Protein AF-A0A1E3XFX2-F1 (afdb_monomer)

Sequence (448 aa):
MLNKLSCKIFLIILVFIIHSSTAIPAELSKNIIIIARHGSLEDTPENTFAAFEKAINIGVGGLEIDVRKTKDDKLILMHDDTIDRTTDGKGYVNKLFYDEIKQYDAGAWKGEEFVGEKAPLLSDVLQFAKEKNIKIILNVKENGIEQKILSFIREYDMINQIYFGGRLDAIRNTEIGIQGAQLIFFQPGELTNDIIEFVHEKHNHVGTSLFGTDNRDKMEERMIKGVDVILTDYPSVAIDLLHYKTTNEPKNKKIKNELQMEMNGNIEQVNVLIDTMIHGPPDNSRMAALILSALPQELSTHPLIELLTYKKTRKRFNPIKKIISIFKKEEKEILIPAIIVKRNAAWSLGLIKDKRAVIPLIKQLETDDSELKREITLALKRIADKQTVPILNKILLSEEDPYVRYDAARALGEIKDSHSIYTLITALKNDNNWMVKGGCAGTLGKNW

Nearest PDB structures (foldseek):
  2pz0-assembly1_A  TM=8.700E-01  e=4.049E-15  Caldanaerobacter subterraneus subsp. tengcongensis MB4
  1zcc-assembly1_D  TM=8.990E-01  e=1.481E-14  Agrobacterium fabrum str. C58
  1zcc-assembly1_C  TM=8.834E-01  e=1.264E-13  Agrobacterium fabrum str. C58
  3qvq-assembly1_D  TM=7.880E-01  e=1.948E-11  Oleispira antarctica
  2otd-assembly4_D  TM=7.536E-01  e=3.693E-10  Shigella flexneri

Foldseek 3Di:
DDDDPPPVVVVVVVVVVPPPPPVPQPPLPLDAAEEAEQQAQPQWQGVFPRSPVVNVVLPGQAYEFEWDAACVRFIWTDDDQWCVQQWPDTDGRNDHDQVVQQVIQRTVNRHPVRGNIGTDTPLVVLLVCVVSVHAYEYAYDDPDCVVVVVVSCVVSVCLVRYAYDHPCVVVVPDPDPPDAAHEDEDELVVDDPVVLSVSVVVVHAYEYEDEDDLDLVVVVSSPDRSHRYYYYNHSSSVSVNSVVVVVPDDDDDDDDDDDPDDPVVLQVLLVVLLCCLFQNDLVSVLVSLQVLLVDPCVRRVVSLLVLLVDDDDPDDDDPVVPVVPPDDPDDDRPTDDSLSSNLSSLQSLLSNLDPVCLVSLLVSCPDPDPVSLLSSLSSLLSNLDPVCLVVLLCQLVDPPDLSSNLSSLSSCLSNQDPVCLVSLVVSLPPPPDVSSVVSSVVSNPDHD

Solvent-accessible surface area (backbone atoms only — not comparable to full-atom values): 25142 Å² total; per-residue (Å²): 138,86,92,84,74,70,64,66,61,50,52,58,53,58,56,62,69,61,85,64,78,66,72,69,70,75,69,68,68,90,65,62,32,40,23,16,38,34,15,25,51,79,78,38,29,60,43,26,66,70,4,42,54,51,32,52,75,65,64,45,50,24,33,26,41,33,38,40,49,26,54,73,68,45,50,28,36,42,86,59,72,41,41,51,84,62,28,80,43,79,52,44,42,61,75,35,43,56,82,60,54,54,69,31,36,29,11,48,90,64,36,79,90,34,58,76,36,40,57,38,44,48,70,59,51,50,53,51,29,60,75,69,72,38,31,36,35,44,30,34,77,64,84,96,50,60,71,61,51,52,50,48,35,58,76,70,68,35,70,93,38,55,41,73,29,66,66,46,59,77,54,56,82,79,78,69,81,71,83,71,66,46,80,46,77,44,56,67,91,72,69,45,72,69,57,48,51,55,41,45,76,69,56,28,40,39,28,37,64,47,71,94,60,76,49,63,71,63,48,55,74,53,60,59,86,78,42,42,30,41,39,21,35,40,46,64,59,52,46,54,55,47,52,61,50,61,78,67,58,79,83,86,74,93,76,92,74,87,73,88,81,60,75,66,64,57,52,57,53,49,50,52,31,52,47,26,32,50,54,30,55,73,69,50,14,48,50,26,26,51,52,42,31,72,44,64,64,91,71,29,50,61,62,34,54,53,37,57,68,53,64,88,64,96,70,83,90,68,87,69,59,74,80,63,71,85,76,72,82,85,73,81,80,63,64,54,58,50,66,58,36,24,34,36,25,31,44,21,49,16,69,55,38,52,73,85,46,50,66,64,47,59,70,58,53,84,53,91,50,62,70,50,38,36,36,36,36,52,15,49,29,60,42,39,53,73,88,49,50,69,61,35,51,49,37,43,76,65,52,86,51,58,67,45,18,23,44,22,31,45,22,51,46,61,42,40,49,70,89,45,52,65,54,36,56,48,34,44,72,68,50,91,45,69,63,35,23,50,28,20,53,59,33,66,74,48,88,103

InterPro domains:
  IPR004155 PBS lyase HEAT-like repeat [SM00567] (339-368)
  IPR004155 PBS lyase HEAT-like repeat [SM00567] (370-399)
  IPR004155 PBS lyase HEAT-like repeat [SM00567] (402-431)
  IPR011989 Armadillo-like helical [G3DSA:1.25.10.10] (328-447)
  IPR016024 Armadillo-type fold [SSF48371] (266-446)
  IPR017946 PLC-like phosphodiesterase, TIM beta/alpha-barrel domain superfamily [G3DSA:3.20.20.190] (20-247)
  IPR017946 PLC-like phosphodiesterase, TIM beta/alpha-barrel domain superfamily [SSF51695] (31-242)
  IPR030395 Glycerophosphodiester phosphodiesterase domain [PF03009] (39-144)
  IPR030395 Glycerophosphodiester phosphodiesterase domain [PS51704] (32-161)

pLDDT: mean 75.66, std 21.94, range [27.02, 98.31]

Organism: NCBI:txid1872076

Secondary structure (DSSP, 8-state):
---SSSHHHHHHHHHHSSS----------SSPEEEEETS--SSSPTTSHHHHHHHHHHT-SEEEEEEEE-TTS-EEE-SSSBSTTTSS--SBGGGS-HHHHTTS-SSTTT-GGGTT----BHHHHHHHHHHHT-EEEEEE-SSS-HHHHHHHHHHTT-TTTEEEEEGGGGTTTTSS---SPPEEEE-TTT--HHHHHHHHHTT-EEEEEE-S---HHHHHHH--TT-SEEEES-HHHHHHHHHHHHTTPPP-----------HHHHHHHHHHHHHHHHHS-HHHHHHHHHHHHHS-HHHHHHHHHHHHT---------GGGGTS-S--------PPPHHHHHHHHHHHHHHHT-GGGHHHHHHTTT-S-HHHHHHHHHHHHHHT-GGGHHHHHHHHHH-S-HHHHHHHHHHHHHHT-GGGHHHHHHHHHH-S-HHHHHHHHHHHTS--

Radius of gyration: 29.89 Å; Cα contacts (8 Å, |Δi|>4): 679; chains: 1; bounding box: 106×51×83 Å

Structure (mmCIF, N/CA/C/O backbone):
data_AF-A0A1E3XFX2-F1
#
_entry.id   AF-A0A1E3XFX2-F1
#
loop_
_atom_site.group_PDB
_atom_site.id
_atom_site.type_symbol
_atom_site.label_atom_id
_atom_site.label_alt_id
_atom_site.label_comp_id
_atom_site.label_asym_id
_atom_site.label_entity_id
_atom_site.label_seq_id
_atom_site.pdbx_PDB_ins_code
_atom_site.Cartn_x
_atom_site.Cartn_y
_atom_site.Cartn_z
_atom_site.occupancy
_atom_site.B_iso_or_equiv
_atom_site.auth_seq_id
_atom_site.auth_comp_id
_atom_site.auth_asym_id
_atom_site.auth_atom_id
_atom_site.pdbx_PDB_model_num
ATOM 1 N N . MET A 1 1 ? -76.270 -13.052 -6.999 1.00 43.31 1 MET A N 1
ATOM 2 C CA . MET A 1 1 ? -75.645 -11.919 -7.713 1.00 43.31 1 MET A CA 1
ATOM 3 C C . MET A 1 1 ? -74.348 -11.554 -7.005 1.00 43.31 1 MET A C 1
ATOM 5 O O . MET A 1 1 ? -74.336 -10.709 -6.121 1.00 43.31 1 MET A O 1
ATOM 9 N N . LEU A 1 2 ? -73.280 -12.280 -7.341 1.00 43.06 2 LEU A N 1
ATOM 10 C CA . LEU A 1 2 ? -71.899 -11.886 -7.059 1.00 43.06 2 LEU A CA 1
ATOM 11 C C . LEU A 1 2 ? -71.481 -10.794 -8.060 1.00 43.06 2 LEU A C 1
ATOM 13 O O . LEU A 1 2 ? -72.084 -10.687 -9.123 1.00 43.06 2 LEU A O 1
ATOM 17 N N . ASN A 1 3 ? -70.412 -10.068 -7.733 1.00 50.31 3 ASN A N 1
ATOM 18 C CA . ASN A 1 3 ? -69.734 -9.019 -8.514 1.00 50.31 3 ASN A CA 1
ATOM 19 C C . ASN A 1 3 ? -70.213 -7.590 -8.270 1.00 50.31 3 ASN A C 1
ATOM 21 O O . ASN A 1 3 ? -70.897 -6.998 -9.099 1.00 50.31 3 ASN A O 1
ATOM 25 N N . LYS A 1 4 ? -69.732 -7.000 -7.167 1.00 49.06 4 LYS A N 1
ATOM 26 C CA . LYS A 1 4 ? -69.324 -5.578 -7.144 1.00 49.06 4 LYS A CA 1
ATOM 27 C C . LYS A 1 4 ? -68.438 -5.163 -5.959 1.00 49.06 4 LYS A C 1
ATOM 29 O O . LYS A 1 4 ? -68.250 -3.968 -5.752 1.00 49.06 4 LYS A O 1
ATOM 34 N N . LEU A 1 5 ? -67.854 -6.110 -5.211 1.00 45.22 5 LEU A N 1
ATOM 35 C CA . LEU A 1 5 ? -67.018 -5.786 -4.044 1.00 45.22 5 LEU A CA 1
ATOM 36 C C . LEU A 1 5 ? -65.503 -6.014 -4.224 1.00 45.22 5 LEU A C 1
ATOM 38 O O . LEU A 1 5 ? -64.743 -5.568 -3.374 1.00 45.22 5 LEU A O 1
ATOM 42 N N . SER A 1 6 ? -65.030 -6.628 -5.317 1.00 49.12 6 SER A N 1
ATOM 43 C CA . SER A 1 6 ? -63.595 -6.944 -5.471 1.00 49.12 6 SER A CA 1
ATOM 44 C C . SER A 1 6 ? -62.753 -5.877 -6.188 1.00 49.12 6 SER A C 1
ATOM 46 O O . SER A 1 6 ? -61.538 -5.885 -6.035 1.00 49.12 6 SER A O 1
ATOM 48 N N . CYS A 1 7 ? -63.343 -4.918 -6.914 1.00 43.56 7 CYS A N 1
ATOM 49 C CA . CYS A 1 7 ? -62.545 -3.946 -7.684 1.00 43.56 7 CYS A CA 1
ATOM 50 C C . CYS A 1 7 ? -62.113 -2.694 -6.907 1.00 43.56 7 CYS A C 1
ATOM 52 O O . CYS A 1 7 ? -61.079 -2.119 -7.233 1.00 43.56 7 CYS A O 1
ATOM 54 N N . LYS A 1 8 ? -62.853 -2.250 -5.881 1.00 41.91 8 LYS A N 1
ATOM 55 C CA . LYS A 1 8 ? -62.474 -1.028 -5.140 1.00 41.91 8 LYS A CA 1
ATOM 56 C C . LYS A 1 8 ? -61.364 -1.261 -4.113 1.00 41.91 8 LYS A C 1
ATOM 58 O O . LYS A 1 8 ? -60.546 -0.372 -3.914 1.00 41.91 8 LYS A O 1
ATOM 63 N N . ILE A 1 9 ? -61.285 -2.458 -3.527 1.00 47.72 9 ILE A N 1
ATOM 64 C CA . ILE A 1 9 ? -60.190 -2.822 -2.611 1.00 47.72 9 ILE A CA 1
ATOM 65 C C . ILE A 1 9 ? -58.889 -3.041 -3.398 1.00 47.72 9 ILE A C 1
ATOM 67 O O . ILE A 1 9 ? -57.829 -2.613 -2.954 1.00 47.72 9 ILE A O 1
ATOM 71 N N . PHE A 1 10 ? -58.969 -3.585 -4.618 1.00 41.09 10 PHE A N 1
ATOM 72 C CA . PHE A 1 10 ? -57.793 -3.746 -5.474 1.00 41.09 10 PHE A CA 1
ATOM 73 C C . PHE A 1 10 ? -57.232 -2.408 -5.975 1.00 41.09 10 PHE A C 1
ATOM 75 O O . PHE A 1 10 ? -56.020 -2.258 -6.051 1.00 41.09 10 PHE A O 1
ATOM 82 N N . LEU A 1 11 ? -58.080 -1.410 -6.252 1.00 37.53 11 LEU A N 1
ATOM 83 C CA . LEU A 1 11 ? -57.617 -0.106 -6.743 1.00 37.53 11 LEU A CA 1
ATOM 84 C C . LEU A 1 11 ? -56.986 0.766 -5.641 1.00 37.53 11 LEU A C 1
ATOM 86 O O . LEU A 1 11 ? -56.061 1.518 -5.923 1.00 37.53 11 LEU A O 1
ATOM 90 N N . ILE A 1 12 ? -57.425 0.633 -4.383 1.00 43.12 12 ILE A N 1
ATOM 91 C CA . ILE A 1 12 ? -56.786 1.325 -3.247 1.00 43.12 12 ILE A CA 1
ATOM 92 C C . ILE A 1 12 ? -55.435 0.678 -2.908 1.00 43.12 12 ILE A C 1
ATOM 94 O O . ILE A 1 12 ? -54.488 1.387 -2.580 1.00 43.12 12 ILE A O 1
ATOM 98 N N . ILE A 1 13 ? -55.305 -0.643 -3.077 1.00 40.66 13 ILE A N 1
ATOM 99 C CA . ILE A 1 13 ? -54.023 -1.344 -2.922 1.00 40.66 13 ILE A CA 1
ATOM 100 C C . ILE A 1 13 ? -53.079 -1.035 -4.098 1.00 40.66 13 ILE A C 1
ATOM 102 O 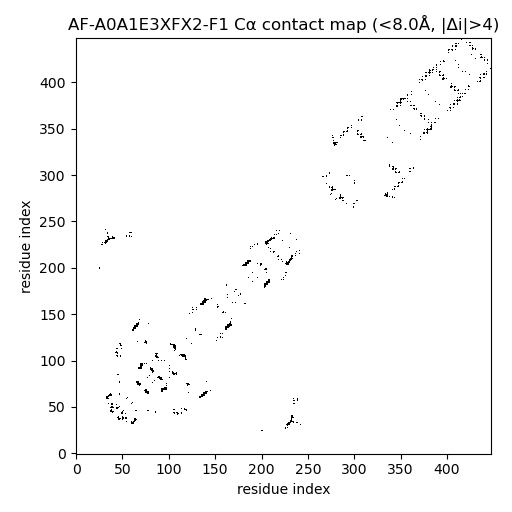O . ILE A 1 13 ? -51.885 -0.866 -3.881 1.00 40.66 13 ILE A O 1
ATOM 106 N N . LEU A 1 14 ? -53.587 -0.850 -5.323 1.00 34.97 14 LEU A N 1
ATOM 107 C CA . LEU A 1 14 ? -52.750 -0.514 -6.483 1.00 34.97 14 LEU A CA 1
ATOM 108 C C . LEU A 1 14 ? -52.225 0.935 -6.457 1.00 34.97 14 LEU A C 1
ATOM 110 O O . LEU A 1 14 ? -51.132 1.191 -6.951 1.00 34.97 14 LEU A O 1
ATOM 114 N N . VAL A 1 15 ? -52.963 1.874 -5.851 1.00 36.78 15 VAL A N 1
ATOM 115 C CA . VAL A 1 15 ? -52.521 3.277 -5.703 1.00 36.78 15 VAL A CA 1
ATOM 116 C C . VAL A 1 15 ? -51.587 3.471 -4.499 1.00 36.78 15 VAL A C 1
ATOM 118 O O . VAL A 1 15 ? -50.785 4.395 -4.512 1.00 36.78 15 VAL A O 1
ATOM 121 N N . PHE A 1 16 ? -51.590 2.569 -3.511 1.00 34.91 16 PHE A N 1
ATOM 122 C CA . PHE A 1 16 ? -50.590 2.575 -2.429 1.00 34.91 16 PHE A CA 1
ATOM 123 C C . PHE A 1 16 ? -49.295 1.812 -2.754 1.00 34.91 16 PHE A C 1
ATOM 125 O O . PHE A 1 16 ? -48.324 1.921 -2.011 1.00 34.91 16 PHE A O 1
ATOM 132 N N . ILE A 1 17 ? -49.245 1.082 -3.874 1.00 39.09 17 ILE A N 1
ATOM 133 C CA . ILE A 1 17 ? -48.012 0.439 -4.367 1.00 39.09 17 ILE A CA 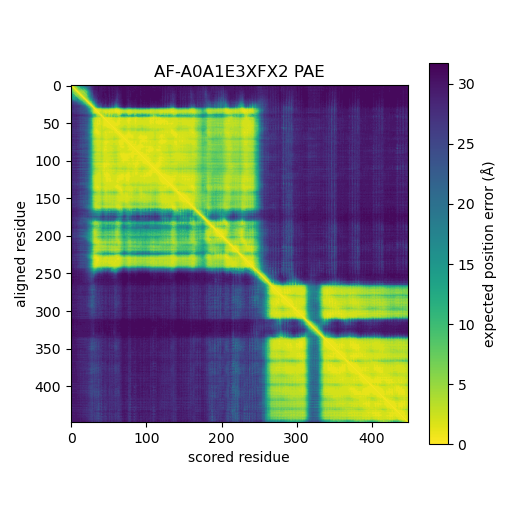1
ATOM 134 C C . ILE A 1 17 ? -47.162 1.412 -5.215 1.00 39.09 17 ILE A C 1
ATOM 136 O O . ILE A 1 17 ? -46.006 1.131 -5.520 1.00 39.09 17 ILE A O 1
ATOM 140 N N . ILE A 1 18 ? -47.669 2.612 -5.518 1.00 45.06 18 ILE A N 1
ATOM 141 C CA . ILE A 1 18 ? -46.926 3.662 -6.224 1.00 45.06 18 ILE A CA 1
ATOM 142 C C . ILE A 1 18 ? -46.745 4.841 -5.255 1.00 45.06 18 ILE A C 1
ATOM 144 O O . ILE A 1 18 ? -47.720 5.499 -4.914 1.00 45.06 18 ILE A O 1
ATOM 148 N N . HIS A 1 19 ? -45.495 5.109 -4.853 1.00 39.78 19 HIS A N 1
ATOM 149 C CA . HIS A 1 19 ? -45.001 6.076 -3.837 1.00 39.78 19 HIS A CA 1
ATOM 150 C C . HIS A 1 19 ? -44.630 5.519 -2.458 1.00 39.78 19 HIS A C 1
ATOM 152 O O . HIS A 1 19 ? -44.435 6.271 -1.508 1.00 39.78 19 HIS A O 1
ATOM 158 N N . SER A 1 20 ? -44.380 4.218 -2.362 1.00 34.47 20 SER A N 1
ATOM 159 C CA . SER A 1 20 ? -43.398 3.713 -1.396 1.00 34.47 20 SER A CA 1
ATOM 160 C C . SER A 1 20 ? -42.199 3.125 -2.129 1.00 34.47 20 SER A C 1
ATOM 162 O O . SER A 1 20 ? -41.737 2.038 -1.810 1.00 34.47 20 SER A O 1
ATOM 164 N N . SER A 1 21 ? -41.624 3.878 -3.071 1.00 36.38 21 SER A N 1
ATOM 165 C CA . SER A 1 21 ? -40.166 3.892 -3.187 1.00 36.38 21 SER A CA 1
ATOM 166 C C . SER A 1 21 ? -39.639 4.562 -1.920 1.00 36.38 21 SER A C 1
ATOM 168 O O . SER A 1 21 ? -39.143 5.686 -1.938 1.00 36.38 21 SER A O 1
ATOM 170 N N . THR A 1 22 ? -39.794 3.876 -0.784 1.00 32.47 22 THR A N 1
ATOM 171 C CA . THR A 1 22 ? -38.809 3.993 0.270 1.00 32.47 22 THR A CA 1
ATOM 172 C C . THR A 1 22 ? -37.535 3.584 -0.433 1.00 32.47 22 THR A C 1
ATOM 174 O O . THR A 1 22 ? -37.346 2.400 -0.722 1.00 32.47 22 THR A O 1
ATOM 177 N N . ALA A 1 23 ? -36.738 4.578 -0.826 1.00 35.81 23 ALA A N 1
ATOM 178 C CA . ALA A 1 23 ? -35.326 4.375 -1.033 1.00 35.81 23 ALA A CA 1
ATOM 179 C C . ALA A 1 23 ? -34.898 3.550 0.175 1.00 35.81 23 ALA A C 1
ATOM 181 O O . ALA A 1 23 ? -34.936 4.027 1.310 1.00 35.81 23 ALA A O 1
ATOM 182 N N . ILE A 1 24 ? -34.662 2.259 -0.060 1.00 31.06 24 ILE A N 1
ATOM 183 C CA . ILE A 1 24 ? -33.862 1.464 0.847 1.00 31.06 24 ILE A CA 1
ATOM 184 C C . ILE A 1 24 ? -32.600 2.317 0.909 1.00 31.06 24 ILE A C 1
ATOM 186 O O . ILE A 1 24 ? -32.002 2.510 -0.155 1.00 31.06 24 ILE A O 1
ATOM 190 N N . PRO A 1 25 ? -32.261 2.947 2.053 1.00 30.78 25 PRO A N 1
ATOM 191 C CA . PRO A 1 25 ? -30.961 3.584 2.159 1.00 30.78 25 PRO A CA 1
ATOM 192 C C . PRO A 1 25 ? -30.013 2.479 1.740 1.00 30.78 25 PRO A C 1
ATOM 194 O O . PRO A 1 25 ? -30.110 1.398 2.328 1.00 30.78 25 PRO A O 1
ATOM 197 N N . ALA A 1 26 ? -29.257 2.682 0.657 1.00 35.41 26 ALA A N 1
ATOM 198 C CA . ALA A 1 26 ? -28.291 1.697 0.213 1.00 35.41 26 ALA A CA 1
ATOM 199 C C . ALA A 1 26 ? -27.502 1.349 1.470 1.00 35.41 26 ALA A C 1
ATOM 201 O O . ALA A 1 26 ? -26.847 2.211 2.055 1.00 35.41 26 ALA A O 1
ATOM 202 N N . GLU A 1 27 ? -27.733 0.147 1.997 1.00 31.98 27 GLU A N 1
ATOM 203 C CA . GLU A 1 27 ? -27.032 -0.331 3.169 1.00 31.98 27 GLU A CA 1
ATOM 204 C C . GLU A 1 27 ? -25.592 -0.337 2.678 1.00 31.98 27 GLU A C 1
ATOM 206 O O . GLU A 1 27 ? -25.277 -1.153 1.810 1.00 31.98 27 GLU A O 1
ATOM 211 N N . LEU A 1 28 ? -24.800 0.668 3.093 1.00 33.56 28 LEU A N 1
ATOM 212 C CA . LEU A 1 28 ? -23.406 0.841 2.684 1.00 33.56 28 LEU A CA 1
ATOM 213 C C . LEU A 1 28 ? -22.803 -0.555 2.691 1.00 33.56 28 LEU A C 1
ATOM 215 O O . LEU A 1 28 ? -22.829 -1.203 3.745 1.00 33.56 28 LEU A O 1
ATOM 219 N N . SER A 1 29 ? -22.409 -1.058 1.519 1.00 37.84 29 SER A N 1
ATOM 220 C CA . SER A 1 29 ? -22.052 -2.463 1.383 1.00 37.84 29 SER A CA 1
ATOM 221 C C . SER A 1 29 ? -20.965 -2.756 2.421 1.00 37.84 29 SER A C 1
ATOM 223 O O . SER A 1 29 ? -19.881 -2.182 2.404 1.00 37.84 29 SER A O 1
ATOM 225 N N . LYS A 1 30 ? -21.289 -3.569 3.436 1.00 46.38 30 LYS A N 1
ATOM 226 C CA . LYS A 1 30 ? -20.418 -3.743 4.615 1.00 46.38 30 LYS A CA 1
ATOM 227 C C . LYS A 1 30 ? -19.068 -4.393 4.291 1.00 46.38 30 LYS A C 1
ATOM 229 O O . LYS A 1 30 ? -18.209 -4.467 5.160 1.00 46.38 30 LYS A O 1
ATOM 234 N N . ASN A 1 31 ? -18.872 -4.845 3.053 1.00 62.91 31 ASN A N 1
ATOM 235 C CA . ASN A 1 31 ? -17.687 -5.564 2.617 1.00 62.91 31 ASN A CA 1
ATOM 236 C C . ASN A 1 31 ? -17.080 -4.871 1.396 1.00 62.91 31 ASN A C 1
ATOM 238 O O . ASN A 1 31 ? -17.507 -5.105 0.267 1.00 62.91 31 ASN A O 1
ATOM 242 N N . ILE A 1 32 ? -16.060 -4.052 1.643 1.00 77.88 32 ILE A N 1
ATOM 243 C CA . ILE A 1 32 ? -15.204 -3.493 0.596 1.00 77.88 32 ILE A CA 1
ATOM 244 C C . ILE A 1 32 ? -14.555 -4.650 -0.174 1.00 77.88 32 ILE A C 1
ATOM 246 O O . ILE A 1 32 ? -13.958 -5.546 0.425 1.00 77.88 32 ILE A O 1
ATOM 250 N N . ILE A 1 33 ? -14.652 -4.628 -1.501 1.00 85.00 33 ILE A N 1
ATOM 251 C CA . ILE A 1 33 ? -14.032 -5.624 -2.373 1.00 85.00 33 ILE A CA 1
ATOM 252 C C . ILE A 1 33 ? -12.608 -5.171 -2.697 1.00 85.00 33 ILE A C 1
ATOM 254 O O . ILE A 1 33 ? -12.403 -4.131 -3.323 1.00 85.00 33 ILE A O 1
ATOM 258 N N . ILE A 1 34 ? -11.613 -5.970 -2.313 1.00 88.56 34 ILE A N 1
ATOM 259 C CA . ILE A 1 34 ? -10.239 -5.782 -2.791 1.00 88.56 34 ILE A CA 1
ATOM 260 C C . ILE A 1 34 ? -10.106 -6.398 -4.178 1.00 88.56 34 ILE A C 1
ATOM 262 O O . ILE A 1 34 ? -10.502 -7.548 -4.389 1.00 88.56 34 ILE A O 1
ATOM 266 N N . ILE A 1 35 ? -9.529 -5.630 -5.097 1.00 90.50 35 ILE A N 1
ATOM 267 C CA . ILE A 1 35 ? -9.173 -6.054 -6.445 1.00 90.50 35 ILE A CA 1
ATOM 268 C C . ILE A 1 35 ? -7.661 -5.929 -6.614 1.00 90.50 35 ILE A C 1
ATOM 270 O O . ILE A 1 35 ? -7.074 -4.877 -6.352 1.00 90.50 35 ILE A O 1
ATOM 274 N N . ALA A 1 36 ? -7.036 -7.025 -7.029 1.00 92.44 36 ALA A N 1
ATOM 275 C CA . ALA A 1 36 ? -5.590 -7.138 -7.164 1.00 92.44 36 ALA A CA 1
ATOM 276 C C . ALA A 1 36 ? -5.154 -6.712 -8.578 1.00 92.44 36 ALA A C 1
ATOM 278 O O . ALA A 1 36 ? -5.586 -7.317 -9.564 1.00 92.44 36 ALA A O 1
ATOM 279 N N . ARG A 1 37 ? -4.354 -5.644 -8.687 1.00 92.06 37 ARG A N 1
ATOM 280 C CA . ARG A 1 37 ? -3.942 -5.063 -9.974 1.00 92.06 37 ARG A CA 1
ATOM 281 C C . ARG A 1 37 ? -2.874 -5.912 -10.657 1.00 92.06 37 ARG A C 1
ATOM 283 O O . ARG A 1 37 ? -1.846 -6.203 -10.056 1.00 92.06 37 ARG A O 1
ATOM 290 N N . HIS A 1 38 ? -3.120 -6.297 -11.908 1.00 88.88 38 HIS A N 1
ATOM 291 C CA . HIS A 1 38 ? -2.352 -7.306 -12.649 1.00 88.88 38 HIS A CA 1
ATOM 292 C C . HIS A 1 38 ? -2.227 -8.662 -11.906 1.00 88.88 38 HIS A C 1
ATOM 294 O O . HIS A 1 38 ? -1.290 -9.425 -12.157 1.00 88.88 38 HIS A O 1
ATOM 300 N N . GLY A 1 39 ? -3.124 -8.963 -10.957 1.00 85.62 39 GLY A N 1
ATOM 301 C CA . GLY A 1 39 ? -2.922 -10.000 -9.935 1.00 85.62 39 GLY A CA 1
ATOM 302 C C . GLY A 1 39 ? -2.254 -9.443 -8.669 1.00 85.62 39 GLY A C 1
ATOM 303 O O . GLY A 1 39 ? -2.601 -8.359 -8.217 1.00 85.62 39 GLY A O 1
ATOM 304 N N . SER A 1 40 ? -1.325 -10.177 -8.051 1.00 80.69 40 SER A N 1
ATOM 305 C CA . SER A 1 40 ? -0.493 -9.652 -6.953 1.00 80.69 40 SER A CA 1
ATOM 306 C C . SER A 1 40 ? 0.868 -9.193 -7.492 1.00 80.69 40 SER A C 1
ATOM 308 O O . SER A 1 40 ? 1.554 -9.959 -8.163 1.00 80.69 40 SER A O 1
ATOM 310 N N . LEU A 1 41 ? 1.283 -7.952 -7.212 1.00 74.44 41 LEU A N 1
ATOM 311 C CA . LEU A 1 41 ? 2.587 -7.425 -7.659 1.00 74.44 41 LEU A CA 1
ATOM 312 C C . LEU A 1 41 ? 3.680 -7.489 -6.582 1.00 74.44 41 LEU A C 1
ATOM 314 O O . LEU A 1 41 ? 4.833 -7.139 -6.849 1.00 74.44 41 LEU A O 1
ATOM 318 N N . GLU A 1 42 ? 3.332 -7.957 -5.384 1.00 74.19 42 GLU A N 1
ATOM 319 C CA . GLU A 1 42 ? 4.226 -8.070 -4.228 1.00 74.19 42 GLU A CA 1
ATOM 320 C C . GLU A 1 42 ? 5.478 -8.893 -4.563 1.00 74.19 42 GLU A C 1
ATOM 322 O O . GLU A 1 42 ? 6.598 -8.387 -4.532 1.00 74.19 42 GLU A O 1
ATOM 327 N N . ASP A 1 43 ? 5.282 -10.138 -4.977 1.00 82.88 43 ASP A N 1
ATOM 328 C CA . ASP A 1 43 ? 6.341 -11.129 -5.197 1.00 82.88 43 ASP A CA 1
ATOM 329 C C . ASP A 1 43 ? 6.054 -12.061 -6.388 1.00 82.88 43 ASP A C 1
ATOM 331 O O . ASP A 1 43 ? 6.932 -12.820 -6.760 1.00 82.88 43 ASP A O 1
ATOM 335 N N . THR A 1 44 ? 4.901 -11.952 -7.055 1.00 92.62 44 THR A N 1
ATOM 336 C CA . THR A 1 44 ? 4.548 -12.766 -8.232 1.00 92.62 44 THR A CA 1
ATOM 337 C C . THR A 1 44 ? 4.699 -12.004 -9.556 1.00 92.62 44 THR A C 1
ATOM 339 O O . THR A 1 44 ? 4.652 -10.766 -9.562 1.00 92.62 44 THR A O 1
ATOM 342 N N . PRO A 1 45 ? 4.917 -12.705 -10.687 1.00 95.50 45 PRO A N 1
ATOM 343 C CA . PRO A 1 45 ? 5.020 -12.074 -11.999 1.00 95.50 45 PRO A CA 1
ATOM 344 C C . PRO A 1 45 ? 3.650 -11.583 -12.469 1.00 95.50 45 PRO A C 1
ATOM 346 O O . PRO A 1 45 ? 2.667 -12.320 -12.447 1.00 95.50 45 PRO A O 1
ATOM 349 N N . GLU A 1 46 ? 3.572 -10.322 -12.882 1.00 95.00 46 GLU A N 1
ATOM 350 C CA . GLU A 1 46 ? 2.313 -9.672 -13.257 1.00 95.00 46 GLU A CA 1
ATOM 351 C C . GLU A 1 46 ? 1.577 -10.390 -14.400 1.00 95.00 46 GLU A C 1
ATOM 353 O O . GLU A 1 46 ? 2.209 -10.909 -15.317 1.00 95.00 46 GLU A O 1
ATOM 358 N N . ASN A 1 47 ? 0.239 -10.361 -14.383 1.00 96.50 47 ASN A N 1
ATOM 359 C CA . ASN A 1 47 ? -0.612 -10.914 -15.444 1.00 96.50 47 ASN A CA 1
ATOM 360 C C . ASN A 1 47 ? -0.390 -12.427 -15.720 1.00 96.50 47 ASN A C 1
ATOM 362 O O . ASN A 1 47 ? -0.606 -12.888 -16.840 1.00 96.50 47 ASN A O 1
ATOM 366 N N . THR A 1 48 ? -0.005 -13.209 -14.704 1.00 96.94 48 THR A N 1
ATOM 367 C CA . THR A 1 48 ? 0.202 -14.673 -14.778 1.00 96.94 48 THR A CA 1
ATOM 368 C C . THR A 1 48 ? -0.755 -15.453 -13.872 1.00 96.94 48 THR A C 1
ATOM 370 O O . THR A 1 48 ? -1.340 -14.893 -12.940 1.00 96.94 48 THR A O 1
ATOM 373 N N . PHE A 1 49 ? -0.875 -16.770 -14.084 1.00 96.31 49 PHE A N 1
ATOM 374 C CA . PHE A 1 49 ? -1.668 -17.621 -13.190 1.00 96.31 49 PHE A CA 1
ATOM 375 C C . PHE A 1 49 ? -1.081 -17.686 -11.778 1.00 96.31 49 PHE A C 1
ATOM 377 O O . PHE A 1 49 ? -1.857 -17.622 -10.825 1.00 96.31 49 PHE A O 1
ATOM 384 N N . ALA A 1 50 ? 0.248 -17.687 -11.620 1.00 95.44 50 ALA A N 1
ATOM 385 C CA . ALA A 1 50 ? 0.884 -17.582 -10.304 1.00 95.44 50 ALA A CA 1
ATOM 386 C C . ALA A 1 50 ? 0.400 -16.348 -9.517 1.00 95.44 50 ALA A C 1
ATOM 388 O O . ALA A 1 50 ? 0.036 -16.451 -8.341 1.00 95.44 50 ALA A O 1
ATOM 389 N N . ALA A 1 51 ? 0.324 -15.183 -10.169 1.00 95.06 51 ALA A N 1
ATOM 390 C CA . ALA A 1 51 ? -0.184 -13.968 -9.536 1.00 95.06 51 ALA A CA 1
ATOM 391 C C . ALA A 1 51 ? -1.676 -14.056 -9.184 1.00 95.06 51 ALA A C 1
ATOM 393 O O . ALA A 1 51 ? -2.095 -13.533 -8.147 1.00 95.06 51 ALA A O 1
ATOM 394 N N . PHE A 1 52 ? -2.482 -14.719 -10.016 1.00 95.56 52 PHE A N 1
ATOM 395 C CA . PHE A 1 52 ? -3.918 -14.887 -9.773 1.00 95.56 52 PHE A CA 1
ATOM 396 C C . PHE A 1 52 ? -4.204 -15.873 -8.642 1.00 95.56 52 PHE A C 1
ATOM 398 O O . PHE A 1 52 ? -5.035 -15.592 -7.778 1.00 95.56 52 PHE A O 1
ATOM 405 N N . GLU A 1 53 ? -3.492 -16.998 -8.598 1.00 93.00 53 GLU A N 1
ATOM 406 C CA . GLU A 1 53 ? -3.596 -17.972 -7.515 1.00 93.00 53 GLU A CA 1
ATOM 407 C C . GLU A 1 53 ? -3.175 -17.363 -6.181 1.00 93.00 53 GLU A C 1
ATOM 409 O O . GLU A 1 53 ? -3.895 -17.506 -5.189 1.00 93.00 53 GLU A O 1
ATOM 414 N N . LYS A 1 54 ? -2.070 -16.602 -6.157 1.00 90.88 54 LYS A N 1
ATOM 415 C CA . LYS A 1 54 ? -1.667 -15.867 -4.954 1.00 90.88 54 LYS A CA 1
ATOM 416 C C . LYS A 1 54 ? -2.760 -14.899 -4.503 1.00 90.88 54 LYS A C 1
ATOM 418 O O . LYS A 1 54 ? -3.124 -14.892 -3.327 1.00 90.88 54 LYS A O 1
ATOM 423 N N . ALA A 1 55 ? -3.301 -14.100 -5.420 1.00 91.12 55 ALA A N 1
ATOM 424 C CA . ALA A 1 55 ? -4.351 -13.138 -5.103 1.00 91.12 55 ALA A CA 1
ATOM 425 C C . ALA A 1 55 ? -5.611 -13.820 -4.530 1.00 91.12 55 ALA A C 1
ATOM 427 O O . ALA A 1 55 ? -6.162 -13.361 -3.528 1.00 91.12 55 ALA A O 1
ATOM 428 N N . ILE A 1 56 ? -6.032 -14.956 -5.091 1.00 88.88 56 ILE A N 1
ATOM 429 C CA . ILE A 1 56 ? -7.156 -15.743 -4.559 1.00 88.88 56 ILE A CA 1
ATOM 430 C C . ILE A 1 56 ? -6.848 -16.292 -3.166 1.00 88.88 56 ILE A C 1
ATOM 432 O O . ILE A 1 56 ? -7.702 -16.209 -2.286 1.00 88.88 56 ILE A O 1
ATOM 436 N N . ASN A 1 57 ? -5.638 -16.807 -2.939 1.00 87.06 57 ASN A N 1
ATOM 437 C CA . ASN A 1 57 ? -5.229 -17.331 -1.633 1.00 87.06 57 ASN A CA 1
ATOM 438 C C . ASN A 1 57 ? -5.190 -16.243 -0.548 1.00 87.06 57 ASN A C 1
ATOM 440 O O . ASN A 1 57 ? -5.459 -16.532 0.615 1.00 87.06 57 ASN A O 1
ATOM 444 N N . ILE A 1 58 ? -4.904 -14.992 -0.926 1.00 85.12 58 ILE A N 1
ATOM 445 C CA . ILE A 1 58 ? -5.020 -13.818 -0.046 1.00 85.12 58 ILE A CA 1
ATOM 446 C C . ILE A 1 58 ? -6.490 -13.527 0.321 1.00 85.12 58 ILE A C 1
ATOM 448 O O . ILE A 1 58 ? -6.759 -12.963 1.379 1.00 85.12 58 ILE A O 1
ATOM 452 N N . GLY A 1 59 ? -7.448 -13.926 -0.519 1.00 86.69 59 GLY A N 1
ATOM 453 C CA . GLY A 1 59 ? -8.879 -13.696 -0.303 1.00 86.69 59 GLY A CA 1
ATOM 454 C C . GLY A 1 59 ? -9.414 -12.428 -0.969 1.00 86.69 59 GLY A C 1
ATOM 455 O O . GLY A 1 59 ? -10.375 -11.836 -0.476 1.00 86.69 59 GLY A O 1
ATOM 456 N N . VAL A 1 60 ? -8.806 -11.982 -2.074 1.00 89.00 60 VAL A N 1
ATOM 457 C CA . VAL A 1 60 ? -9.337 -10.845 -2.844 1.00 89.00 60 VAL A CA 1
ATOM 458 C C . VAL A 1 60 ? -10.660 -11.210 -3.524 1.00 89.00 60 VAL A C 1
ATOM 460 O O . VAL A 1 60 ? -10.905 -12.363 -3.871 1.00 89.00 60 VAL A O 1
ATOM 463 N N . GLY A 1 61 ? -11.519 -10.215 -3.749 1.00 87.50 61 GLY A N 1
ATOM 464 C CA . GLY A 1 61 ? -12.802 -10.419 -4.428 1.00 87.50 61 GLY A CA 1
ATOM 465 C C . GLY A 1 61 ? -12.769 -10.125 -5.931 1.00 87.50 61 GLY A C 1
ATOM 466 O O . GLY A 1 61 ? -13.781 -10.338 -6.607 1.00 87.50 61 GLY A O 1
ATOM 467 N N . GLY A 1 62 ? -11.636 -9.646 -6.457 1.00 91.38 62 GLY A N 1
ATOM 468 C CA . GLY A 1 62 ? -11.440 -9.417 -7.885 1.00 91.38 62 GLY A CA 1
ATOM 469 C C . GLY A 1 62 ? -9.977 -9.340 -8.334 1.00 91.38 62 GLY A C 1
ATOM 470 O O . GLY A 1 62 ? -9.071 -9.182 -7.516 1.00 91.38 62 GLY A O 1
ATOM 471 N N . LEU A 1 63 ? -9.761 -9.388 -9.647 1.00 94.31 63 LEU A N 1
ATOM 472 C CA . LEU A 1 63 ? -8.480 -9.125 -10.315 1.00 94.31 63 LEU A CA 1
ATOM 473 C C . LEU A 1 63 ? -8.662 -7.995 -11.335 1.00 94.31 63 LEU A C 1
ATOM 475 O O . LEU A 1 63 ? -9.709 -7.908 -11.970 1.00 94.31 63 LEU A O 1
ATOM 479 N N . GLU A 1 64 ? -7.662 -7.144 -11.520 1.00 93.19 64 GLU A N 1
ATOM 480 C CA . GLU A 1 64 ? -7.565 -6.290 -12.707 1.00 93.19 64 GLU A CA 1
ATOM 481 C C . GLU A 1 64 ? -6.496 -6.866 -13.631 1.00 93.19 64 GLU A C 1
ATOM 483 O O . GLU A 1 64 ? -5.450 -7.314 -13.162 1.00 93.19 64 GLU A O 1
ATOM 488 N N . ILE A 1 65 ? -6.811 -6.942 -14.924 1.00 94.31 65 ILE A N 1
ATOM 489 C CA . ILE A 1 65 ? -5.956 -7.569 -15.936 1.00 94.31 65 ILE A CA 1
ATOM 490 C C . ILE A 1 65 ? -5.902 -6.722 -17.201 1.00 94.31 65 ILE A C 1
ATOM 492 O O . ILE A 1 65 ? -6.887 -6.085 -17.588 1.00 94.31 65 ILE A O 1
ATOM 496 N N . ASP A 1 66 ? -4.763 -6.776 -17.883 1.00 94.62 66 ASP A N 1
ATOM 497 C CA . ASP A 1 66 ? -4.511 -5.995 -19.089 1.00 94.62 66 ASP A CA 1
ATOM 498 C C . ASP A 1 66 ? -4.643 -6.850 -20.339 1.00 94.62 66 ASP A C 1
ATOM 500 O O . ASP A 1 66 ? -3.955 -7.856 -20.466 1.00 94.62 66 ASP A O 1
ATOM 504 N N . VAL A 1 67 ? -5.471 -6.437 -21.298 1.00 94.69 67 VAL A N 1
ATOM 505 C CA . VAL A 1 67 ? -5.717 -7.225 -22.513 1.00 94.69 67 VAL A CA 1
ATOM 506 C C . VAL A 1 67 ? -5.120 -6.559 -23.746 1.00 94.69 67 VAL A C 1
ATOM 508 O O . VAL A 1 67 ? -5.366 -5.377 -24.020 1.00 94.69 67 VAL A O 1
ATOM 511 N N . ARG A 1 68 ? -4.392 -7.367 -24.525 1.00 95.44 68 ARG A N 1
ATOM 512 C CA . ARG A 1 68 ? -3.859 -7.040 -25.854 1.00 95.44 68 ARG A CA 1
ATOM 513 C C . ARG A 1 68 ? -4.081 -8.182 -26.839 1.00 95.44 68 ARG A C 1
ATOM 515 O O . ARG A 1 68 ? -4.383 -9.310 -26.456 1.00 95.44 68 ARG A O 1
ATOM 522 N N . LYS A 1 69 ? -3.922 -7.885 -28.120 1.00 97.31 69 LYS A N 1
ATOM 523 C CA . LYS A 1 69 ? -4.172 -8.762 -29.250 1.00 97.31 69 LYS A CA 1
ATOM 524 C C . LYS A 1 69 ? -2.882 -9.063 -30.004 1.00 97.31 69 LYS A C 1
ATOM 526 O O . LYS A 1 69 ? -2.121 -8.166 -30.367 1.00 97.31 69 LYS A O 1
ATOM 531 N N . THR A 1 70 ? -2.662 -10.343 -30.266 1.00 98.25 70 THR A N 1
ATOM 532 C CA . THR A 1 70 ? -1.538 -10.848 -31.056 1.00 98.25 70 THR A CA 1
ATOM 533 C C . THR A 1 70 ? -1.766 -10.648 -32.556 1.00 98.25 70 THR A C 1
ATOM 535 O O . THR A 1 70 ? -2.844 -10.248 -33.006 1.00 98.25 70 THR A O 1
ATOM 538 N N . LYS A 1 71 ? -0.753 -10.967 -33.366 1.00 97.81 71 LYS A N 1
ATOM 539 C CA . LYS A 1 71 ? -0.831 -10.929 -34.834 1.00 97.81 71 LYS A CA 1
ATOM 540 C C . LYS A 1 71 ? -1.929 -11.831 -35.412 1.00 97.81 71 LYS A C 1
ATOM 542 O O . LYS A 1 71 ? -2.518 -11.481 -36.428 1.00 97.81 71 LYS A O 1
ATOM 547 N N . ASP A 1 72 ? -2.200 -12.968 -34.776 1.00 97.56 72 ASP A N 1
ATOM 548 C CA . ASP A 1 72 ? -3.252 -13.937 -35.125 1.00 97.56 72 ASP A CA 1
ATOM 549 C C . ASP A 1 72 ? -4.566 -13.715 -34.364 1.00 97.56 72 ASP A C 1
ATOM 551 O O . ASP A 1 72 ? -5.352 -14.637 -34.136 1.00 97.56 72 ASP A O 1
ATOM 555 N N . ASP A 1 73 ? -4.805 -12.467 -33.967 1.00 95.44 73 ASP A N 1
ATOM 556 C CA . ASP A 1 73 ? -6.003 -12.004 -33.282 1.00 95.44 73 ASP A CA 1
ATOM 557 C C . ASP A 1 73 ? -6.282 -12.676 -31.924 1.00 95.44 73 ASP A C 1
ATOM 559 O O . ASP A 1 73 ? -7.381 -12.521 -31.388 1.00 95.44 73 ASP A O 1
ATOM 563 N N . LYS A 1 74 ? -5.349 -13.414 -31.316 1.00 97.56 74 LYS A N 1
ATOM 564 C CA . LYS A 1 74 ? -5.559 -13.985 -29.976 1.00 97.56 74 LYS A CA 1
ATOM 565 C C . LYS A 1 74 ? -5.492 -12.883 -28.928 1.00 97.56 74 LYS A C 1
ATOM 567 O O . LYS A 1 74 ? -4.672 -11.978 -29.031 1.00 97.56 74 LYS A O 1
ATOM 572 N N . LEU A 1 75 ? -6.372 -12.956 -27.933 1.00 97.50 75 LEU A N 1
ATOM 573 C CA . LEU A 1 75 ? -6.380 -12.022 -26.810 1.00 97.50 75 LEU A CA 1
ATOM 574 C C . LEU A 1 75 ? -5.547 -12.614 -25.681 1.00 97.50 75 LEU A C 1
ATOM 576 O O . LEU A 1 75 ? -5.884 -13.686 -25.176 1.00 97.50 75 LEU A O 1
ATOM 580 N N . ILE A 1 76 ? -4.480 -11.920 -25.311 1.00 98.25 76 ILE A N 1
ATOM 581 C CA . ILE A 1 76 ? -3.551 -12.318 -24.256 1.00 98.25 76 ILE A CA 1
ATOM 582 C C . ILE A 1 76 ? -3.522 -11.275 -23.153 1.00 98.25 76 ILE A C 1
ATOM 584 O O . ILE A 1 76 ? -3.903 -10.118 -23.369 1.00 98.25 76 ILE A O 1
ATOM 588 N N . LEU A 1 77 ? -3.019 -11.684 -21.994 1.00 97.62 77 LEU A N 1
ATOM 589 C CA . LEU A 1 77 ? -2.754 -10.764 -20.907 1.00 97.62 77 LEU A CA 1
ATOM 590 C C . LEU A 1 77 ? -1.350 -10.172 -21.030 1.00 97.62 77 LEU A C 1
ATOM 592 O O . LEU A 1 77 ? -0.356 -10.895 -20.997 1.00 97.62 77 LEU A O 1
ATOM 596 N N . MET A 1 78 ? -1.276 -8.855 -21.213 1.00 96.62 78 MET A N 1
ATOM 597 C CA . MET A 1 78 ? -0.016 -8.122 -21.329 1.00 96.62 78 MET A CA 1
ATOM 598 C C . MET A 1 78 ? -0.240 -6.623 -21.115 1.00 96.62 78 MET A C 1
ATOM 600 O O . MET A 1 78 ? -1.025 -5.990 -21.828 1.00 96.62 78 MET A O 1
ATOM 604 N N . HIS A 1 79 ? 0.499 -6.032 -20.176 1.00 95.25 79 HIS A N 1
ATOM 605 C CA . HIS A 1 79 ? 0.433 -4.596 -19.917 1.00 95.25 79 HIS A CA 1
ATOM 606 C C . HIS A 1 79 ? 1.112 -3.783 -21.032 1.00 95.25 79 HIS A C 1
ATOM 608 O O . HIS A 1 79 ? 0.517 -2.860 -21.603 1.00 95.25 79 HIS A O 1
ATOM 614 N N . ASP A 1 80 ? 2.349 -4.140 -21.370 1.00 96.00 80 ASP A N 1
ATOM 615 C CA . ASP A 1 80 ? 3.208 -3.396 -22.293 1.00 96.00 80 ASP A CA 1
ATOM 616 C C . ASP A 1 80 ? 2.857 -3.690 -23.761 1.00 96.00 80 ASP A C 1
ATOM 618 O O . ASP A 1 80 ? 2.234 -4.696 -24.089 1.00 96.00 80 ASP A O 1
ATOM 622 N N . ASP A 1 81 ? 3.226 -2.792 -24.675 1.00 96.31 81 ASP A N 1
ATOM 623 C CA . ASP A 1 81 ? 3.059 -3.007 -26.121 1.00 96.31 81 ASP A CA 1
ATOM 624 C C . ASP A 1 81 ? 4.046 -4.038 -26.700 1.00 96.31 81 ASP A C 1
ATOM 626 O O . ASP A 1 81 ? 3.826 -4.569 -27.795 1.00 96.31 81 ASP A O 1
ATOM 630 N N . THR A 1 82 ? 5.098 -4.341 -25.943 1.00 98.06 82 THR A N 1
ATOM 631 C CA . THR A 1 82 ? 6.126 -5.341 -26.221 1.00 98.06 82 THR A CA 1
ATOM 632 C C . THR A 1 82 ? 6.155 -6.412 -25.134 1.00 98.06 82 THR A C 1
ATOM 634 O O . THR A 1 82 ? 5.670 -6.198 -24.027 1.00 98.06 82 THR A O 1
ATOM 637 N N . ILE A 1 83 ? 6.739 -7.570 -25.444 1.00 97.88 83 ILE A N 1
ATOM 638 C CA . ILE A 1 83 ? 6.946 -8.654 -24.466 1.00 97.88 83 ILE A CA 1
ATOM 639 C C . ILE A 1 83 ? 8.268 -8.502 -23.687 1.00 97.88 83 ILE A C 1
ATOM 641 O O . ILE A 1 83 ? 8.608 -9.325 -22.844 1.00 97.88 83 ILE A O 1
ATOM 645 N N . ASP A 1 84 ? 9.027 -7.444 -23.970 1.00 97.69 84 ASP A N 1
ATOM 646 C CA . ASP A 1 84 ? 10.445 -7.307 -23.646 1.00 97.69 84 ASP A CA 1
ATOM 647 C C . ASP A 1 84 ? 10.780 -7.238 -22.155 1.00 97.69 84 ASP A C 1
ATOM 649 O O . ASP A 1 84 ? 11.893 -7.616 -21.779 1.00 97.69 84 ASP A O 1
ATOM 653 N N . ARG A 1 85 ? 9.889 -6.651 -21.346 1.00 97.06 85 ARG A N 1
ATOM 654 C CA . ARG A 1 85 ? 10.115 -6.400 -19.913 1.00 97.06 85 ARG A CA 1
ATOM 655 C C . ARG A 1 85 ? 9.740 -7.604 -19.058 1.00 97.06 85 ARG A C 1
ATOM 657 O O . ARG A 1 85 ? 10.422 -7.881 -18.078 1.00 97.06 85 ARG A O 1
ATOM 664 N N . THR A 1 86 ? 8.632 -8.253 -19.396 1.00 96.81 86 THR A N 1
ATOM 665 C CA . THR A 1 86 ? 7.985 -9.282 -18.573 1.00 96.81 86 THR A CA 1
ATOM 666 C C . THR A 1 86 ? 8.161 -10.680 -19.138 1.00 96.81 86 THR A C 1
ATOM 668 O O . THR A 1 86 ? 7.567 -11.615 -18.616 1.00 96.81 86 THR A O 1
ATOM 671 N N . THR A 1 87 ? 8.960 -10.837 -20.195 1.00 97.94 87 THR A N 1
ATOM 672 C CA . THR A 1 87 ? 9.331 -12.145 -20.724 1.00 97.94 87 THR A CA 1
ATOM 673 C C . THR A 1 87 ? 10.804 -12.197 -21.122 1.00 97.94 87 THR A C 1
ATOM 675 O O . THR A 1 87 ? 11.470 -11.163 -21.216 1.00 97.94 87 THR A O 1
ATOM 678 N N . ASP A 1 88 ? 11.315 -13.395 -21.395 1.00 97.50 88 ASP A N 1
ATOM 679 C CA . ASP A 1 88 ? 12.632 -13.603 -22.013 1.00 97.50 88 ASP A CA 1
ATOM 680 C C . ASP A 1 88 ? 12.638 -13.412 -23.548 1.00 97.50 88 ASP A C 1
ATOM 682 O O . ASP A 1 88 ? 13.688 -13.506 -24.191 1.00 97.50 88 ASP A O 1
ATOM 686 N N . GLY A 1 89 ? 11.485 -13.094 -24.144 1.00 97.19 89 GLY A N 1
ATOM 687 C CA . GLY A 1 89 ? 11.331 -12.768 -25.558 1.00 97.19 89 GLY A CA 1
ATOM 688 C C . GLY A 1 89 ? 11.529 -11.285 -25.882 1.00 97.19 89 GLY A C 1
ATOM 689 O O . GLY A 1 89 ? 11.751 -10.440 -25.012 1.00 97.19 89 GLY A O 1
ATOM 690 N N . LYS A 1 90 ? 11.445 -10.954 -27.178 1.00 97.38 90 LYS A N 1
ATOM 691 C CA . LYS A 1 90 ? 11.499 -9.574 -27.684 1.00 97.38 90 LYS A CA 1
ATOM 692 C C . LYS A 1 90 ? 10.506 -9.344 -28.817 1.00 97.38 90 LYS A C 1
ATOM 694 O O . LYS A 1 90 ? 10.348 -10.197 -29.688 1.00 97.38 90 LYS A O 1
ATOM 699 N N . GLY A 1 91 ? 9.906 -8.158 -28.848 1.00 97.25 91 GLY A N 1
ATOM 700 C CA . GLY A 1 91 ? 9.070 -7.685 -29.946 1.00 97.25 91 GLY A CA 1
ATOM 701 C C . GLY A 1 91 ? 7.691 -7.192 -29.517 1.00 97.25 91 GLY A C 1
ATOM 702 O O . GLY A 1 91 ? 7.233 -7.398 -28.396 1.00 97.25 91 GLY A O 1
ATOM 703 N N . TYR A 1 92 ? 7.017 -6.528 -30.455 1.00 98.25 92 TYR A N 1
ATOM 704 C CA . TYR A 1 92 ? 5.667 -6.005 -30.263 1.00 98.25 92 TYR A CA 1
ATOM 705 C C . TYR A 1 92 ? 4.629 -7.126 -30.263 1.00 98.25 92 TYR A C 1
ATOM 707 O O . TYR A 1 92 ? 4.598 -7.943 -31.186 1.00 98.25 92 TYR A O 1
ATOM 715 N N . VAL A 1 93 ? 3.713 -7.098 -29.292 1.00 97.88 93 VAL A N 1
ATOM 716 C CA . VAL A 1 93 ? 2.640 -8.098 -29.140 1.00 97.88 93 VAL A CA 1
ATOM 717 C C . VAL A 1 93 ? 1.843 -8.258 -30.440 1.00 97.88 93 VAL A C 1
ATOM 719 O O . VAL A 1 93 ? 1.641 -9.368 -30.925 1.00 97.88 93 VAL A O 1
ATOM 722 N N . ASN A 1 94 ? 1.475 -7.145 -31.079 1.00 97.12 94 ASN A N 1
ATOM 723 C CA . ASN A 1 94 ? 0.688 -7.146 -32.317 1.00 97.12 94 ASN A CA 1
ATOM 724 C C . ASN A 1 94 ? 1.473 -7.567 -33.580 1.00 97.12 94 ASN A C 1
ATOM 726 O O . ASN A 1 94 ? 0.922 -7.553 -34.684 1.00 97.12 94 ASN A O 1
ATOM 730 N N . LYS A 1 95 ? 2.762 -7.910 -33.448 1.00 98.06 95 LYS A N 1
ATOM 731 C CA . LYS A 1 95 ? 3.617 -8.418 -34.535 1.00 98.06 95 LYS A CA 1
ATOM 732 C C . LYS A 1 95 ? 3.991 -9.890 -34.379 1.00 98.06 95 LYS A C 1
ATOM 734 O O . LYS A 1 95 ? 4.542 -10.444 -35.330 1.00 98.06 95 LYS A O 1
ATOM 739 N N . LEU A 1 96 ? 3.649 -10.513 -33.256 1.00 98.12 96 LEU A N 1
ATOM 740 C CA . LEU A 1 96 ? 3.967 -11.904 -32.938 1.00 98.12 96 LEU A CA 1
ATOM 741 C C . LEU A 1 96 ? 2.696 -12.761 -32.917 1.00 98.12 96 LEU A C 1
ATOM 743 O O . LEU A 1 96 ? 1.627 -12.285 -32.530 1.00 98.12 96 LEU A O 1
ATOM 747 N N . PHE A 1 97 ? 2.802 -14.014 -33.351 1.00 98.31 97 PHE A N 1
ATOM 748 C CA . PHE A 1 97 ? 1.755 -15.021 -33.183 1.00 98.31 97 PHE A CA 1
ATOM 749 C C . PHE A 1 97 ? 1.699 -15.480 -31.725 1.00 98.31 97 PHE A C 1
ATOM 751 O O . PHE A 1 97 ? 2.728 -15.557 -31.053 1.00 98.31 97 PHE A O 1
ATOM 758 N N . TYR A 1 98 ? 0.519 -15.859 -31.231 1.00 98.19 98 TYR A N 1
ATOM 759 C CA . TYR A 1 98 ? 0.420 -16.389 -29.868 1.00 98.19 98 TYR A CA 1
ATOM 760 C C . TYR A 1 98 ? 1.278 -17.641 -29.658 1.00 98.19 98 TYR A C 1
ATOM 762 O O . TYR A 1 98 ? 1.902 -17.793 -28.612 1.00 98.19 98 TYR A O 1
ATOM 770 N N . ASP A 1 99 ? 1.366 -18.508 -30.668 1.00 97.56 99 ASP A N 1
ATOM 771 C CA . ASP A 1 99 ? 2.189 -19.716 -30.599 1.00 97.56 99 ASP A CA 1
ATOM 772 C C . ASP A 1 99 ? 3.688 -19.431 -30.433 1.00 97.56 99 ASP A C 1
ATOM 774 O O . ASP A 1 99 ? 4.393 -20.286 -29.895 1.00 97.56 99 ASP A O 1
ATOM 778 N N . GLU A 1 100 ? 4.150 -18.243 -30.843 1.00 96.94 100 GLU A N 1
ATOM 779 C CA . GLU A 1 100 ? 5.501 -17.738 -30.580 1.00 96.94 100 GLU A CA 1
ATOM 780 C C . GLU A 1 100 ? 5.585 -17.178 -29.156 1.00 96.94 100 GLU A C 1
ATOM 782 O O . GLU A 1 100 ? 6.453 -17.581 -28.385 1.00 96.94 100 GLU A O 1
ATOM 787 N N . ILE A 1 101 ? 4.641 -16.305 -28.775 1.00 97.94 101 ILE A N 1
ATOM 788 C CA . ILE A 1 101 ? 4.628 -15.654 -27.456 1.00 97.94 101 ILE A CA 1
ATOM 789 C C . ILE A 1 101 ? 4.581 -16.685 -26.321 1.00 97.94 101 ILE A C 1
ATOM 791 O O . ILE A 1 101 ? 5.319 -16.560 -25.349 1.00 97.94 101 ILE A O 1
ATOM 795 N N . LYS A 1 102 ? 3.759 -17.734 -26.450 1.00 96.12 102 LYS A N 1
ATOM 796 C CA . LYS A 1 102 ? 3.584 -18.767 -25.416 1.00 96.12 102 LYS A CA 1
ATOM 797 C C . LYS A 1 102 ? 4.831 -19.624 -25.169 1.00 96.12 102 LYS A C 1
ATOM 799 O O . LYS A 1 102 ? 4.828 -20.428 -24.241 1.00 96.12 102 LYS A O 1
ATOM 804 N N . GLN A 1 103 ? 5.865 -19.525 -26.010 1.00 97.19 103 GLN A N 1
ATOM 805 C CA . GLN A 1 103 ? 7.134 -20.216 -25.763 1.00 97.19 103 GLN A CA 1
ATOM 806 C C . GLN A 1 103 ? 7.980 -19.475 -24.732 1.00 97.19 103 GLN A C 1
ATOM 808 O O . GLN A 1 103 ? 8.675 -20.125 -23.952 1.00 97.19 103 GLN A O 1
ATOM 813 N N . TYR A 1 104 ? 7.880 -18.147 -24.686 1.00 98.25 104 TYR A N 1
ATOM 814 C CA . TYR A 1 104 ? 8.668 -17.313 -23.788 1.00 98.25 104 TYR A CA 1
ATOM 815 C C . TYR A 1 104 ? 8.251 -17.496 -22.331 1.00 98.25 104 TYR A C 1
ATOM 817 O O . TYR A 1 104 ? 7.093 -17.774 -22.015 1.00 98.25 104 TYR A O 1
ATOM 825 N N . ASP A 1 105 ? 9.233 -17.418 -21.448 1.00 98.25 105 ASP A N 1
ATOM 826 C CA . ASP A 1 105 ? 9.059 -17.432 -20.005 1.00 98.25 105 ASP A CA 1
ATOM 827 C C . ASP A 1 105 ? 8.604 -16.050 -19.536 1.00 98.25 105 ASP A C 1
ATOM 829 O O . ASP A 1 105 ? 9.263 -15.058 -19.832 1.00 98.25 105 ASP A O 1
ATOM 833 N N . ALA A 1 106 ? 7.478 -15.989 -18.827 1.00 97.56 106 ALA A N 1
ATOM 834 C CA . ALA A 1 106 ? 6.871 -14.772 -18.301 1.00 97.56 106 ALA A CA 1
ATOM 835 C C . ALA A 1 106 ? 7.046 -14.601 -16.777 1.00 97.56 106 ALA A C 1
ATOM 837 O O . ALA A 1 106 ? 6.451 -13.692 -16.194 1.00 97.56 106 ALA A O 1
ATOM 838 N N . GLY A 1 107 ? 7.837 -15.457 -16.120 1.00 96.56 107 GLY A N 1
ATOM 839 C CA . GLY A 1 107 ? 7.977 -15.494 -14.661 1.00 96.56 107 GLY A CA 1
ATOM 840 C C . GLY A 1 107 ? 9.396 -15.323 -14.129 1.00 96.56 107 GLY A C 1
ATOM 841 O O . GLY A 1 107 ? 9.580 -14.660 -13.109 1.00 96.56 107 GLY A O 1
ATOM 842 N N . ALA A 1 108 ? 10.407 -15.831 -14.831 1.00 95.69 108 ALA A N 1
ATOM 843 C CA . ALA A 1 108 ? 11.798 -15.871 -14.375 1.00 95.69 108 ALA A CA 1
ATOM 844 C C . ALA A 1 108 ? 12.379 -14.486 -14.038 1.00 95.69 108 ALA A C 1
ATOM 846 O O . ALA A 1 108 ? 13.238 -14.360 -13.168 1.00 95.69 108 ALA A O 1
ATOM 847 N N . TRP A 1 109 ? 11.893 -13.426 -14.694 1.00 94.81 109 TRP A N 1
ATOM 848 C CA . TRP A 1 109 ? 12.297 -12.045 -14.405 1.00 94.81 109 TRP A CA 1
ATOM 849 C C . TRP A 1 109 ? 11.897 -11.578 -12.996 1.00 94.81 109 TRP A C 1
ATOM 851 O O . TRP A 1 109 ? 12.476 -10.618 -12.485 1.00 94.81 109 TRP A O 1
ATOM 861 N N . LYS A 1 110 ? 10.907 -12.232 -12.375 1.00 93.81 110 LYS A N 1
ATOM 862 C CA . LYS A 1 110 ? 10.448 -11.947 -11.014 1.00 93.81 110 LYS A CA 1
ATOM 863 C C . LYS A 1 110 ? 11.163 -12.811 -9.971 1.00 93.81 110 LYS A C 1
ATOM 865 O O . LYS A 1 110 ? 11.507 -12.285 -8.915 1.00 93.81 110 LYS A O 1
ATOM 870 N N . GLY A 1 111 ? 11.397 -14.090 -10.268 1.00 92.88 111 GLY A N 1
ATOM 871 C CA . GLY A 1 111 ? 12.039 -15.046 -9.362 1.00 92.88 111 GLY A CA 1
ATOM 872 C C . GLY A 1 111 ? 12.231 -16.425 -9.999 1.00 92.88 111 GLY A C 1
ATOM 873 O O . GLY A 1 111 ? 11.508 -16.793 -10.927 1.00 92.88 111 GLY A O 1
ATOM 874 N N . GLU A 1 112 ? 13.210 -17.188 -9.506 1.00 93.12 112 GLU A N 1
ATOM 875 C CA . GLU A 1 112 ? 13.529 -18.535 -10.013 1.00 93.12 112 GLU A CA 1
ATOM 876 C C . GLU A 1 112 ? 12.377 -19.530 -9.795 1.00 93.12 112 GLU A C 1
ATOM 878 O O . GLU A 1 112 ? 12.199 -20.466 -10.570 1.00 93.12 112 GLU A O 1
ATOM 883 N N . GLU A 1 113 ? 11.558 -19.312 -8.768 1.00 94.62 113 GLU A N 1
ATOM 884 C CA . GLU A 1 113 ? 10.384 -20.122 -8.450 1.00 94.62 113 GLU A CA 1
ATOM 885 C C . GLU A 1 113 ? 9.251 -20.006 -9.484 1.00 94.62 113 GLU A C 1
ATOM 887 O O . GLU A 1 113 ? 8.365 -20.858 -9.507 1.00 94.62 113 GLU A O 1
ATOM 892 N N . PHE A 1 114 ? 9.290 -18.986 -10.349 1.00 96.31 114 PHE A N 1
ATOM 893 C CA . PHE A 1 114 ? 8.287 -18.741 -11.391 1.00 96.31 114 PHE A CA 1
ATOM 894 C C . PHE A 1 114 ? 8.765 -19.118 -12.794 1.00 96.31 114 PHE A C 1
ATOM 896 O O . PHE A 1 114 ? 8.089 -18.823 -13.782 1.00 96.31 114 PHE A O 1
ATOM 903 N N . VAL A 1 115 ? 9.932 -19.757 -12.904 1.00 96.88 115 VAL A N 1
ATOM 904 C CA . VAL A 1 115 ? 10.421 -20.279 -14.182 1.00 96.88 115 VAL A CA 1
ATOM 905 C C . VAL A 1 115 ? 9.379 -21.235 -14.767 1.00 96.88 115 VAL A C 1
ATOM 907 O O . VAL A 1 115 ? 8.941 -22.188 -14.124 1.00 96.88 115 VAL A O 1
ATOM 910 N N . GLY A 1 116 ? 8.999 -20.984 -16.014 1.00 95.44 116 GLY A N 1
ATOM 911 C CA . GLY A 1 116 ? 8.001 -21.734 -16.763 1.00 95.44 116 GLY A CA 1
ATOM 912 C C . GLY A 1 116 ? 6.645 -21.042 -16.890 1.00 95.44 116 GLY A C 1
ATOM 913 O O . GLY A 1 116 ? 5.870 -21.463 -17.752 1.00 95.44 116 GLY A O 1
ATOM 914 N N . GLU A 1 117 ? 6.367 -19.984 -16.120 1.00 97.50 117 GLU A N 1
ATOM 915 C CA . GLU A 1 117 ? 5.144 -19.183 -16.281 1.00 97.50 117 GLU A CA 1
ATOM 916 C C . GLU A 1 117 ? 5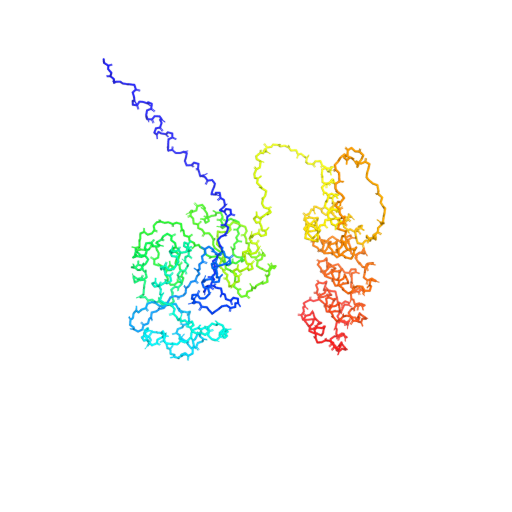.025 -18.635 -17.704 1.00 97.50 117 GLU A C 1
ATOM 918 O O . GLU A 1 117 ? 6.026 -18.290 -18.335 1.00 97.50 117 GLU A O 1
ATOM 923 N N . LYS A 1 118 ? 3.794 -18.547 -18.221 1.00 97.62 118 LYS A N 1
ATOM 924 C CA . LYS A 1 118 ? 3.499 -18.135 -19.604 1.00 97.62 118 LYS A CA 1
ATOM 925 C C . LYS A 1 118 ? 2.498 -16.993 -19.634 1.00 97.62 118 LYS A C 1
ATOM 927 O O . LYS A 1 118 ? 1.648 -16.894 -18.756 1.00 97.62 118 LYS A O 1
ATOM 932 N N . ALA A 1 119 ? 2.549 -16.187 -20.697 1.00 97.50 119 ALA A N 1
ATOM 933 C CA . ALA A 1 119 ? 1.527 -15.181 -20.980 1.00 97.50 119 ALA A CA 1
ATOM 934 C C . ALA A 1 119 ? 0.154 -15.860 -21.225 1.00 97.50 119 ALA A C 1
ATOM 936 O O . ALA A 1 119 ? 0.004 -16.584 -22.223 1.00 97.50 119 ALA A O 1
ATOM 937 N N . PRO A 1 120 ? -0.851 -15.655 -20.351 1.00 97.88 120 PRO A N 1
ATOM 938 C CA . PRO A 1 120 ? -2.144 -16.330 -20.460 1.00 97.88 120 PRO A CA 1
ATOM 939 C C . PRO A 1 120 ? -2.997 -15.813 -21.623 1.00 97.88 120 PRO A C 1
ATOM 941 O O . PRO A 1 120 ? -2.931 -14.634 -21.988 1.00 97.88 120 PRO A O 1
ATOM 944 N N . LEU A 1 121 ? -3.873 -16.671 -22.159 1.00 98.19 121 LEU A N 1
ATOM 945 C CA . LEU A 1 121 ? -4.999 -16.224 -22.980 1.00 98.19 121 LEU A CA 1
ATOM 946 C C . LEU A 1 121 ? -6.104 -15.650 -22.094 1.00 98.19 121 LEU A C 1
ATOM 948 O O . LEU A 1 121 ? -6.391 -16.168 -21.015 1.00 98.19 121 LEU A O 1
ATOM 952 N N . LEU A 1 122 ? -6.815 -14.646 -22.607 1.00 97.06 122 LEU A N 1
ATOM 953 C CA . LEU A 1 122 ? -7.996 -14.112 -21.931 1.00 97.06 122 LEU A CA 1
ATOM 954 C C . LEU A 1 122 ? -9.068 -15.191 -21.708 1.00 97.06 122 LEU A C 1
ATOM 956 O O . LEU A 1 122 ? -9.713 -15.191 -20.668 1.00 97.06 122 LEU A O 1
ATOM 960 N N . SER A 1 123 ? -9.247 -16.117 -22.655 1.00 96.06 123 SER A N 1
ATOM 961 C CA . SER A 1 123 ? -10.197 -17.235 -22.532 1.00 96.06 123 SER A CA 1
ATOM 962 C C . SER A 1 123 ? -9.952 -18.069 -21.275 1.00 96.06 123 SER A C 1
ATOM 964 O O . SER A 1 123 ? -10.887 -18.384 -20.541 1.00 96.06 123 SER A O 1
ATOM 966 N N . ASP A 1 124 ? -8.684 -18.373 -21.004 1.00 96.44 124 ASP A N 1
ATOM 967 C CA . ASP A 1 124 ? -8.288 -19.241 -19.898 1.00 96.44 124 ASP A CA 1
ATOM 968 C C . ASP A 1 124 ? -8.477 -18.511 -18.567 1.00 96.44 124 ASP A C 1
ATOM 970 O O . ASP A 1 124 ? -8.950 -19.088 -17.589 1.00 96.44 124 ASP A O 1
ATOM 974 N N . VAL A 1 125 ? -8.190 -17.207 -18.549 1.00 96.06 125 VAL A N 1
ATOM 975 C CA . VAL A 1 125 ? -8.391 -16.355 -17.372 1.00 96.06 125 VAL A CA 1
ATOM 976 C C . VAL A 1 125 ? -9.872 -16.135 -17.076 1.00 96.06 125 VAL A C 1
ATOM 978 O O . VAL A 1 125 ? -10.258 -16.158 -15.911 1.00 96.06 125 VAL A O 1
ATOM 981 N N . LEU A 1 126 ? -10.724 -15.971 -18.093 1.00 91.56 126 LEU A N 1
ATOM 982 C CA . LEU A 1 126 ? -12.176 -15.887 -17.902 1.00 91.56 126 LEU A CA 1
ATOM 983 C C . LEU A 1 126 ? -12.736 -17.199 -17.342 1.00 91.56 126 LEU A C 1
ATOM 985 O O . LEU A 1 126 ? -13.483 -17.179 -16.364 1.00 91.56 126 LEU A O 1
ATOM 989 N N . GLN A 1 127 ? -12.329 -18.345 -17.895 1.00 93.50 127 GLN A N 1
ATOM 990 C CA . GLN A 1 127 ? -12.725 -19.650 -17.363 1.00 93.50 127 GLN A CA 1
ATOM 991 C C . GLN A 1 127 ? -12.302 -19.807 -15.897 1.00 93.50 127 GLN A C 1
ATOM 993 O O . GLN A 1 127 ? -13.130 -20.120 -15.040 1.00 93.50 127 GLN A O 1
ATOM 998 N N . PHE A 1 128 ? -11.034 -19.525 -15.601 1.00 94.25 128 PHE A N 1
ATOM 999 C CA . PHE A 1 128 ? -10.493 -19.559 -14.247 1.00 94.25 128 PHE A CA 1
ATOM 1000 C C . PHE A 1 128 ? -11.274 -18.645 -13.299 1.00 94.25 128 PHE A C 1
ATOM 1002 O O . PHE A 1 128 ? -11.670 -19.055 -12.208 1.00 94.25 128 PHE A O 1
ATOM 1009 N N . ALA A 1 129 ? -11.544 -17.412 -13.723 1.00 91.69 129 ALA A N 1
ATOM 1010 C CA . ALA A 1 129 ? -12.236 -16.440 -12.898 1.00 91.69 129 ALA A CA 1
ATOM 1011 C C . ALA A 1 129 ? -13.678 -16.865 -12.588 1.00 91.69 129 ALA A C 1
ATOM 1013 O O . ALA A 1 129 ? -14.128 -16.745 -11.445 1.00 91.69 129 ALA A O 1
ATOM 1014 N N . LYS A 1 130 ? -14.371 -17.441 -13.575 1.00 89.62 130 LYS A N 1
ATOM 1015 C CA . LYS A 1 130 ? -15.709 -18.014 -13.406 1.00 89.62 130 LYS A CA 1
ATOM 1016 C C . LYS A 1 130 ? -15.710 -19.154 -12.391 1.00 89.62 130 LYS A C 1
ATOM 1018 O O . LYS A 1 130 ? -16.548 -19.167 -11.492 1.00 89.62 130 LYS A O 1
ATOM 1023 N N . GLU A 1 131 ? -14.773 -20.092 -12.512 1.00 92.31 131 GLU A N 1
ATOM 1024 C CA . GLU A 1 131 ? -14.652 -21.242 -11.604 1.00 92.31 131 GLU A CA 1
ATOM 1025 C C . GLU A 1 131 ? -14.341 -20.820 -10.166 1.00 92.31 131 GLU A C 1
ATOM 1027 O O . GLU A 1 131 ? -14.867 -21.396 -9.213 1.00 92.31 131 GLU A O 1
ATOM 1032 N N . LYS A 1 132 ? -13.505 -19.792 -10.005 1.00 90.25 132 LYS A N 1
ATOM 1033 C CA . LYS A 1 132 ? -13.119 -19.239 -8.701 1.00 90.25 132 LYS A CA 1
ATOM 1034 C C . LYS A 1 132 ? -14.110 -18.201 -8.169 1.00 90.25 132 LYS A C 1
ATOM 1036 O O . LYS A 1 132 ? -13.939 -17.735 -7.046 1.00 90.25 132 LYS A O 1
ATOM 1041 N N . ASN A 1 133 ? -15.150 -17.871 -8.941 1.00 87.75 133 ASN A N 1
ATOM 1042 C CA . ASN A 1 133 ? -16.157 -16.857 -8.629 1.00 87.75 133 ASN A CA 1
ATOM 1043 C C . ASN A 1 133 ? -15.539 -15.493 -8.251 1.00 87.75 133 ASN A C 1
ATOM 1045 O O . ASN A 1 133 ? -15.939 -14.858 -7.270 1.00 87.75 133 ASN A O 1
ATOM 1049 N N . ILE A 1 134 ? -14.540 -15.056 -9.021 1.00 90.06 134 ILE A N 1
ATOM 1050 C CA . ILE A 1 134 ? -13.811 -13.801 -8.804 1.00 90.06 134 ILE A CA 1
ATOM 1051 C C . ILE A 1 134 ? -14.202 -12.762 -9.861 1.00 90.06 134 ILE A C 1
ATOM 1053 O O . ILE A 1 134 ? -14.390 -13.080 -11.035 1.00 90.06 134 ILE A O 1
ATOM 1057 N N . LYS A 1 135 ? -14.345 -11.501 -9.443 1.00 89.12 135 LYS A N 1
ATOM 1058 C CA . LYS A 1 135 ? -14.662 -10.392 -10.356 1.00 89.12 135 LYS A CA 1
ATOM 1059 C C . LYS A 1 135 ? -13.433 -10.001 -11.174 1.00 89.12 135 LYS A C 1
ATOM 1061 O O . LYS A 1 135 ? -12.313 -10.122 -10.689 1.00 89.12 135 LYS A O 1
ATOM 1066 N N . ILE A 1 136 ? -13.631 -9.459 -12.369 1.00 88.12 136 ILE A N 1
ATOM 1067 C CA . ILE A 1 136 ? -12.539 -9.002 -13.230 1.00 88.12 136 ILE A CA 1
ATOM 1068 C C . ILE A 1 136 ? -12.760 -7.549 -13.643 1.00 88.12 136 ILE A C 1
ATOM 1070 O O . ILE A 1 136 ? -13.819 -7.207 -14.161 1.00 88.12 136 ILE A O 1
ATOM 1074 N N . ILE A 1 137 ? -11.745 -6.706 -13.463 1.00 87.50 137 ILE A N 1
ATOM 1075 C CA . ILE A 1 137 ? -11.617 -5.439 -14.184 1.00 87.50 137 ILE A CA 1
ATOM 1076 C C . ILE A 1 137 ? -10.796 -5.712 -15.446 1.00 87.50 137 ILE A C 1
ATOM 1078 O O . ILE A 1 137 ? -9.615 -6.042 -15.369 1.00 87.50 137 ILE A O 1
ATOM 1082 N N . LEU A 1 138 ? -11.426 -5.585 -16.612 1.00 85.31 138 LEU A N 1
ATOM 1083 C CA . LEU A 1 138 ? -10.773 -5.733 -17.909 1.00 85.31 138 LEU A CA 1
ATOM 1084 C C . LEU A 1 138 ? -10.243 -4.385 -18.388 1.00 85.31 138 LEU A C 1
ATOM 1086 O O . LEU A 1 138 ? -11.017 -3.538 -18.842 1.00 85.31 138 LEU A O 1
ATOM 1090 N N . ASN A 1 139 ? -8.925 -4.214 -18.339 1.00 87.31 139 ASN A N 1
ATOM 1091 C CA . ASN A 1 139 ? -8.243 -3.027 -18.828 1.00 87.31 139 ASN A CA 1
ATOM 1092 C C . ASN A 1 139 ? -7.778 -3.223 -20.273 1.00 87.31 139 ASN A C 1
ATOM 1094 O O . ASN A 1 139 ? -6.791 -3.903 -20.565 1.00 87.31 139 ASN A O 1
ATOM 1098 N N . VAL A 1 140 ? -8.511 -2.627 -21.210 1.00 85.88 140 VAL A N 1
ATOM 1099 C CA . VAL A 1 140 ? -8.243 -2.797 -22.642 1.00 85.88 140 VAL A CA 1
ATOM 1100 C C . VAL A 1 140 ? -7.244 -1.758 -23.129 1.00 85.88 140 VAL A C 1
ATOM 1102 O O . VAL A 1 140 ? -7.511 -0.553 -23.091 1.00 85.88 140 VAL A O 1
ATOM 1105 N N . LYS A 1 141 ? -6.088 -2.232 -23.612 1.00 86.50 141 LYS A N 1
ATOM 1106 C CA . LYS A 1 141 ? -4.940 -1.375 -23.948 1.00 86.50 141 LYS A CA 1
ATOM 1107 C C . LYS A 1 141 ? -4.921 -0.858 -25.387 1.00 86.50 141 LYS A C 1
ATOM 1109 O O . LYS A 1 141 ? -4.126 0.031 -25.702 1.00 86.50 141 LYS A O 1
ATOM 1114 N N . GLU A 1 142 ? -5.774 -1.378 -26.263 1.00 84.06 142 GLU A N 1
ATOM 1115 C CA . GLU A 1 142 ? -5.824 -1.004 -27.680 1.00 84.06 142 GLU A CA 1
ATOM 1116 C C . GLU A 1 142 ? -7.254 -0.926 -28.228 1.00 84.06 142 GLU A C 1
ATOM 1118 O O . GLU A 1 142 ? -8.197 -1.362 -27.580 1.00 84.06 142 GLU A O 1
ATOM 1123 N N . ASN A 1 143 ? -7.408 -0.345 -29.420 1.00 83.69 143 ASN A N 1
ATOM 1124 C CA . ASN A 1 143 ? -8.711 -0.210 -30.078 1.00 83.69 143 ASN A CA 1
ATOM 1125 C C . ASN A 1 143 ? -8.988 -1.405 -30.995 1.00 83.69 143 ASN A C 1
ATOM 1127 O O . ASN A 1 143 ? -8.061 -2.016 -31.527 1.00 83.69 143 ASN A O 1
ATOM 1131 N N . GLY A 1 144 ? -10.260 -1.646 -31.296 1.00 82.56 144 GLY A N 1
ATOM 1132 C CA . GLY A 1 144 ? -10.684 -2.584 -32.339 1.00 82.56 144 GLY A CA 1
ATOM 1133 C C . GLY A 1 144 ? -10.738 -4.042 -31.884 1.00 82.56 144 GLY A C 1
ATOM 1134 O O . GLY A 1 144 ? -10.773 -4.947 -32.720 1.00 82.56 144 GLY A O 1
ATOM 1135 N N . ILE A 1 145 ? -10.719 -4.284 -30.573 1.00 86.38 145 ILE A N 1
ATOM 1136 C CA . ILE A 1 145 ? -10.796 -5.622 -29.965 1.00 86.38 145 ILE A CA 1
ATOM 1137 C C . ILE A 1 145 ? -12.034 -5.802 -29.077 1.00 86.38 145 ILE A C 1
ATOM 1139 O O . ILE A 1 145 ? -12.265 -6.867 -28.511 1.00 86.38 145 ILE A O 1
ATOM 1143 N N . GLU A 1 146 ? -12.876 -4.776 -29.007 1.00 79.44 146 GLU A N 1
ATOM 1144 C CA . GLU A 1 146 ? -13.998 -4.646 -28.085 1.00 79.44 146 GLU A CA 1
ATOM 1145 C C . GLU A 1 146 ? -15.084 -5.681 -28.366 1.00 79.44 146 GLU A C 1
ATOM 1147 O O . GLU A 1 146 ? -15.516 -6.392 -27.462 1.00 79.44 146 GLU A O 1
ATOM 1152 N N . GLN A 1 147 ? -15.472 -5.845 -29.633 1.00 81.00 147 GLN A N 1
ATOM 1153 C CA . GLN A 1 147 ? -16.482 -6.836 -30.020 1.00 81.00 147 GLN A CA 1
ATOM 1154 C C . GLN A 1 147 ? -16.040 -8.268 -29.701 1.00 81.00 147 GLN A C 1
ATOM 1156 O O . GLN A 1 147 ? -16.857 -9.086 -29.279 1.00 81.00 147 GLN A O 1
ATOM 1161 N N . LYS A 1 148 ? -14.741 -8.560 -29.841 1.00 87.31 148 LYS A N 1
ATOM 1162 C CA . LYS A 1 148 ? -14.171 -9.874 -29.522 1.00 87.31 148 LYS A CA 1
ATOM 1163 C C . LYS A 1 148 ? -14.155 -10.143 -28.015 1.00 87.31 148 LYS A C 1
ATOM 1165 O O . LYS A 1 148 ? -14.478 -11.243 -27.574 1.00 87.31 148 LYS A O 1
ATOM 1170 N N . ILE A 1 149 ? -13.841 -9.125 -27.218 1.00 86.44 149 ILE A N 1
ATOM 1171 C CA . ILE A 1 149 ? -13.949 -9.201 -25.757 1.00 86.44 149 ILE A CA 1
ATOM 1172 C C . ILE A 1 149 ? -15.404 -9.447 -25.347 1.00 86.44 149 ILE A C 1
ATOM 1174 O O . ILE A 1 149 ? -15.680 -10.350 -24.561 1.00 86.44 149 ILE A O 1
ATOM 1178 N N . LEU A 1 150 ? -16.356 -8.711 -25.926 1.00 79.75 150 LEU A N 1
ATOM 1179 C CA . LEU A 1 150 ? -17.779 -8.894 -25.638 1.00 79.75 150 LEU A CA 1
ATOM 1180 C C . LEU A 1 150 ? -18.296 -10.274 -26.054 1.00 79.75 150 LEU A C 1
ATOM 1182 O O . LEU A 1 150 ? -19.160 -10.822 -25.368 1.00 79.75 150 LEU A O 1
ATOM 1186 N N . SER A 1 151 ? -17.801 -10.850 -27.156 1.00 83.38 151 SER A N 1
ATOM 1187 C CA . SER A 1 151 ? -18.153 -12.227 -27.518 1.00 83.38 151 SER A CA 1
ATOM 1188 C C . SER A 1 151 ? -17.651 -13.225 -26.482 1.00 83.38 151 SER A C 1
ATOM 1190 O O . SER A 1 151 ? -18.424 -14.089 -26.088 1.00 83.38 151 SER A O 1
ATOM 1192 N N . PHE A 1 152 ? -16.426 -13.058 -25.969 1.00 85.81 152 PHE A N 1
ATOM 1193 C CA . PHE A 1 152 ? -15.893 -13.929 -24.918 1.00 85.81 152 PHE A CA 1
ATOM 1194 C C . PHE A 1 152 ? -16.706 -13.788 -23.628 1.00 85.81 152 PHE A C 1
ATOM 1196 O O . PHE A 1 152 ? -17.153 -14.778 -23.069 1.00 85.81 152 PHE A O 1
ATOM 1203 N N . ILE A 1 153 ? -16.999 -12.566 -23.179 1.00 82.38 153 ILE A N 1
ATOM 1204 C CA . ILE A 1 153 ? -17.798 -12.352 -21.959 1.00 82.38 153 ILE A CA 1
ATOM 1205 C C . ILE A 1 153 ? -19.173 -13.030 -22.054 1.00 82.38 153 ILE A C 1
ATOM 1207 O O . ILE A 1 153 ? -19.652 -13.582 -21.064 1.00 82.38 153 ILE A O 1
ATOM 1211 N N . ARG A 1 154 ? -19.801 -13.002 -23.238 1.00 81.31 154 ARG A N 1
ATOM 1212 C CA . ARG A 1 154 ? -21.067 -13.700 -23.500 1.00 81.31 154 ARG A CA 1
ATOM 1213 C C . ARG A 1 154 ? -20.902 -15.216 -23.532 1.00 81.31 154 ARG A C 1
ATOM 1215 O O . ARG A 1 154 ? -21.707 -15.910 -22.929 1.00 81.31 154 ARG A O 1
ATOM 1222 N N . GLU A 1 155 ? -19.872 -15.715 -24.208 1.00 86.88 155 GLU A N 1
ATOM 1223 C CA . GLU A 1 155 ? -19.556 -17.146 -24.295 1.00 86.88 155 GLU A CA 1
ATOM 1224 C C . GLU A 1 155 ? -19.313 -17.760 -22.910 1.00 86.88 155 GLU A C 1
ATOM 1226 O O . GLU A 1 155 ? -19.853 -18.817 -22.590 1.00 86.88 155 GLU A O 1
ATOM 1231 N N . TYR A 1 156 ? -18.575 -17.053 -22.054 1.00 83.56 156 TYR A N 1
ATOM 1232 C CA . TYR A 1 156 ? -18.294 -17.476 -20.685 1.00 83.56 156 TYR A CA 1
ATOM 1233 C C . TYR A 1 156 ? -19.406 -17.106 -19.688 1.00 83.56 156 TYR A C 1
ATOM 1235 O O . TYR A 1 156 ? -19.321 -17.511 -18.531 1.00 83.56 156 TYR A O 1
ATOM 1243 N N . ASP A 1 157 ? -20.470 -16.409 -20.100 1.00 80.06 157 ASP A N 1
ATOM 1244 C CA . ASP A 1 157 ? -21.570 -15.946 -19.232 1.00 80.06 157 ASP A CA 1
ATOM 1245 C C . ASP A 1 157 ? -21.078 -15.167 -17.993 1.00 80.06 157 ASP A C 1
ATOM 1247 O O . ASP A 1 157 ? -21.459 -15.417 -16.850 1.00 80.06 157 ASP A O 1
ATOM 1251 N N . MET A 1 158 ? -20.155 -14.230 -18.219 1.00 79.88 158 MET A N 1
ATOM 1252 C CA . MET A 1 158 ? -19.481 -13.471 -17.156 1.00 79.88 158 MET A CA 1
ATOM 1253 C C . MET A 1 158 ? -19.906 -12.005 -17.086 1.00 79.88 158 MET A C 1
ATOM 1255 O O . MET A 1 158 ? -19.269 -11.212 -16.400 1.00 79.88 158 MET A O 1
ATOM 1259 N N . ILE A 1 159 ? -20.985 -11.613 -17.764 1.00 71.50 159 ILE A N 1
ATOM 1260 C CA . ILE A 1 159 ? -21.388 -10.201 -17.876 1.00 71.50 159 ILE A CA 1
ATOM 1261 C C . ILE A 1 159 ? -21.563 -9.504 -16.513 1.00 71.50 159 ILE A C 1
ATOM 1263 O O . ILE A 1 159 ? -21.237 -8.331 -16.381 1.00 71.50 159 ILE A O 1
ATOM 1267 N N . ASN A 1 160 ? -21.993 -10.241 -15.484 1.00 68.31 160 ASN A N 1
ATOM 1268 C CA . ASN A 1 160 ? -22.191 -9.729 -14.122 1.00 68.31 160 ASN A CA 1
ATOM 1269 C C . ASN A 1 160 ? -20.923 -9.767 -13.246 1.00 68.31 160 ASN A C 1
ATOM 1271 O O . ASN A 1 160 ? -20.947 -9.307 -12.107 1.00 68.31 160 ASN A O 1
ATOM 1275 N N . GLN A 1 161 ? -19.834 -10.355 -13.742 1.00 76.88 161 GLN A N 1
ATOM 1276 C CA . GLN A 1 161 ? -18.550 -10.476 -13.041 1.00 76.88 161 GLN A CA 1
ATOM 1277 C C . GLN A 1 161 ? -17.479 -9.549 -13.632 1.00 76.88 161 GLN A C 1
ATOM 1279 O O . GLN A 1 161 ? -16.377 -9.474 -13.092 1.00 76.88 161 GLN A O 1
ATOM 1284 N N . ILE A 1 162 ? -17.794 -8.846 -14.723 1.00 78.62 162 ILE A N 1
ATOM 1285 C CA . ILE A 1 162 ? -16.846 -8.051 -15.499 1.00 78.62 162 ILE A CA 1
ATOM 1286 C C . ILE A 1 162 ? -17.135 -6.563 -15.322 1.00 78.62 162 ILE A C 1
ATOM 1288 O O . ILE A 1 162 ? -18.241 -6.085 -15.565 1.00 78.62 162 ILE A O 1
ATOM 1292 N N . TYR A 1 163 ? -16.093 -5.822 -14.972 1.00 76.62 163 TYR A N 1
ATOM 1293 C CA . TYR A 1 163 ? -16.043 -4.372 -15.012 1.00 76.62 163 TYR A CA 1
ATOM 1294 C C . TYR A 1 163 ? -15.094 -3.966 -16.134 1.00 76.62 163 TYR A C 1
ATOM 1296 O O . TYR A 1 163 ? -14.021 -4.542 -16.297 1.00 76.62 163 TYR A O 1
ATOM 1304 N N . PHE A 1 164 ? -15.485 -2.978 -16.924 1.00 71.25 164 PHE A N 1
ATOM 1305 C CA . PHE A 1 164 ? -14.638 -2.452 -17.988 1.00 71.25 164 PHE A CA 1
ATOM 1306 C C . PHE A 1 164 ? -13.775 -1.312 -17.453 1.00 71.25 164 PHE A C 1
ATOM 1308 O O . PHE A 1 164 ? -14.246 -0.538 -16.622 1.00 71.25 164 PHE A O 1
ATOM 1315 N N . GLY A 1 165 ? -12.531 -1.242 -17.921 1.00 67.38 165 GLY A N 1
ATOM 1316 C CA . GLY A 1 165 ? -11.623 -0.126 -17.690 1.00 67.38 165 GLY A CA 1
ATOM 1317 C C . GLY A 1 165 ? -10.803 0.202 -18.939 1.00 67.38 165 GLY A C 1
ATOM 1318 O O . GLY A 1 165 ? -10.714 -0.583 -19.894 1.00 67.38 165 GLY A O 1
ATOM 1319 N N . GLY A 1 166 ? -10.192 1.384 -18.945 1.00 64.19 166 GLY A N 1
ATOM 1320 C CA . GLY A 1 166 ? -9.341 1.831 -20.044 1.00 64.19 166 GLY A CA 1
ATOM 1321 C C . GLY A 1 166 ? -10.164 2.266 -21.255 1.00 64.19 166 GLY A C 1
ATOM 1322 O O . GLY A 1 166 ? -11.120 3.030 -21.137 1.00 64.19 166 GLY A O 1
ATOM 1323 N N . ARG A 1 167 ? -9.801 1.805 -22.458 1.00 61.59 167 ARG A N 1
ATOM 1324 C CA . ARG A 1 167 ? -10.434 2.297 -23.699 1.00 61.59 167 ARG A CA 1
ATOM 1325 C C . ARG A 1 167 ? -11.888 1.852 -23.885 1.00 61.59 167 ARG A C 1
ATOM 1327 O O . ARG A 1 167 ? -12.615 2.464 -24.666 1.00 61.59 167 ARG A O 1
ATOM 1334 N N . LEU A 1 168 ? -12.325 0.830 -23.149 1.00 58.59 168 LEU A N 1
ATOM 1335 C CA . LEU A 1 168 ? -13.707 0.349 -23.173 1.00 58.59 168 LEU A CA 1
ATOM 1336 C C . LEU A 1 168 ? -14.693 1.243 -22.407 1.00 58.59 168 LEU A C 1
ATOM 1338 O O . LEU A 1 168 ? -15.898 1.127 -22.645 1.00 58.59 168 LEU A O 1
ATOM 1342 N N . ASP A 1 169 ? -14.219 2.161 -21.555 1.00 56.03 169 ASP A N 1
ATOM 1343 C CA . ASP A 1 169 ? -15.091 3.042 -20.761 1.00 56.03 169 ASP A CA 1
ATOM 1344 C C . ASP A 1 169 ? -16.028 3.887 -21.639 1.00 56.03 169 ASP A C 1
ATOM 1346 O O . ASP A 1 169 ? -17.175 4.148 -21.270 1.00 56.03 169 ASP A O 1
ATOM 1350 N N . ALA A 1 170 ? -15.586 4.246 -22.849 1.00 50.47 170 ALA A N 1
ATOM 1351 C CA . ALA A 1 170 ? -16.364 5.037 -23.800 1.00 50.47 170 ALA A CA 1
ATOM 1352 C C . ALA A 1 170 ? -17.491 4.252 -24.503 1.00 50.47 170 ALA A C 1
ATOM 1354 O O . ALA A 1 170 ? -18.447 4.856 -24.985 1.00 50.47 170 ALA A O 1
ATOM 1355 N N . ILE A 1 171 ? -17.400 2.919 -24.570 1.00 51.50 171 ILE A N 1
ATOM 1356 C CA . ILE A 1 171 ? -18.292 2.075 -25.391 1.00 51.50 171 ILE A CA 1
ATOM 1357 C C . ILE A 1 171 ? -19.439 1.483 -24.550 1.00 51.50 171 ILE A C 1
ATOM 1359 O O . ILE A 1 171 ? -20.453 1.034 -25.089 1.00 51.50 171 ILE A O 1
ATOM 1363 N N . ARG A 1 172 ? -19.353 1.563 -23.212 1.00 50.41 172 ARG A N 1
ATOM 1364 C CA . ARG A 1 172 ? -20.380 1.040 -22.293 1.00 50.41 172 ARG A CA 1
ATOM 1365 C C . ARG A 1 172 ? -21.768 1.665 -22.499 1.00 50.41 172 ARG A C 1
ATOM 1367 O O . ARG A 1 172 ? -22.768 0.995 -22.257 1.00 50.41 172 ARG A O 1
ATOM 1374 N N . ASN A 1 173 ? -21.839 2.916 -22.961 1.00 50.03 173 ASN A N 1
ATOM 1375 C CA . ASN A 1 173 ? -23.075 3.707 -22.936 1.00 50.03 173 ASN A CA 1
ATOM 1376 C C . ASN A 1 173 ? -23.833 3.806 -24.267 1.00 50.03 173 ASN A C 1
ATOM 1378 O O . ASN A 1 173 ? -24.966 4.280 -24.260 1.00 50.03 173 ASN A O 1
ATOM 1382 N N . THR A 1 174 ? -23.256 3.398 -25.396 1.00 47.25 174 THR A N 1
ATOM 1383 C CA . THR A 1 174 ? -23.838 3.730 -26.709 1.00 47.25 174 THR A CA 1
ATOM 1384 C C . THR A 1 174 ? -24.448 2.551 -27.462 1.00 47.25 174 THR A C 1
ATOM 1386 O O . THR A 1 174 ? -25.358 2.789 -28.250 1.00 47.25 174 THR A O 1
ATOM 1389 N N . GLU A 1 175 ? -24.045 1.296 -27.213 1.00 43.56 175 GLU A N 1
ATOM 1390 C CA . GLU A 1 175 ? -24.496 0.176 -28.072 1.00 43.56 175 GLU A CA 1
ATOM 1391 C C . GLU A 1 175 ? -24.793 -1.169 -27.380 1.00 43.56 175 GLU A C 1
ATOM 1393 O O . GLU A 1 175 ? -25.414 -2.034 -27.992 1.00 43.56 175 GLU A O 1
ATOM 1398 N N . ILE A 1 176 ? -24.387 -1.397 -26.124 1.00 49.66 176 ILE A N 1
ATOM 1399 C CA . ILE A 1 176 ? -24.329 -2.777 -25.581 1.00 49.66 176 ILE A CA 1
ATOM 1400 C C . ILE A 1 176 ? -25.571 -3.160 -24.751 1.00 49.66 176 ILE A C 1
ATOM 1402 O O . ILE A 1 176 ? -25.772 -4.330 -24.436 1.00 49.66 176 ILE A O 1
ATOM 1406 N N . GLY A 1 177 ? -26.439 -2.206 -24.401 1.00 39.66 177 GLY A N 1
ATOM 1407 C CA . GLY A 1 177 ? -27.649 -2.501 -23.621 1.00 39.66 177 GLY A CA 1
ATOM 1408 C C . GLY A 1 177 ? -27.371 -3.028 -22.205 1.00 39.66 177 GLY A C 1
ATOM 1409 O O . GLY A 1 177 ? -28.254 -3.621 -21.590 1.00 39.66 177 GLY A O 1
ATOM 1410 N N . ILE A 1 178 ? -26.161 -2.815 -21.674 1.00 47.34 178 ILE A N 1
ATOM 1411 C CA . ILE A 1 178 ? -25.823 -3.134 -20.283 1.00 47.34 178 ILE A CA 1
ATOM 1412 C C . ILE A 1 178 ? -26.502 -2.088 -19.389 1.00 47.34 178 ILE A C 1
ATOM 1414 O O . ILE A 1 178 ? -25.961 -1.011 -19.149 1.00 47.34 178 ILE A O 1
ATOM 1418 N N . GLN A 1 179 ? -27.713 -2.388 -18.918 1.00 43.91 179 GLN A N 1
ATOM 1419 C CA . GLN A 1 179 ? -28.345 -1.673 -17.809 1.00 43.91 179 GLN A CA 1
ATOM 1420 C C . GLN A 1 179 ? -27.868 -2.301 -16.497 1.00 43.91 179 GLN A C 1
ATOM 1422 O O . GLN A 1 179 ? -28.226 -3.434 -16.187 1.00 43.91 179 GLN A O 1
ATOM 1427 N N . GLY A 1 180 ? -27.045 -1.585 -15.729 1.00 45.53 180 GLY A N 1
ATOM 1428 C CA . GLY A 1 180 ? -26.530 -2.088 -14.457 1.00 45.53 180 GLY A CA 1
ATOM 1429 C C . GLY A 1 180 ? -25.595 -1.111 -13.750 1.00 45.53 180 GLY A C 1
ATOM 1430 O O . GLY A 1 180 ? -25.130 -0.139 -14.349 1.00 45.53 180 GLY A O 1
ATOM 1431 N N . ALA A 1 181 ? -25.349 -1.388 -12.468 1.00 47.31 181 ALA A N 1
ATOM 1432 C CA . ALA A 1 181 ? -24.491 -0.603 -11.588 1.00 47.31 181 ALA A CA 1
ATOM 1433 C C . ALA A 1 181 ? -23.085 -0.416 -12.180 1.00 47.31 181 ALA A C 1
ATOM 1435 O O . ALA A 1 181 ? -22.421 -1.374 -12.577 1.00 47.31 181 ALA A O 1
ATOM 1436 N N . GLN A 1 182 ? -22.622 0.829 -12.238 1.00 59.28 182 GLN A N 1
ATOM 1437 C CA . GLN A 1 182 ? -21.325 1.207 -12.792 1.00 59.28 182 GLN A CA 1
ATOM 1438 C C . GLN A 1 182 ? -20.266 1.270 -11.700 1.00 59.28 182 GLN A C 1
ATOM 1440 O O . GLN A 1 182 ? -20.523 1.863 -10.666 1.00 59.28 182 GLN A O 1
ATOM 1445 N N . LEU A 1 183 ? -19.060 0.753 -11.938 1.00 63.56 183 LEU A N 1
ATOM 1446 C CA . LEU A 1 183 ? -17.916 1.052 -11.074 1.00 63.56 183 LEU A CA 1
ATOM 1447 C C . LEU A 1 183 ? -17.236 2.343 -11.547 1.00 63.56 183 LEU A C 1
ATOM 1449 O O . LEU A 1 183 ? -16.884 2.448 -12.723 1.00 63.56 183 LEU A O 1
ATOM 1453 N N . ILE A 1 184 ? -17.088 3.318 -10.649 1.00 60.34 184 ILE A N 1
ATOM 1454 C CA . ILE A 1 184 ? -16.472 4.625 -10.919 1.00 60.34 184 ILE A CA 1
ATOM 1455 C C . ILE A 1 184 ? -15.256 4.789 -10.010 1.00 60.34 184 ILE A C 1
ATOM 1457 O O . ILE A 1 184 ? -15.399 4.779 -8.789 1.00 60.34 184 ILE A O 1
ATOM 1461 N N . PHE A 1 185 ? -14.069 4.949 -10.598 1.00 62.84 185 PHE A N 1
ATOM 1462 C CA . PHE A 1 185 ? -12.834 5.166 -9.847 1.00 62.84 185 PHE A CA 1
ATOM 1463 C C . PHE A 1 185 ? -12.537 6.649 -9.652 1.00 62.84 185 PHE A C 1
ATOM 1465 O O . PHE A 1 185 ? -12.595 7.428 -10.599 1.00 62.84 185 PHE A O 1
ATOM 1472 N N . PHE A 1 186 ? -12.139 7.002 -8.434 1.00 59.19 186 PHE A N 1
ATOM 1473 C CA . PHE A 1 186 ? -11.661 8.335 -8.077 1.00 59.19 186 PHE A CA 1
ATOM 1474 C C . PHE A 1 186 ? -10.241 8.271 -7.518 1.00 59.19 186 PHE A C 1
ATOM 1476 O O . PHE A 1 186 ? -9.814 7.243 -6.978 1.00 59.19 186 PHE A O 1
ATOM 1483 N N . GLN A 1 187 ? -9.510 9.384 -7.609 1.00 60.12 187 GLN A N 1
ATOM 1484 C CA . GLN A 1 187 ? -8.260 9.522 -6.868 1.00 60.12 187 GLN A CA 1
ATOM 1485 C C . GLN A 1 187 ? -8.548 9.740 -5.371 1.00 60.12 187 GLN A C 1
ATOM 1487 O O . GLN A 1 187 ? -9.547 10.378 -5.028 1.00 60.12 187 GLN A O 1
ATOM 1492 N N . PRO A 1 188 ? -7.664 9.297 -4.453 1.00 55.59 188 PRO A N 1
ATOM 1493 C CA . PRO A 1 188 ? -7.886 9.441 -3.011 1.00 55.59 188 PRO A CA 1
ATOM 1494 C C . PRO A 1 188 ? -8.159 10.877 -2.525 1.00 55.59 188 PRO A C 1
ATOM 1496 O O . PRO A 1 188 ? -8.793 11.051 -1.493 1.00 55.59 188 PRO A O 1
ATOM 1499 N N . GLY A 1 189 ? -7.696 11.905 -3.249 1.00 57.19 189 GLY A N 1
ATOM 1500 C CA . GLY A 1 189 ? -7.932 13.316 -2.907 1.00 57.19 189 GLY A CA 1
ATOM 1501 C C . GLY A 1 189 ? -9.223 13.923 -3.471 1.00 57.19 189 GLY A C 1
ATOM 1502 O O . GLY A 1 189 ? -9.552 15.052 -3.124 1.00 57.19 189 GLY A O 1
ATOM 1503 N N . GLU A 1 190 ? -9.935 13.205 -4.342 1.00 55.91 190 GLU A N 1
ATOM 1504 C CA . GLU A 1 190 ? -11.155 13.678 -5.019 1.00 55.91 190 GLU A CA 1
ATOM 1505 C C . GLU A 1 190 ? -12.434 13.139 -4.365 1.00 55.91 190 GLU A C 1
ATOM 1507 O O . GLU A 1 190 ? -13.529 13.603 -4.666 1.00 55.91 190 GLU A O 1
ATOM 1512 N N . LEU A 1 191 ? -12.305 12.155 -3.473 1.00 61.00 191 LEU A N 1
ATOM 1513 C CA . LEU A 1 191 ? -13.422 11.504 -2.798 1.00 61.00 191 LEU A CA 1
ATOM 1514 C C . LEU A 1 191 ? -13.886 12.324 -1.590 1.00 61.00 191 LEU A C 1
ATOM 1516 O O . LEU A 1 191 ? -13.166 12.474 -0.604 1.00 61.00 191 LEU A O 1
ATOM 1520 N N . THR A 1 192 ? -15.127 12.798 -1.644 1.00 66.88 192 THR A N 1
ATOM 1521 C CA . THR A 1 192 ? -15.863 13.335 -0.492 1.00 66.88 192 THR A CA 1
ATOM 1522 C C . THR A 1 192 ? -17.051 12.431 -0.172 1.00 66.88 192 THR A C 1
ATOM 1524 O O . THR A 1 192 ? -17.512 11.680 -1.033 1.00 66.88 192 THR A O 1
ATOM 1527 N N . ASN A 1 193 ? -17.578 12.507 1.055 1.00 65.38 193 ASN A N 1
ATOM 1528 C CA . ASN A 1 193 ? -18.776 11.746 1.430 1.00 65.38 193 ASN A CA 1
ATOM 1529 C C . ASN A 1 193 ? -19.963 12.057 0.500 1.00 65.38 193 ASN A C 1
ATOM 1531 O O . ASN A 1 193 ? -20.659 11.136 0.091 1.00 65.38 193 ASN A O 1
ATOM 1535 N N . ASP A 1 194 ? -20.124 13.320 0.095 1.00 62.91 194 ASP A N 1
ATOM 1536 C CA . ASP A 1 194 ? -21.198 13.759 -0.806 1.00 62.91 194 ASP A CA 1
ATOM 1537 C C . ASP A 1 194 ? -21.080 13.127 -2.205 1.00 62.91 194 ASP A C 1
ATOM 1539 O O . ASP A 1 194 ? -22.081 12.762 -2.816 1.00 62.91 194 ASP A O 1
ATOM 1543 N N . ILE A 1 195 ? -19.852 12.964 -2.720 1.00 59.53 195 ILE A N 1
ATOM 1544 C CA . ILE A 1 195 ? -19.603 12.297 -4.009 1.00 59.53 195 ILE A CA 1
ATOM 1545 C C . ILE A 1 195 ? -19.930 10.806 -3.907 1.00 59.53 195 ILE A C 1
ATOM 1547 O O . ILE A 1 195 ? -20.538 10.249 -4.820 1.00 59.53 195 ILE A O 1
ATOM 1551 N N . ILE A 1 196 ? -19.547 10.166 -2.801 1.00 62.69 196 ILE A N 1
ATOM 1552 C CA . ILE A 1 196 ? -19.831 8.749 -2.556 1.00 62.69 196 ILE A CA 1
ATOM 1553 C C . ILE A 1 196 ? -21.345 8.519 -2.493 1.00 62.69 196 ILE A C 1
ATOM 1555 O O . ILE A 1 196 ? -21.864 7.669 -3.216 1.00 62.69 196 ILE A O 1
ATOM 1559 N N . GLU A 1 1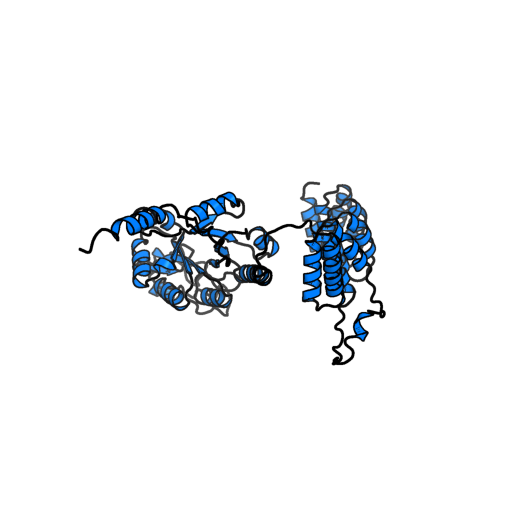97 ? -22.054 9.325 -1.700 1.00 66.81 197 GLU A N 1
ATOM 1560 C CA . GLU A 1 197 ? -23.510 9.253 -1.564 1.00 66.81 197 GLU A CA 1
ATOM 1561 C C . GLU A 1 197 ? -24.207 9.497 -2.910 1.00 66.81 197 GLU A C 1
ATOM 1563 O O . GLU A 1 197 ? -25.060 8.706 -3.308 1.00 66.81 197 GLU A O 1
ATOM 1568 N N . PHE A 1 198 ? -23.770 10.496 -3.684 1.00 59.28 198 PHE A N 1
ATOM 1569 C CA . PHE A 1 198 ? -24.309 10.768 -5.019 1.00 59.28 198 PHE A CA 1
ATOM 1570 C C . PHE A 1 198 ? -24.137 9.592 -5.996 1.00 59.28 198 PHE A C 1
ATOM 1572 O O . PHE A 1 198 ? -25.050 9.277 -6.763 1.00 59.28 198 PHE A O 1
ATOM 1579 N N . VAL A 1 199 ? -22.978 8.925 -5.998 1.00 58.22 199 VAL A N 1
ATOM 1580 C CA . VAL A 1 199 ? -22.745 7.750 -6.858 1.00 58.22 199 VAL A CA 1
ATOM 1581 C C . VAL A 1 199 ? -23.633 6.581 -6.420 1.00 58.22 199 VAL A C 1
ATOM 1583 O O . VAL A 1 199 ? -24.239 5.919 -7.270 1.00 58.22 199 VAL A O 1
ATOM 1586 N N . HIS A 1 200 ? -23.781 6.368 -5.112 1.00 64.00 200 HIS A N 1
ATOM 1587 C CA . HIS A 1 200 ? -24.659 5.338 -4.550 1.00 64.00 200 HIS A CA 1
ATOM 1588 C C . HIS A 1 200 ? -26.144 5.597 -4.834 1.00 64.00 200 HIS A C 1
ATOM 1590 O O . HIS A 1 200 ? -26.862 4.659 -5.183 1.00 64.00 200 HIS A O 1
ATOM 1596 N N . GLU A 1 201 ? -26.608 6.850 -4.783 1.00 64.19 201 GLU A N 1
ATOM 1597 C CA . GLU A 1 201 ? -27.975 7.253 -5.162 1.00 64.19 201 GLU A CA 1
ATOM 1598 C C . GLU A 1 201 ? -28.308 6.926 -6.626 1.00 64.19 201 GLU A C 1
ATOM 1600 O O . GLU A 1 201 ? -29.469 6.719 -6.982 1.00 64.19 201 GLU A O 1
ATOM 1605 N N . LYS A 1 202 ? -27.292 6.855 -7.493 1.00 54.62 202 LYS A N 1
ATOM 1606 C CA . LYS A 1 202 ? -27.431 6.421 -8.892 1.00 54.62 202 LYS A CA 1
ATOM 1607 C C . LYS A 1 202 ? -27.331 4.905 -9.072 1.00 54.62 202 LYS A C 1
ATOM 1609 O O . LYS A 1 202 ? -27.288 4.450 -10.212 1.00 54.62 202 LYS A O 1
ATOM 1614 N N . HIS A 1 203 ? -27.321 4.138 -7.980 1.00 59.78 203 HIS A N 1
ATOM 1615 C CA . HIS A 1 203 ? -27.132 2.685 -7.963 1.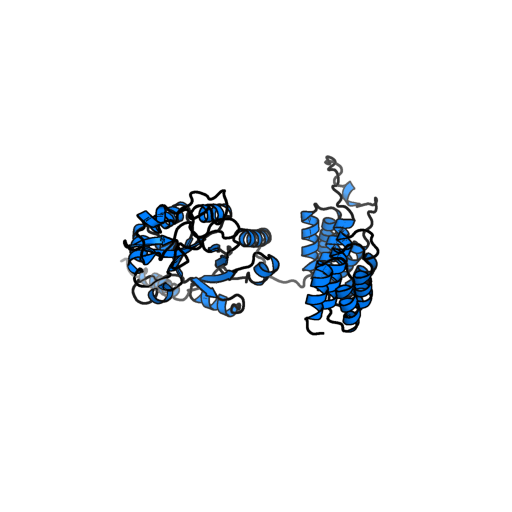00 59.78 203 HIS A CA 1
ATOM 1616 C C . HIS A 1 203 ? -25.816 2.235 -8.609 1.00 59.78 203 HIS A C 1
ATOM 1618 O O . HIS A 1 203 ? -25.749 1.164 -9.204 1.00 59.78 203 HI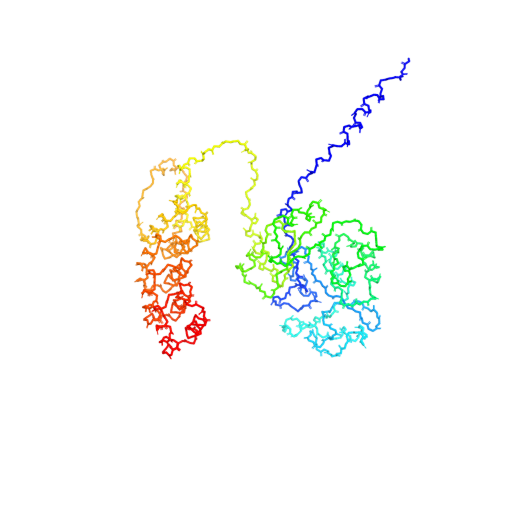S A O 1
ATOM 1624 N N . ASN A 1 204 ? -24.773 3.057 -8.500 1.00 63.53 204 ASN A N 1
ATOM 1625 C CA . ASN A 1 204 ? -23.429 2.757 -8.976 1.00 63.53 204 ASN A CA 1
ATOM 1626 C C . ASN A 1 204 ? -22.502 2.440 -7.792 1.00 63.53 204 ASN A C 1
ATOM 1628 O O . ASN A 1 204 ? -22.820 2.736 -6.644 1.00 63.53 204 ASN A O 1
ATOM 1632 N N . HIS A 1 205 ? -21.356 1.838 -8.086 1.00 71.25 205 HIS A N 1
ATOM 1633 C CA . HIS A 1 205 ? -20.303 1.487 -7.144 1.00 71.25 205 HIS A CA 1
ATOM 1634 C C . HIS A 1 205 ? -19.145 2.481 -7.219 1.00 71.25 205 HIS A C 1
ATOM 1636 O O . HIS A 1 205 ? -18.726 2.893 -8.304 1.00 71.25 205 HIS A O 1
ATOM 1642 N N . VAL A 1 206 ? -18.579 2.818 -6.066 1.00 71.00 206 VAL A N 1
ATOM 1643 C CA . VAL A 1 206 ? -17.411 3.697 -5.965 1.00 71.00 206 VAL A CA 1
ATOM 1644 C C . VAL A 1 206 ? -16.155 2.857 -5.773 1.00 71.00 206 VAL A C 1
ATOM 1646 O O . VAL A 1 206 ? -16.110 1.982 -4.910 1.00 71.00 206 VAL A O 1
ATOM 1649 N N . GLY A 1 207 ? -15.119 3.141 -6.558 1.00 75.75 207 GLY A N 1
ATOM 1650 C CA . GLY A 1 207 ? -13.791 2.559 -6.434 1.00 75.75 207 GLY A CA 1
ATOM 1651 C C . GLY A 1 207 ? -12.729 3.601 -6.079 1.00 75.75 207 GLY A C 1
ATOM 1652 O O . GLY A 1 207 ? -12.802 4.753 -6.504 1.00 75.75 207 GLY A O 1
ATOM 1653 N N . THR A 1 208 ? -11.699 3.191 -5.343 1.00 80.06 208 THR A N 1
ATOM 1654 C CA . THR A 1 208 ? -10.467 3.973 -5.148 1.00 80.06 208 THR A CA 1
ATOM 1655 C C . THR A 1 208 ? -9.244 3.155 -5.550 1.00 80.06 208 THR A C 1
ATOM 1657 O O . THR A 1 208 ? -9.262 1.923 -5.511 1.00 80.06 208 THR A O 1
ATOM 1660 N N . SER A 1 209 ? -8.182 3.844 -5.960 1.00 83.38 209 SER A N 1
ATOM 1661 C CA . SER A 1 209 ? -6.938 3.236 -6.438 1.00 83.38 209 SER A CA 1
ATOM 1662 C C . SER A 1 209 ? -5.776 3.502 -5.479 1.00 83.38 209 SER A C 1
ATOM 1664 O O . SER A 1 209 ? -5.484 4.653 -5.150 1.00 83.38 209 SER A O 1
ATOM 1666 N N . LEU A 1 210 ? -5.080 2.443 -5.058 1.00 80.12 210 LEU A N 1
ATOM 1667 C CA . LEU A 1 210 ? -3.920 2.483 -4.161 1.00 80.12 210 LEU A CA 1
ATOM 1668 C C . LEU A 1 210 ? -2.702 1.843 -4.834 1.00 80.12 210 LEU A C 1
ATOM 1670 O O . LEU A 1 210 ? -2.443 0.649 -4.669 1.00 80.12 210 LEU A O 1
ATOM 1674 N N . PHE A 1 211 ? -1.956 2.646 -5.592 1.00 84.12 211 PHE A N 1
ATOM 1675 C CA . PHE A 1 211 ? -0.804 2.180 -6.371 1.00 84.12 211 PHE A CA 1
ATOM 1676 C C . PHE A 1 211 ? 0.530 2.596 -5.753 1.00 84.12 211 PHE A C 1
ATOM 1678 O O . PHE A 1 211 ? 0.639 3.654 -5.124 1.00 84.12 211 PHE A O 1
ATOM 1685 N N . GLY A 1 212 ? 1.550 1.763 -5.966 1.00 75.38 212 GLY A N 1
ATOM 1686 C CA . GLY A 1 212 ? 2.950 2.066 -5.672 1.00 75.38 212 GLY A CA 1
ATOM 1687 C C . GLY A 1 212 ? 3.293 2.231 -4.190 1.00 75.38 212 GLY A C 1
ATOM 1688 O O . GLY A 1 212 ? 4.315 2.839 -3.870 1.00 75.38 212 GLY A O 1
ATOM 1689 N N . THR A 1 213 ? 2.451 1.753 -3.266 1.00 76.00 213 THR A N 1
ATOM 1690 C CA . THR A 1 213 ? 2.773 1.757 -1.835 1.00 76.00 213 THR A CA 1
ATOM 1691 C C . THR A 1 213 ? 2.106 0.611 -1.074 1.00 76.00 213 THR A C 1
ATOM 1693 O O . THR A 1 213 ? 0.898 0.428 -1.165 1.00 76.00 213 THR A O 1
ATOM 1696 N N . ASP A 1 214 ? 2.906 -0.101 -0.281 1.00 79.12 214 ASP A N 1
ATOM 1697 C CA . ASP A 1 214 ? 2.529 -1.126 0.707 1.00 79.12 214 ASP A CA 1
ATOM 1698 C C . ASP A 1 214 ? 2.481 -0.568 2.144 1.00 79.12 214 ASP A C 1
ATOM 1700 O O . ASP A 1 214 ? 2.296 -1.290 3.127 1.00 79.12 214 ASP A O 1
ATOM 1704 N N . ASN A 1 215 ? 2.696 0.742 2.294 1.00 81.31 215 ASN A N 1
ATOM 1705 C CA . ASN A 1 215 ? 2.767 1.387 3.591 1.00 81.31 215 ASN A CA 1
ATOM 1706 C C . ASN A 1 215 ? 1.369 1.431 4.216 1.00 81.31 215 ASN A C 1
ATOM 1708 O O . ASN A 1 215 ? 0.505 2.177 3.753 1.00 81.31 215 ASN A O 1
ATOM 1712 N N . ARG A 1 216 ? 1.178 0.663 5.294 1.00 79.44 216 ARG A N 1
ATOM 1713 C CA . ARG A 1 216 ? -0.109 0.527 5.993 1.00 79.44 216 ARG A CA 1
ATOM 1714 C C . ARG A 1 216 ? -0.747 1.865 6.357 1.00 79.44 216 ARG A C 1
ATOM 1716 O O . ARG A 1 216 ? -1.915 2.041 6.046 1.00 79.44 216 ARG A O 1
ATOM 1723 N N . ASP A 1 217 ? 0.007 2.811 6.919 1.00 74.38 217 ASP A N 1
ATOM 1724 C CA . ASP A 1 217 ? -0.531 4.120 7.326 1.00 74.38 217 ASP A CA 1
ATOM 1725 C C . ASP A 1 217 ? -1.058 4.911 6.113 1.00 74.38 217 ASP A C 1
ATOM 1727 O O . ASP A 1 217 ? -2.148 5.477 6.151 1.00 74.38 217 ASP A O 1
ATOM 1731 N N . LYS A 1 218 ? -0.311 4.908 4.998 1.00 70.88 218 LYS A N 1
ATOM 1732 C CA . LYS A 1 218 ? -0.721 5.575 3.749 1.00 70.88 218 LYS A CA 1
ATOM 1733 C C . LYS A 1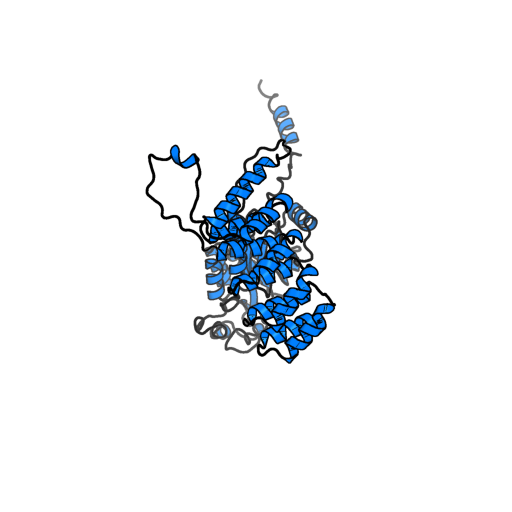 218 ? -1.899 4.883 3.074 1.00 70.88 218 LYS A C 1
ATOM 1735 O O . LYS A 1 218 ? -2.735 5.556 2.478 1.00 70.88 218 LYS A O 1
ATOM 1740 N N . MET A 1 219 ? -1.939 3.552 3.100 1.00 73.81 219 MET A N 1
ATOM 1741 C CA . MET A 1 219 ? -3.075 2.801 2.572 1.00 73.81 219 MET A CA 1
ATOM 1742 C C . MET A 1 219 ? -4.312 3.067 3.428 1.00 73.81 219 MET A C 1
ATOM 1744 O O . MET A 1 219 ? -5.349 3.407 2.877 1.00 73.81 219 MET A O 1
ATOM 1748 N N . GLU A 1 220 ? -4.192 3.022 4.755 1.00 74.25 220 GLU A N 1
ATOM 1749 C CA . GLU A 1 220 ? -5.286 3.292 5.688 1.00 74.25 220 GLU A CA 1
ATOM 1750 C C . GLU A 1 220 ? -5.858 4.709 5.532 1.00 74.25 220 GLU A C 1
ATOM 1752 O O . GLU A 1 220 ? -7.078 4.851 5.462 1.00 74.25 220 GLU A O 1
ATOM 1757 N N . GLU A 1 221 ? -5.006 5.733 5.394 1.00 68.06 221 GLU A N 1
ATOM 1758 C CA . GLU A 1 221 ? -5.420 7.123 5.133 1.00 68.06 221 GLU A CA 1
ATOM 1759 C C . GLU A 1 221 ? -6.248 7.249 3.844 1.00 68.06 221 GLU A C 1
ATOM 1761 O O . GLU A 1 221 ? -7.193 8.033 3.769 1.00 68.06 221 GLU A O 1
ATOM 1766 N N . ARG A 1 222 ? -5.916 6.449 2.827 1.00 67.81 222 ARG A N 1
ATOM 1767 C CA . ARG A 1 222 ? -6.576 6.463 1.515 1.00 67.81 222 ARG A CA 1
ATOM 1768 C C . ARG A 1 222 ? -7.740 5.468 1.408 1.00 67.81 222 ARG A C 1
ATOM 1770 O O . ARG A 1 222 ? -8.469 5.486 0.415 1.00 67.81 222 ARG A O 1
ATOM 1777 N N . MET A 1 223 ? -7.938 4.612 2.412 1.00 71.62 223 MET A N 1
ATOM 1778 C CA . MET A 1 223 ? -9.074 3.692 2.524 1.00 71.62 223 MET A CA 1
ATOM 1779 C C . MET A 1 223 ? -10.285 4.423 3.106 1.00 71.62 223 MET A C 1
ATOM 1781 O O . MET A 1 223 ? -10.604 4.323 4.297 1.00 71.62 223 MET A O 1
ATOM 1785 N N . ILE A 1 224 ? -10.957 5.163 2.231 1.00 65.56 224 ILE A N 1
ATOM 1786 C CA . ILE A 1 224 ? -12.110 6.001 2.557 1.00 65.56 224 ILE A CA 1
ATOM 1787 C C . ILE A 1 224 ? -13.340 5.127 2.844 1.00 65.56 224 ILE A C 1
ATOM 1789 O O . ILE A 1 224 ? -13.616 4.151 2.144 1.00 65.56 224 ILE A O 1
ATOM 1793 N N . LYS A 1 225 ? -14.085 5.468 3.902 1.00 65.00 225 LYS A N 1
ATOM 1794 C CA . LYS A 1 225 ? -15.337 4.783 4.261 1.00 65.00 225 LYS A CA 1
ATOM 1795 C C . LYS A 1 225 ? -16.405 5.048 3.195 1.00 65.00 225 LYS A C 1
ATOM 1797 O O . LYS A 1 225 ? -16.547 6.178 2.750 1.00 65.00 225 LYS A O 1
ATOM 1802 N N . GLY A 1 226 ? -17.168 4.019 2.830 1.00 64.19 226 GLY A N 1
ATOM 1803 C CA . GLY A 1 226 ? -18.226 4.111 1.816 1.00 64.19 226 GLY A CA 1
ATOM 1804 C C . GLY A 1 226 ? -17.781 3.811 0.387 1.00 64.19 226 GLY A C 1
ATOM 1805 O O . GLY A 1 226 ? -18.616 3.764 -0.503 1.00 64.19 226 GLY A O 1
ATOM 1806 N N . VAL A 1 227 ? -16.497 3.546 0.153 1.00 74.00 227 VAL A N 1
ATOM 1807 C CA . VAL A 1 227 ? -16.031 2.993 -1.124 1.00 74.00 227 VAL A CA 1
ATOM 1808 C C . VAL A 1 227 ? -16.368 1.498 -1.189 1.00 74.00 227 VAL A C 1
ATOM 1810 O O . VAL A 1 227 ? -16.161 0.783 -0.212 1.00 74.00 227 VAL A O 1
ATOM 1813 N N . ASP A 1 228 ? -16.848 1.017 -2.336 1.00 74.44 228 ASP A N 1
ATOM 1814 C CA . ASP A 1 228 ? -17.207 -0.392 -2.554 1.00 74.44 228 ASP A CA 1
ATOM 1815 C C . ASP A 1 228 ? -16.014 -1.242 -3.017 1.00 74.44 228 ASP A C 1
ATOM 1817 O O . ASP A 1 228 ? -15.980 -2.451 -2.783 1.00 74.44 228 ASP A O 1
ATOM 1821 N N . VAL A 1 229 ? -15.033 -0.625 -3.688 1.00 81.56 229 VAL A N 1
ATOM 1822 C CA . VAL A 1 229 ? -13.899 -1.314 -4.323 1.00 81.56 229 VAL A CA 1
ATOM 1823 C C . VAL A 1 229 ? -12.567 -0.612 -4.053 1.00 81.56 229 VAL A C 1
ATOM 1825 O O . VAL A 1 229 ? -12.430 0.594 -4.248 1.00 81.56 229 VAL A O 1
ATOM 1828 N N . ILE A 1 230 ? -11.536 -1.374 -3.692 1.00 86.38 230 ILE A N 1
ATOM 1829 C CA . ILE A 1 230 ? -10.150 -0.892 -3.662 1.00 86.38 230 ILE A CA 1
ATOM 1830 C C . ILE A 1 230 ? -9.343 -1.671 -4.691 1.00 86.38 230 ILE A C 1
ATOM 1832 O O . ILE A 1 230 ? -9.214 -2.887 -4.581 1.00 86.38 230 ILE A O 1
ATOM 1836 N N . LEU A 1 231 ? -8.759 -0.963 -5.654 1.00 87.44 231 LEU A N 1
ATOM 1837 C CA . LEU A 1 231 ? -7.812 -1.521 -6.615 1.00 87.44 231 LEU A CA 1
ATOM 1838 C C . LEU A 1 231 ? -6.380 -1.246 -6.138 1.00 87.44 231 LEU A C 1
ATOM 1840 O O . LEU A 1 231 ? -6.034 -0.091 -5.884 1.00 87.44 231 LEU A O 1
ATOM 1844 N N . THR A 1 232 ? -5.542 -2.275 -5.990 1.00 89.31 232 THR A N 1
ATOM 1845 C CA . THR A 1 232 ? -4.196 -2.107 -5.412 1.00 89.31 232 THR A CA 1
ATOM 1846 C C . THR A 1 232 ? -3.157 -3.099 -5.932 1.00 89.31 232 THR A C 1
ATOM 1848 O O . THR A 1 232 ? -3.491 -4.211 -6.333 1.00 89.31 232 THR A O 1
ATOM 1851 N N . ASP A 1 233 ? -1.888 -2.692 -5.859 1.00 86.06 233 ASP A N 1
ATOM 1852 C CA . ASP A 1 233 ? -0.710 -3.534 -6.122 1.00 86.06 233 ASP A CA 1
ATOM 1853 C C . ASP A 1 233 ? -0.394 -4.493 -4.960 1.00 86.06 233 ASP A C 1
ATOM 1855 O O . ASP A 1 233 ? 0.251 -5.523 -5.164 1.00 86.06 233 ASP A O 1
ATOM 1859 N N . TYR A 1 234 ? -0.852 -4.147 -3.749 1.00 88.75 234 TYR A N 1
ATOM 1860 C CA . TYR A 1 234 ? -0.510 -4.802 -2.480 1.00 88.75 234 TYR A CA 1
ATOM 1861 C C . TYR A 1 234 ? -1.763 -5.370 -1.789 1.00 88.75 234 TYR A C 1
ATOM 1863 O O . TYR A 1 234 ? -2.183 -4.882 -0.730 1.00 88.75 234 TYR A O 1
ATOM 1871 N N . PRO A 1 235 ? -2.430 -6.366 -2.403 1.00 88.81 235 PRO A N 1
ATOM 1872 C CA . PRO A 1 235 ? -3.695 -6.899 -1.910 1.00 88.81 235 PRO A CA 1
ATOM 1873 C C . PRO A 1 235 ? -3.595 -7.529 -0.517 1.00 88.81 235 PRO A C 1
ATOM 1875 O O . PRO A 1 235 ? -4.572 -7.455 0.226 1.00 88.81 235 PRO A O 1
ATOM 1878 N N . SER A 1 236 ? -2.446 -8.103 -0.130 1.00 86.56 236 SER A N 1
ATOM 1879 C CA . SER A 1 236 ? -2.277 -8.689 1.210 1.00 86.56 236 SER A CA 1
ATOM 1880 C C . SER A 1 236 ? -2.415 -7.626 2.300 1.00 86.56 236 SER A C 1
ATOM 1882 O O . SER A 1 236 ? -3.165 -7.794 3.261 1.00 86.56 236 SER A O 1
ATOM 1884 N N . VAL A 1 237 ? -1.779 -6.472 2.092 1.00 85.50 237 VAL A N 1
ATOM 1885 C CA . VAL A 1 237 ? -1.829 -5.338 3.014 1.00 85.50 237 VAL A CA 1
ATOM 1886 C C . VAL A 1 237 ? -3.248 -4.781 3.106 1.00 85.50 237 VAL A C 1
ATOM 1888 O O . VAL A 1 237 ? -3.727 -4.490 4.202 1.00 85.50 237 VAL A O 1
ATOM 1891 N N . ALA A 1 238 ? -3.945 -4.662 1.973 1.00 83.88 238 ALA A N 1
ATOM 1892 C CA . ALA A 1 238 ? -5.318 -4.165 1.946 1.00 83.88 238 ALA A CA 1
ATOM 1893 C C . ALA A 1 238 ? -6.303 -5.114 2.652 1.00 83.88 238 ALA A C 1
ATOM 1895 O O . ALA A 1 238 ? -7.140 -4.650 3.429 1.00 83.88 238 ALA A O 1
ATOM 1896 N N . ILE A 1 239 ? -6.189 -6.428 2.429 1.00 83.38 239 ILE A N 1
ATOM 1897 C CA . ILE A 1 239 ? -7.015 -7.438 3.105 1.00 83.38 239 ILE A CA 1
ATOM 1898 C C . ILE A 1 239 ? -6.751 -7.445 4.609 1.00 83.38 239 ILE A C 1
ATOM 1900 O O . ILE A 1 239 ? -7.704 -7.427 5.387 1.00 83.38 239 ILE A O 1
ATOM 1904 N N . ASP A 1 240 ? -5.490 -7.377 5.035 1.00 81.62 240 ASP A N 1
ATOM 1905 C CA . ASP A 1 240 ? -5.151 -7.275 6.454 1.00 81.62 240 ASP A CA 1
ATOM 1906 C C . ASP A 1 240 ? -5.802 -6.049 7.110 1.00 81.62 240 ASP A C 1
ATOM 1908 O O . ASP A 1 240 ? -6.352 -6.144 8.209 1.00 81.62 240 ASP A O 1
ATOM 1912 N N . LEU A 1 241 ? -5.776 -4.895 6.434 1.00 77.38 241 LEU A N 1
ATOM 1913 C CA . LEU A 1 241 ? -6.407 -3.663 6.919 1.00 77.38 241 LEU A CA 1
ATOM 1914 C C . LEU A 1 241 ? -7.941 -3.776 6.982 1.00 77.38 241 LEU A C 1
ATOM 1916 O O . LEU A 1 241 ? -8.560 -3.232 7.899 1.00 77.38 241 LEU A O 1
ATOM 1920 N N . LEU A 1 242 ? -8.574 -4.494 6.047 1.00 72.25 242 LEU A N 1
ATOM 1921 C CA . LEU A 1 242 ? -10.021 -4.737 6.066 1.00 72.25 242 LEU A CA 1
ATOM 1922 C C . LEU A 1 242 ? -10.449 -5.746 7.131 1.00 72.25 242 LEU A C 1
ATOM 1924 O O . LEU A 1 242 ? -11.455 -5.522 7.807 1.00 72.25 242 LEU A O 1
ATOM 1928 N N . HIS A 1 243 ? -9.706 -6.837 7.310 1.00 66.75 243 HIS A N 1
ATOM 1929 C CA . HIS A 1 243 ? -9.974 -7.816 8.363 1.00 66.75 243 HIS A CA 1
ATOM 1930 C C . HIS A 1 243 ? -9.799 -7.196 9.747 1.00 66.75 243 HIS A C 1
ATOM 1932 O O . HIS A 1 243 ? -10.648 -7.389 10.615 1.00 66.75 243 HIS A O 1
ATOM 1938 N N . TYR A 1 244 ? -8.793 -6.335 9.914 1.00 50.62 244 TYR A N 1
ATOM 1939 C CA . TYR A 1 244 ? -8.630 -5.524 11.116 1.00 50.62 244 TYR A CA 1
ATOM 1940 C C . TYR A 1 244 ? -9.844 -4.613 11.404 1.00 50.62 244 TYR A C 1
ATOM 1942 O O . TYR A 1 244 ? -10.240 -4.446 12.561 1.00 50.62 244 TYR A O 1
ATOM 1950 N N . LYS A 1 245 ? -10.477 -4.045 10.364 1.00 49.59 245 LYS A N 1
ATOM 1951 C CA . LYS A 1 245 ? -11.699 -3.224 10.491 1.00 49.59 245 LYS A CA 1
ATOM 1952 C C . LYS A 1 245 ? -12.963 -4.059 10.760 1.00 49.59 245 LYS A C 1
ATOM 1954 O O . LYS A 1 245 ? -13.758 -3.676 11.613 1.00 49.59 245 LYS A O 1
ATOM 1959 N N . THR A 1 246 ? -13.145 -5.203 10.096 1.00 44.53 246 THR A N 1
ATOM 1960 C CA . THR A 1 246 ? -14.368 -6.035 10.193 1.00 44.53 246 THR A CA 1
ATOM 1961 C C . THR A 1 246 ? -14.463 -6.847 11.484 1.00 44.53 246 THR A C 1
ATOM 1963 O O . THR A 1 246 ? -15.566 -7.036 11.996 1.00 44.53 246 THR A O 1
ATOM 1966 N N . THR A 1 247 ? -13.344 -7.249 12.097 1.00 34.97 247 THR A N 1
ATOM 1967 C CA . THR A 1 247 ? -13.362 -7.835 13.453 1.00 34.97 247 THR A CA 1
ATOM 1968 C C . THR A 1 247 ? -13.729 -6.821 14.541 1.00 34.97 247 THR A C 1
ATOM 1970 O O . THR A 1 247 ? -14.127 -7.217 15.634 1.00 34.97 247 THR A O 1
ATOM 1973 N N . ASN A 1 248 ? -13.617 -5.522 14.241 1.00 33.16 248 ASN A N 1
ATOM 1974 C CA . ASN A 1 248 ? -13.899 -4.406 15.145 1.00 33.16 248 ASN A CA 1
ATOM 1975 C C . ASN A 1 248 ? -15.260 -3.722 14.885 1.00 33.16 248 ASN A C 1
ATOM 1977 O O . ASN A 1 248 ? -15.560 -2.716 15.531 1.00 33.16 248 ASN A O 1
ATOM 1981 N N . GLU A 1 249 ? -16.117 -4.246 13.994 1.00 30.66 249 GLU A N 1
ATOM 1982 C CA . GLU A 1 249 ? -17.489 -3.737 13.847 1.00 30.66 249 GLU A CA 1
ATOM 1983 C C . GLU A 1 249 ? -18.447 -4.356 14.890 1.00 30.66 249 GLU A C 1
ATOM 1985 O O . GLU A 1 249 ? -18.639 -5.577 14.924 1.00 30.66 249 GLU A O 1
ATOM 1990 N N . PRO A 1 250 ? -19.120 -3.549 15.733 1.00 32.47 250 PRO A N 1
ATOM 1991 C CA . PRO A 1 250 ? -20.073 -4.064 16.705 1.00 32.47 250 PRO A CA 1
ATOM 1992 C C . PRO A 1 250 ? -21.357 -4.534 16.007 1.00 32.47 250 PRO A C 1
ATOM 1994 O O . PRO A 1 250 ? -22.027 -3.780 15.297 1.00 32.47 250 PRO A O 1
ATOM 1997 N N . LYS A 1 251 ? -21.752 -5.791 16.248 1.00 30.70 251 LYS A N 1
ATOM 1998 C CA . LYS A 1 251 ? -23.058 -6.312 15.817 1.00 30.70 251 LYS A CA 1
ATOM 1999 C C . LYS A 1 251 ? -24.183 -5.501 16.470 1.00 30.70 251 LYS A C 1
ATOM 2001 O O . LYS A 1 251 ? -24.352 -5.518 17.686 1.00 30.70 251 LYS A O 1
ATOM 2006 N N . ASN A 1 252 ? -24.951 -4.827 15.614 1.00 28.69 252 ASN A N 1
ATOM 2007 C CA . ASN A 1 252 ? -26.196 -4.105 15.876 1.00 28.69 252 ASN A CA 1
ATOM 2008 C C . ASN A 1 252 ? -26.975 -4.589 17.112 1.00 28.69 252 ASN A C 1
ATOM 2010 O O . ASN A 1 252 ? -27.569 -5.669 17.104 1.00 28.69 252 ASN A O 1
ATOM 2014 N N . LYS A 1 253 ? -27.128 -3.702 18.099 1.00 31.80 253 LYS A N 1
ATOM 2015 C CA . LYS A 1 253 ? -28.320 -3.675 18.948 1.00 31.80 253 LYS A CA 1
ATOM 2016 C C . LYS A 1 253 ? -28.967 -2.300 18.815 1.00 31.80 253 LYS A C 1
ATOM 2018 O O . LYS A 1 253 ? -28.478 -1.308 19.343 1.00 31.80 253 LYS A O 1
ATOM 2023 N N . LYS A 1 254 ? -30.078 -2.263 18.074 1.00 32.50 254 LYS A N 1
ATOM 2024 C CA . LYS A 1 254 ? -31.103 -1.218 18.176 1.00 32.50 254 LYS A CA 1
ATOM 2025 C C . LYS A 1 254 ? -31.401 -0.997 19.661 1.00 32.50 254 LYS A C 1
ATOM 2027 O O . LYS A 1 254 ? -31.872 -1.931 20.297 1.00 32.50 254 LYS A O 1
ATOM 2032 N N . ILE A 1 255 ? -31.158 0.208 20.163 1.00 28.25 255 ILE A N 1
ATOM 2033 C CA . ILE A 1 255 ? -32.104 1.029 20.932 1.00 28.25 255 ILE A CA 1
ATOM 2034 C C . ILE A 1 255 ? -31.582 2.460 20.798 1.00 28.25 255 ILE A C 1
ATOM 2036 O O . ILE A 1 255 ? -30.573 2.851 21.373 1.00 28.25 255 ILE A O 1
ATOM 2040 N N . LYS A 1 256 ? -32.264 3.213 19.941 1.00 30.56 256 LYS A N 1
ATOM 2041 C CA . LYS A 1 256 ? -32.204 4.665 19.898 1.00 30.56 256 LYS A CA 1
ATOM 2042 C C . LYS A 1 256 ? -33.221 5.115 20.940 1.00 30.56 256 LYS A C 1
ATOM 2044 O O . LYS A 1 256 ? -34.402 4.840 20.754 1.00 30.56 256 LYS A O 1
ATOM 2049 N N . ASN A 1 257 ? -32.749 5.668 22.047 1.00 27.84 257 ASN A N 1
ATOM 2050 C CA . ASN A 1 257 ? -33.339 6.817 22.728 1.00 27.84 257 ASN A CA 1
ATOM 2051 C C . ASN A 1 257 ? -32.501 7.138 23.958 1.00 27.84 257 ASN A C 1
ATOM 2053 O O . ASN A 1 257 ? -32.226 6.242 24.743 1.00 27.84 257 ASN A O 1
ATOM 2057 N N . GLU A 1 258 ? -32.152 8.424 24.041 1.00 33.97 258 GLU A N 1
ATOM 2058 C CA . GLU A 1 258 ? -31.792 9.184 25.239 1.00 33.97 258 GLU A CA 1
ATOM 2059 C C . GLU A 1 258 ? -30.695 8.587 26.115 1.00 33.97 258 GLU A C 1
ATOM 2061 O O . GLU A 1 258 ? -30.869 7.538 26.708 1.00 33.97 258 GLU A O 1
ATOM 2066 N N . LEU A 1 259 ? -29.588 9.312 26.268 1.00 27.02 259 LEU A N 1
ATOM 2067 C CA . LEU A 1 259 ? -29.039 9.642 27.585 1.00 27.02 259 LEU A CA 1
ATOM 2068 C C . LEU A 1 259 ? -27.761 10.455 27.391 1.00 27.02 259 LEU A C 1
ATOM 2070 O O . LEU A 1 259 ? -26.843 10.067 26.670 1.00 27.02 259 LEU A O 1
ATOM 2074 N N . GLN A 1 260 ? -27.722 11.599 28.069 1.00 34.50 260 GLN A N 1
ATOM 2075 C CA . GLN A 1 260 ? -26.487 12.208 28.541 1.00 34.50 260 GLN A CA 1
ATOM 2076 C C . GLN A 1 260 ? -25.610 11.086 29.119 1.00 34.50 260 GLN A C 1
ATOM 2078 O O . GLN A 1 260 ? -25.955 10.523 30.155 1.00 34.50 260 GLN A O 1
ATOM 2083 N N . MET A 1 261 ? -24.537 10.688 28.429 1.00 29.64 261 MET A N 1
ATOM 2084 C CA . MET A 1 261 ? -23.668 9.634 28.951 1.00 29.64 261 MET A CA 1
ATOM 2085 C C . MET A 1 261 ? -22.895 10.177 30.151 1.00 29.64 261 MET A C 1
ATOM 2087 O O . MET A 1 261 ? -22.063 11.077 30.037 1.00 29.64 261 MET A O 1
ATOM 2091 N N . GLU A 1 262 ? -23.228 9.613 31.307 1.00 30.78 262 GLU A N 1
ATOM 2092 C CA . GLU A 1 262 ? -22.578 9.810 32.590 1.00 30.78 262 GLU A CA 1
ATOM 2093 C C . GLU A 1 262 ? -21.068 9.556 32.491 1.00 30.78 262 GLU A C 1
ATOM 2095 O O . GLU A 1 262 ? -20.614 8.502 32.043 1.00 30.78 262 GLU A O 1
ATOM 2100 N N . MET A 1 263 ? -20.279 10.503 33.000 1.00 31.19 263 MET A N 1
ATOM 2101 C CA . MET A 1 263 ? -18.814 10.423 33.076 1.00 31.19 263 MET A CA 1
ATOM 2102 C C . MET A 1 263 ? -18.300 9.187 33.845 1.00 31.19 263 MET A C 1
ATOM 2104 O O . MET A 1 263 ? -17.146 8.802 33.671 1.00 31.19 263 MET A O 1
ATOM 2108 N N . ASN A 1 264 ? -19.143 8.537 34.656 1.00 32.25 264 ASN A N 1
ATOM 2109 C CA . ASN A 1 264 ? -18.770 7.380 35.474 1.00 32.25 264 ASN A CA 1
ATOM 2110 C C . ASN A 1 264 ? -18.559 6.088 34.661 1.00 32.25 264 ASN A C 1
ATOM 2112 O O . ASN A 1 264 ? -17.640 5.332 34.973 1.00 32.25 264 ASN A O 1
ATOM 2116 N N . GLY A 1 265 ? -19.331 5.852 33.591 1.00 33.28 265 GLY A N 1
ATOM 2117 C CA . GLY A 1 265 ? -19.186 4.648 32.755 1.00 33.28 265 GLY A CA 1
ATOM 2118 C C . GLY A 1 265 ? -17.877 4.619 31.957 1.00 33.28 265 GLY A C 1
ATOM 2119 O O . GLY A 1 265 ? -17.295 3.558 31.737 1.00 33.28 265 GLY A O 1
ATOM 2120 N N . ASN A 1 266 ? -17.360 5.797 31.600 1.00 48.78 266 ASN A N 1
ATOM 2121 C CA . ASN A 1 266 ? -16.091 5.931 30.890 1.00 48.78 266 ASN A CA 1
ATOM 2122 C C . ASN A 1 266 ? -14.877 5.621 31.784 1.00 48.78 266 ASN A C 1
ATOM 2124 O O . ASN A 1 266 ? -13.877 5.107 31.291 1.00 48.78 266 ASN A O 1
ATOM 2128 N N . ILE A 1 267 ? -14.953 5.885 33.095 1.00 52.81 267 ILE A N 1
ATOM 2129 C CA . ILE A 1 267 ? -13.844 5.626 34.031 1.00 52.81 267 ILE A CA 1
ATOM 2130 C C . ILE A 1 267 ? -13.662 4.120 34.260 1.00 52.81 267 ILE A C 1
ATOM 2132 O O . ILE A 1 267 ? -12.534 3.632 34.244 1.00 52.81 267 ILE A O 1
ATOM 2136 N N . GLU A 1 268 ? -14.749 3.360 34.427 1.00 52.34 268 GLU A N 1
ATOM 2137 C CA . GLU A 1 268 ? -14.664 1.898 34.557 1.00 52.34 268 GLU A CA 1
ATOM 2138 C C . GLU A 1 268 ? -14.116 1.244 33.284 1.00 52.34 268 GLU A C 1
ATOM 2140 O O . GLU A 1 268 ? -13.266 0.358 33.364 1.00 52.34 268 GLU A O 1
ATOM 2145 N N . GLN A 1 269 ? -14.524 1.727 32.108 1.00 51.94 269 GLN A N 1
ATOM 2146 C CA . GLN A 1 269 ? -14.000 1.253 30.824 1.00 51.94 269 GLN A CA 1
ATOM 2147 C C . GLN A 1 269 ? -12.510 1.570 30.655 1.00 51.94 269 GLN A C 1
ATOM 2149 O O . GLN A 1 269 ? -11.740 0.693 30.262 1.00 51.94 269 GLN A O 1
ATOM 2154 N N . VAL A 1 270 ? -12.081 2.784 31.013 1.00 59.03 270 VAL A N 1
ATOM 2155 C CA . VAL A 1 270 ? -10.659 3.158 31.036 1.00 59.03 270 VAL A CA 1
ATOM 2156 C C . VAL A 1 270 ? -9.884 2.248 31.988 1.00 59.03 270 VAL A C 1
ATOM 2158 O O . VAL A 1 270 ? -8.845 1.724 31.600 1.00 59.03 270 VAL A O 1
ATOM 2161 N N . ASN A 1 271 ? -10.404 1.966 33.184 1.00 69.88 271 ASN A N 1
ATOM 2162 C CA . ASN A 1 271 ? -9.749 1.073 34.142 1.00 69.88 271 ASN A CA 1
ATOM 2163 C C . ASN A 1 271 ? -9.603 -0.361 33.614 1.00 69.88 271 ASN A C 1
ATOM 2165 O O . ASN A 1 271 ? -8.552 -0.966 33.810 1.00 69.88 271 ASN A O 1
ATOM 2169 N N . VAL A 1 272 ? -10.608 -0.897 32.911 1.00 62.62 272 VAL A N 1
ATOM 2170 C CA . VAL A 1 272 ? -10.519 -2.223 32.268 1.00 62.62 272 VAL A CA 1
ATOM 2171 C C . VAL A 1 272 ? -9.444 -2.239 31.181 1.00 62.62 272 VAL A C 1
ATOM 2173 O O . VAL A 1 272 ? -8.701 -3.214 31.059 1.00 62.62 272 VAL A O 1
ATOM 2176 N N . LEU A 1 273 ? -9.319 -1.164 30.401 1.00 57.84 273 LEU A N 1
ATOM 2177 C CA . LEU A 1 273 ? -8.282 -1.053 29.375 1.00 57.84 273 LEU A CA 1
ATOM 2178 C C . LEU A 1 273 ? -6.886 -0.930 29.997 1.00 57.84 273 LEU A C 1
ATOM 2180 O O . LEU A 1 273 ? -5.959 -1.592 29.538 1.00 57.84 273 LEU A O 1
ATOM 2184 N N . ILE A 1 274 ? -6.738 -0.161 31.076 1.00 78.50 274 ILE A N 1
ATOM 2185 C CA . ILE A 1 274 ? -5.485 -0.062 31.837 1.00 78.50 274 ILE A CA 1
ATOM 2186 C C . ILE A 1 274 ? -5.108 -1.420 32.448 1.00 78.50 274 ILE A C 1
ATOM 2188 O O . ILE A 1 274 ? -3.959 -1.847 32.328 1.00 78.50 274 ILE A O 1
ATOM 2192 N N . ASP A 1 275 ? -6.066 -2.142 33.034 1.00 75.88 275 ASP A N 1
ATOM 2193 C CA . ASP A 1 275 ? -5.858 -3.502 33.545 1.00 75.88 275 ASP A CA 1
ATOM 2194 C C . ASP A 1 275 ? -5.420 -4.450 32.420 1.00 75.88 275 ASP A C 1
ATOM 2196 O O . ASP A 1 275 ? -4.421 -5.155 32.549 1.00 75.88 275 ASP A O 1
ATOM 2200 N N . THR A 1 276 ? -6.072 -4.370 31.257 1.00 69.44 276 THR A N 1
ATOM 2201 C CA . THR A 1 276 ? -5.713 -5.147 30.061 1.00 69.44 276 THR A CA 1
ATOM 2202 C C . THR A 1 276 ? -4.312 -4.799 29.547 1.00 69.44 276 THR A C 1
ATOM 2204 O O . THR A 1 276 ? -3.580 -5.691 29.119 1.00 69.44 276 THR A O 1
ATOM 2207 N N . MET A 1 277 ? -3.886 -3.534 29.630 1.00 75.50 277 MET A N 1
ATOM 2208 C CA . MET A 1 277 ? -2.523 -3.131 29.273 1.00 75.50 277 MET A CA 1
ATOM 2209 C C . MET A 1 277 ? -1.465 -3.762 30.183 1.00 75.50 277 MET A C 1
ATOM 2211 O O . MET A 1 277 ? -0.379 -4.087 29.700 1.00 75.50 277 MET A O 1
ATOM 2215 N N . ILE A 1 278 ? -1.769 -3.932 31.472 1.00 81.44 278 ILE A N 1
ATOM 2216 C CA . ILE A 1 278 ? -0.839 -4.463 32.477 1.00 81.44 278 ILE A CA 1
ATOM 2217 C C . ILE A 1 278 ? -0.851 -6.001 32.509 1.00 81.44 278 ILE A C 1
ATOM 2219 O O . ILE A 1 278 ? 0.203 -6.631 32.645 1.00 81.44 278 ILE A O 1
ATOM 2223 N N . HIS A 1 279 ? -2.038 -6.601 32.417 1.00 74.94 279 HIS A N 1
ATOM 2224 C CA . HIS A 1 279 ? -2.294 -8.006 32.739 1.00 74.94 279 HIS A CA 1
ATOM 2225 C C . HIS A 1 279 ? -2.749 -8.854 31.543 1.00 74.94 279 HIS A C 1
ATOM 2227 O O . HIS A 1 279 ? -2.737 -10.081 31.640 1.00 74.94 279 HIS A O 1
ATOM 2233 N N . GLY A 1 280 ? -3.158 -8.236 30.432 1.00 60.91 280 GLY A N 1
ATOM 2234 C CA . GLY A 1 280 ? -3.603 -8.950 29.234 1.00 60.91 280 GLY A CA 1
ATOM 2235 C C . GLY A 1 280 ? -2.449 -9.582 28.440 1.00 60.91 280 GLY A C 1
ATOM 2236 O O . GLY A 1 280 ? -1.286 -9.304 28.712 1.00 60.91 280 GLY A O 1
ATOM 2237 N N . PRO A 1 281 ? -2.738 -10.422 27.430 1.00 61.16 281 PRO A N 1
ATOM 2238 C CA . PRO A 1 281 ? -1.753 -10.841 26.428 1.00 61.16 281 PRO A CA 1
ATOM 2239 C C . PRO A 1 281 ? -1.154 -9.644 25.662 1.00 61.16 281 PRO A C 1
ATOM 2241 O O . PRO A 1 281 ? -1.825 -8.615 25.560 1.00 61.16 281 PRO A O 1
ATOM 2244 N N . PRO A 1 282 ? 0.058 -9.751 25.075 1.00 61.53 282 PRO A N 1
ATOM 2245 C CA . PRO A 1 282 ? 0.701 -8.647 24.351 1.00 61.53 282 PRO A CA 1
ATOM 2246 C C . PRO A 1 282 ? -0.193 -7.970 23.301 1.00 61.53 282 PRO A C 1
ATOM 2248 O O . PRO A 1 282 ? -0.240 -6.740 23.246 1.00 61.53 282 PRO A O 1
ATOM 2251 N N . ASP A 1 283 ? -0.957 -8.756 22.538 1.00 51.06 283 ASP A N 1
ATOM 2252 C CA . ASP A 1 283 ? -1.871 -8.244 21.511 1.00 51.06 283 ASP A CA 1
ATOM 2253 C C . ASP A 1 283 ? -3.030 -7.451 22.122 1.00 51.06 283 ASP A C 1
ATOM 2255 O O . ASP A 1 283 ? -3.332 -6.342 21.682 1.00 51.06 283 ASP A O 1
ATOM 2259 N N . ASN A 1 284 ? -3.623 -7.962 23.204 1.00 58.59 284 ASN A N 1
ATOM 2260 C CA . ASN A 1 284 ? -4.695 -7.278 23.925 1.00 58.59 284 ASN A CA 1
ATOM 2261 C C . ASN A 1 284 ? -4.183 -6.020 24.630 1.00 58.59 284 ASN A C 1
ATOM 2263 O O . ASN A 1 284 ? -4.889 -5.020 24.669 1.00 58.59 284 ASN A O 1
ATOM 2267 N N . SER A 1 285 ? -2.958 -6.043 25.161 1.00 69.12 285 SER A N 1
ATOM 2268 C CA . SER A 1 285 ? -2.324 -4.872 25.772 1.00 69.12 285 SER A CA 1
ATOM 2269 C C . SER A 1 285 ? -2.084 -3.775 24.740 1.00 69.12 285 SER A C 1
ATOM 2271 O O . SER A 1 285 ? -2.393 -2.611 24.991 1.00 69.12 285 SER A O 1
ATOM 2273 N N . ARG A 1 286 ? -1.611 -4.138 23.543 1.00 58.09 286 ARG A N 1
ATOM 2274 C CA . ARG A 1 286 ? -1.441 -3.194 22.433 1.00 58.09 286 ARG A CA 1
ATOM 2275 C C . ARG A 1 286 ? -2.783 -2.670 21.917 1.00 58.09 286 ARG A C 1
ATOM 2277 O O . ARG A 1 286 ? -2.898 -1.477 21.650 1.00 58.09 286 ARG A O 1
ATOM 2284 N N . MET A 1 287 ? -3.798 -3.529 21.826 1.00 46.41 287 MET A N 1
ATOM 2285 C CA . MET A 1 287 ? -5.156 -3.134 21.449 1.00 46.41 287 MET A CA 1
ATOM 2286 C C . MET A 1 287 ? -5.766 -2.178 22.480 1.00 46.41 287 MET A C 1
ATOM 2288 O O . MET A 1 287 ? -6.310 -1.144 22.114 1.00 46.41 287 MET A O 1
ATOM 2292 N N . ALA A 1 288 ? -5.619 -2.471 23.773 1.00 54.34 288 ALA A N 1
ATOM 2293 C CA . ALA A 1 288 ? -6.111 -1.614 24.845 1.00 54.34 288 ALA A CA 1
ATOM 2294 C C . ALA A 1 288 ? -5.437 -0.234 24.833 1.00 54.34 288 ALA A C 1
ATOM 2296 O O . ALA A 1 288 ? -6.111 0.779 25.006 1.00 54.34 288 ALA A O 1
ATOM 2297 N N . ALA A 1 289 ? -4.134 -0.192 24.551 1.00 55.72 289 ALA A N 1
ATOM 2298 C CA . ALA A 1 289 ? -3.378 1.041 24.362 1.00 55.72 289 ALA A CA 1
ATOM 2299 C C . ALA A 1 289 ? -3.933 1.877 23.191 1.00 55.72 289 ALA A C 1
ATOM 2301 O O . ALA A 1 289 ? -4.229 3.063 23.344 1.00 55.72 289 ALA A O 1
ATOM 2302 N N . LEU A 1 290 ? -4.180 1.235 22.043 1.00 50.91 290 LEU A N 1
ATOM 2303 C CA . LEU A 1 290 ? -4.787 1.893 20.886 1.00 50.91 290 LEU A CA 1
ATOM 2304 C C . LEU A 1 290 ? -6.192 2.427 21.200 1.00 50.91 290 LEU A C 1
ATOM 2306 O O . LEU A 1 290 ? -6.487 3.578 20.881 1.00 50.91 290 LEU A O 1
ATOM 2310 N N . ILE A 1 291 ? -7.037 1.632 21.862 1.00 46.91 291 ILE A N 1
ATOM 2311 C CA . ILE A 1 291 ? -8.389 2.054 22.251 1.00 46.91 291 ILE A CA 1
ATOM 2312 C C . ILE A 1 291 ? -8.312 3.269 23.180 1.00 46.91 291 ILE A C 1
ATOM 2314 O O . ILE A 1 291 ? -9.002 4.255 22.936 1.00 46.91 291 ILE A O 1
ATOM 2318 N N . LEU A 1 292 ? -7.433 3.252 24.189 1.00 61.19 292 LEU A N 1
ATOM 2319 C CA . LEU A 1 292 ? -7.216 4.399 25.078 1.00 61.19 292 LEU A CA 1
ATOM 2320 C C . LEU A 1 292 ? -6.782 5.653 24.311 1.00 61.19 292 LEU A C 1
ATOM 2322 O O . LEU A 1 292 ? -7.205 6.749 24.669 1.00 61.19 292 LEU A O 1
ATOM 2326 N N . SER A 1 293 ? -5.995 5.509 23.241 1.00 60.53 293 SER A N 1
ATOM 2327 C CA . SER A 1 293 ? -5.589 6.648 22.408 1.00 60.53 293 SER A CA 1
ATOM 2328 C C . SER A 1 293 ? -6.727 7.285 21.601 1.00 60.53 293 SER A C 1
ATOM 2330 O O . SER A 1 293 ? -6.622 8.446 21.216 1.00 60.53 293 SER A O 1
ATOM 2332 N N . ALA A 1 294 ? -7.814 6.543 21.372 1.00 53.69 294 ALA A N 1
ATOM 2333 C CA . ALA A 1 294 ? -8.998 7.010 20.655 1.00 53.69 294 ALA A CA 1
ATOM 2334 C C . ALA A 1 294 ? -10.088 7.582 21.584 1.00 53.69 294 ALA A C 1
ATOM 2336 O O . ALA A 1 294 ? -11.058 8.168 21.102 1.00 53.69 294 ALA A O 1
ATOM 2337 N N . LEU A 1 295 ? -9.950 7.414 22.905 1.00 57.44 295 LEU A N 1
ATOM 2338 C CA . LEU A 1 295 ? -10.855 8.008 23.892 1.00 57.44 295 LEU A CA 1
ATOM 2339 C C . LEU A 1 295 ? -10.577 9.510 24.082 1.00 57.44 295 LEU A C 1
ATOM 2341 O O . LEU A 1 295 ? -9.450 9.954 23.845 1.00 57.44 295 LEU A O 1
ATOM 2345 N N . PRO A 1 296 ? -11.562 10.293 24.573 1.00 65.75 296 PRO A N 1
ATOM 2346 C CA . PRO A 1 296 ? -11.350 11.697 24.916 1.00 65.75 296 PRO A CA 1
ATOM 2347 C C . PRO A 1 296 ? -10.125 11.885 25.817 1.00 65.75 296 PRO A C 1
ATOM 2349 O O . PRO A 1 296 ? -9.963 11.192 26.826 1.00 65.75 296 PRO A O 1
ATOM 2352 N N . GLN A 1 297 ? -9.272 12.845 25.462 1.00 74.75 297 GLN A N 1
ATOM 2353 C CA . GLN A 1 297 ? -7.999 13.128 26.137 1.00 74.75 297 GLN A CA 1
ATOM 2354 C C . GLN A 1 297 ? -8.165 13.428 27.642 1.00 74.75 297 GLN A C 1
ATOM 2356 O O . GLN A 1 297 ? -7.244 13.239 28.437 1.00 74.75 297 GLN A O 1
ATOM 2361 N N . GLU A 1 298 ? -9.335 13.904 28.075 1.00 75.38 298 GLU A N 1
ATOM 2362 C CA . GLU A 1 298 ? -9.663 14.164 29.481 1.00 75.38 298 GLU A CA 1
ATOM 2363 C C . GLU A 1 298 ? -9.703 12.874 30.312 1.00 75.38 298 GLU A C 1
ATOM 2365 O O . GLU A 1 298 ? -9.443 12.914 31.513 1.00 75.38 298 GLU A O 1
ATOM 2370 N N . LEU A 1 299 ? -9.989 11.740 29.667 1.00 69.38 299 LEU A N 1
ATOM 2371 C CA . LEU A 1 299 ? -10.147 10.430 30.292 1.00 69.38 299 LEU A CA 1
ATOM 2372 C C . LEU A 1 299 ? -8.900 9.551 30.146 1.00 69.38 299 LEU A C 1
ATOM 2374 O O . LEU A 1 299 ? -8.607 8.762 31.039 1.00 69.38 299 LEU A O 1
ATOM 2378 N N . SER A 1 300 ? -8.164 9.673 29.038 1.00 75.50 300 SER A N 1
ATOM 2379 C CA . SER A 1 300 ? -7.071 8.754 28.686 1.00 75.50 300 SER A CA 1
ATOM 2380 C C . SER A 1 300 ? -5.670 9.280 29.003 1.00 75.50 300 SER A C 1
ATOM 2382 O O . SER A 1 300 ? -4.805 8.497 29.400 1.00 75.50 300 SER A O 1
ATOM 2384 N N . THR A 1 301 ? -5.425 10.592 28.893 1.00 83.31 301 THR A N 1
ATOM 2385 C CA . THR A 1 301 ? -4.067 11.144 29.030 1.00 83.31 301 THR A CA 1
ATOM 2386 C C . THR A 1 301 ? -3.473 10.898 30.418 1.00 83.31 301 THR A C 1
ATOM 2388 O O . THR A 1 301 ? -2.324 10.472 30.529 1.00 83.31 301 THR A O 1
ATOM 2391 N N . HIS A 1 302 ? -4.230 11.154 31.490 1.00 89.50 302 HIS A N 1
ATOM 2392 C CA . HIS A 1 302 ? -3.710 11.017 32.855 1.00 89.50 302 HIS A CA 1
ATOM 2393 C C . HIS A 1 302 ? -3.389 9.554 33.223 1.00 89.50 302 HIS A C 1
ATOM 2395 O O . HIS A 1 302 ? -2.253 9.300 33.626 1.00 89.50 302 HIS A O 1
ATOM 2401 N N . PRO A 1 303 ? -4.289 8.570 33.014 1.00 85.50 303 PRO A N 1
ATOM 2402 C CA . PRO A 1 303 ? -3.970 7.159 33.259 1.00 85.50 303 PRO A CA 1
ATOM 2403 C C . PRO A 1 303 ? -2.769 6.645 32.453 1.00 85.50 303 PRO A C 1
ATOM 2405 O O . PRO A 1 303 ? -1.933 5.903 32.965 1.00 85.50 303 PRO A O 1
ATOM 2408 N N . LEU A 1 304 ? -2.628 7.072 31.194 1.00 88.94 304 LEU A N 1
ATOM 2409 C CA . LEU A 1 304 ? -1.479 6.691 30.370 1.00 88.94 304 LEU A CA 1
ATOM 2410 C C . LEU A 1 304 ? -0.165 7.312 30.874 1.00 88.94 304 LEU A C 1
ATOM 2412 O O . LEU A 1 304 ? 0.875 6.653 30.839 1.00 88.94 304 LEU A O 1
ATOM 2416 N N . ILE A 1 305 ? -0.197 8.547 31.391 1.00 93.31 305 ILE A N 1
ATOM 2417 C CA . ILE A 1 305 ? 0.956 9.164 32.066 1.00 93.31 305 ILE A CA 1
ATOM 2418 C C . ILE A 1 305 ? 1.362 8.353 33.302 1.00 93.31 305 ILE A C 1
ATOM 2420 O O . ILE A 1 305 ? 2.556 8.145 33.525 1.00 93.31 305 ILE A O 1
ATOM 2424 N N . GLU A 1 306 ? 0.407 7.856 34.088 1.00 90.00 306 GLU A N 1
ATOM 2425 C CA . GLU A 1 306 ? 0.714 7.000 35.239 1.00 90.00 306 GLU A CA 1
ATOM 2426 C C . GLU A 1 306 ? 1.416 5.704 34.804 1.00 90.00 306 GLU A C 1
ATOM 2428 O O . GLU A 1 306 ? 2.433 5.321 35.397 1.00 90.00 306 GLU A O 1
ATOM 2433 N N . LEU A 1 307 ? 0.957 5.080 33.710 1.00 90.12 307 LEU A N 1
ATOM 2434 C CA . LEU A 1 307 ? 1.554 3.856 33.165 1.00 90.12 307 LEU A CA 1
ATOM 2435 C C . LEU A 1 307 ? 3.004 4.020 32.693 1.00 90.12 307 LEU A C 1
ATOM 2437 O O . LEU A 1 307 ? 3.773 3.060 32.765 1.00 90.12 307 LEU A O 1
ATOM 2441 N N . LEU A 1 308 ? 3.436 5.219 32.290 1.00 88.81 308 LEU A N 1
ATOM 2442 C CA . LEU A 1 308 ? 4.853 5.481 31.990 1.00 88.81 308 LEU A CA 1
ATOM 2443 C C . LEU A 1 308 ? 5.759 5.208 33.198 1.00 88.81 308 LEU A C 1
ATOM 2445 O O . LEU A 1 308 ? 6.903 4.771 33.056 1.00 88.81 308 LEU A O 1
ATOM 2449 N N . THR A 1 309 ? 5.241 5.433 34.405 1.00 85.94 309 THR A N 1
ATOM 2450 C CA . THR A 1 309 ? 5.969 5.194 35.656 1.00 85.94 309 THR A CA 1
ATOM 2451 C C . THR A 1 309 ? 5.744 3.797 36.223 1.00 85.94 309 THR A C 1
ATOM 2453 O O . THR A 1 309 ? 6.317 3.474 37.266 1.00 85.94 309 THR A O 1
ATOM 2456 N N . TYR A 1 310 ? 4.976 2.947 35.527 1.00 82.94 310 TYR A N 1
ATOM 2457 C CA . TYR A 1 310 ? 4.648 1.604 35.980 1.00 82.94 310 TYR A CA 1
ATOM 2458 C C . TYR A 1 310 ? 5.922 0.813 36.293 1.00 82.94 310 TYR A C 1
ATOM 2460 O O . TYR A 1 310 ? 6.755 0.509 35.431 1.00 82.94 310 TYR A O 1
ATOM 2468 N N . LYS A 1 311 ? 6.080 0.492 37.575 1.00 72.81 311 LYS A N 1
ATOM 2469 C CA . LYS A 1 311 ? 7.104 -0.403 38.103 1.00 72.81 311 LYS A CA 1
ATOM 2470 C C . LYS A 1 311 ? 6.361 -1.587 38.690 1.00 72.81 311 LYS A C 1
ATOM 2472 O O . LYS A 1 311 ? 5.480 -1.399 39.519 1.00 72.81 311 LYS A O 1
ATOM 2477 N N . LYS A 1 312 ? 6.714 -2.792 38.246 1.00 62.47 312 LYS A N 1
ATOM 2478 C CA . LYS A 1 312 ? 6.089 -4.061 38.641 1.00 62.47 312 LYS A CA 1
ATOM 2479 C C . LYS A 1 312 ? 6.001 -4.176 40.171 1.00 62.47 312 LYS A C 1
ATOM 2481 O O . LYS A 1 312 ? 6.953 -4.598 40.824 1.00 62.47 312 LYS A O 1
ATOM 2486 N N . THR A 1 313 ? 4.865 -3.808 40.758 1.00 45.09 313 THR A N 1
ATOM 2487 C CA . THR A 1 313 ? 4.580 -3.997 42.181 1.00 45.09 313 THR A CA 1
ATOM 2488 C C . THR A 1 313 ? 4.035 -5.405 42.374 1.00 45.09 313 THR A C 1
ATOM 2490 O O . THR A 1 313 ? 2.965 -5.764 41.900 1.00 45.09 313 THR A O 1
ATOM 2493 N N . ARG A 1 314 ? 4.788 -6.245 43.093 1.00 41.53 314 ARG A N 1
ATOM 2494 C CA . ARG A 1 314 ? 4.434 -7.650 43.378 1.00 41.53 314 ARG A CA 1
ATOM 2495 C C . ARG A 1 314 ? 3.218 -7.840 44.310 1.00 41.53 314 ARG A C 1
ATOM 2497 O O . ARG A 1 314 ? 2.968 -8.961 44.740 1.00 41.53 314 ARG A O 1
ATOM 2504 N N . LYS A 1 315 ? 2.483 -6.786 44.674 1.00 38.62 315 LYS A N 1
ATOM 2505 C CA . LYS A 1 315 ? 1.279 -6.812 45.534 1.00 38.62 315 LYS A CA 1
ATOM 2506 C C . LYS A 1 315 ? 0.391 -5.629 45.098 1.00 38.62 315 LYS A C 1
ATOM 2508 O O . LYS A 1 315 ? 0.943 -4.564 44.860 1.00 38.62 315 LYS A O 1
ATOM 2513 N N . ARG A 1 316 ? -0.946 -5.709 45.028 1.00 38.09 316 ARG A N 1
ATOM 2514 C CA . ARG A 1 316 ? -1.848 -6.198 46.083 1.00 38.09 316 ARG A CA 1
ATOM 2515 C C . ARG A 1 316 ? -3.324 -6.237 45.615 1.00 38.09 316 ARG A C 1
ATOM 2517 O O . ARG A 1 316 ? -3.736 -5.380 44.854 1.00 38.09 316 ARG A O 1
ATOM 2524 N N . PHE A 1 317 ? -4.076 -7.167 46.220 1.00 38.06 317 PHE A N 1
ATOM 2525 C CA . PHE A 1 317 ? -5.493 -7.123 46.643 1.00 38.06 317 PHE A CA 1
ATOM 2526 C C . PHE A 1 317 ? -6.583 -6.640 45.671 1.00 38.06 317 PHE A C 1
ATOM 2528 O O . PHE A 1 317 ? -6.716 -5.452 45.413 1.00 38.06 317 PHE A O 1
ATOM 2535 N N . ASN A 1 318 ? -7.507 -7.553 45.349 1.00 31.42 318 ASN A N 1
ATOM 2536 C CA . ASN A 1 318 ? -8.860 -7.203 44.924 1.00 31.42 318 ASN A CA 1
ATOM 2537 C C . ASN A 1 318 ? -9.885 -7.969 45.808 1.00 31.42 318 ASN A C 1
ATOM 2539 O O . ASN A 1 318 ? -9.812 -9.204 45.853 1.00 31.42 318 ASN A O 1
ATOM 2543 N N . PRO A 1 319 ? -10.806 -7.301 46.545 1.00 37.81 319 PRO A N 1
ATOM 2544 C CA . PRO A 1 319 ? -11.724 -7.926 47.519 1.00 37.81 319 PRO A CA 1
ATOM 2545 C C . PRO A 1 319 ? -12.723 -8.921 46.908 1.00 37.81 319 PRO A C 1
ATOM 2547 O O . PRO A 1 319 ? -13.337 -9.718 47.616 1.00 37.81 319 PRO A O 1
ATOM 2550 N N . ILE A 1 320 ? -12.865 -8.897 45.584 1.00 36.94 320 ILE A N 1
ATOM 2551 C CA . ILE A 1 320 ? -13.877 -9.635 44.822 1.00 36.94 320 ILE A CA 1
ATOM 2552 C C . ILE A 1 320 ? -13.532 -11.135 44.701 1.00 36.94 320 ILE A C 1
ATOM 2554 O O . ILE A 1 320 ? -14.415 -11.972 44.514 1.00 36.94 320 ILE A O 1
ATOM 2558 N N . LYS A 1 321 ? -12.263 -11.532 44.906 1.00 39.47 321 LYS A N 1
ATOM 2559 C CA . LYS A 1 321 ? -11.839 -12.946 44.803 1.00 39.47 321 LYS A CA 1
ATOM 2560 C C . LYS A 1 321 ? -12.453 -13.877 45.865 1.00 39.47 321 LYS A C 1
ATOM 2562 O O . LYS A 1 321 ? -12.338 -15.088 45.703 1.00 39.47 321 LYS A O 1
ATOM 2567 N N . LYS A 1 322 ? -13.118 -13.373 46.917 1.00 31.83 322 LYS A N 1
ATOM 2568 C CA . LYS A 1 322 ? -13.688 -14.235 47.973 1.00 31.83 322 LYS A CA 1
ATOM 2569 C C . LYS A 1 322 ? -15.006 -14.924 47.584 1.00 31.83 322 LYS A C 1
ATOM 2571 O O . LYS A 1 322 ? -15.373 -15.893 48.231 1.00 31.83 322 LYS A O 1
ATOM 2576 N N . ILE A 1 323 ? -15.695 -14.477 46.529 1.00 36.22 323 ILE A N 1
ATOM 2577 C CA . ILE A 1 323 ? -16.958 -15.107 46.089 1.00 36.22 323 ILE A CA 1
ATOM 2578 C C . ILE A 1 323 ? -16.712 -16.215 45.048 1.00 36.22 323 ILE A C 1
ATOM 2580 O O . ILE A 1 323 ? -17.498 -17.148 44.932 1.00 36.22 323 ILE A O 1
ATOM 2584 N N . ILE A 1 324 ? -15.566 -16.193 44.360 1.00 35.81 324 ILE A N 1
ATOM 2585 C CA . ILE A 1 324 ? -15.190 -17.185 43.336 1.00 35.81 324 ILE A CA 1
ATOM 2586 C C . ILE A 1 324 ? -14.058 -18.079 43.872 1.00 35.81 324 ILE A C 1
ATOM 2588 O O . ILE A 1 324 ? -13.020 -18.248 43.234 1.00 35.81 324 ILE A O 1
ATOM 2592 N N . SER A 1 325 ? -14.212 -18.607 45.091 1.00 33.50 325 SER A N 1
ATOM 2593 C CA . SER A 1 325 ? -13.227 -19.509 45.711 1.00 33.50 325 SER A CA 1
ATOM 2594 C C . SER A 1 325 ? -13.572 -20.997 45.592 1.00 33.50 325 SER A C 1
ATOM 2596 O O . SER A 1 325 ? -12.926 -21.804 46.248 1.00 33.50 325 SER A O 1
ATOM 2598 N N . ILE A 1 326 ? -14.556 -21.387 44.771 1.00 37.41 326 ILE A N 1
ATOM 2599 C CA . ILE A 1 326 ? -14.961 -22.805 44.648 1.00 37.41 326 ILE A CA 1
ATOM 2600 C C . ILE A 1 326 ? -14.534 -23.445 43.314 1.00 37.41 326 ILE A C 1
ATOM 2602 O O . ILE A 1 326 ? -14.424 -24.662 43.232 1.00 37.41 326 ILE A O 1
ATOM 2606 N N . PHE A 1 327 ? -14.150 -22.662 42.301 1.00 36.56 327 PHE A N 1
ATOM 2607 C CA . PHE A 1 327 ? -13.599 -23.203 41.053 1.00 36.56 327 PHE A CA 1
ATOM 2608 C C . PHE A 1 327 ? -12.453 -22.332 40.539 1.00 36.56 327 PHE A C 1
ATOM 2610 O O . PHE A 1 327 ? -12.664 -21.416 39.751 1.00 36.56 327 PHE A O 1
ATOM 2617 N N . LYS A 1 328 ? -11.221 -22.609 40.975 1.00 36.66 328 LYS A N 1
ATOM 2618 C CA . LYS A 1 328 ? -10.023 -22.108 40.290 1.00 36.66 328 LYS A CA 1
ATOM 2619 C C . LYS A 1 328 ? -8.993 -23.211 40.128 1.00 36.66 328 LYS A C 1
ATOM 2621 O O . LYS A 1 328 ? -8.309 -23.588 41.071 1.00 36.66 328 LYS A O 1
ATOM 2626 N N . LYS A 1 329 ? -8.867 -23.671 38.885 1.00 33.16 329 LYS A N 1
ATOM 2627 C CA . LYS A 1 329 ? -7.595 -24.144 38.349 1.00 33.16 329 LYS A CA 1
ATOM 2628 C C . LYS A 1 329 ? -6.702 -22.900 38.273 1.00 33.16 329 LYS A C 1
ATOM 2630 O O . LYS A 1 329 ? -7.125 -21.885 37.724 1.00 33.16 329 LYS A O 1
ATOM 2635 N N . GLU A 1 330 ? -5.542 -22.935 38.915 1.00 36.00 330 GLU A N 1
ATOM 2636 C CA . GLU A 1 330 ? -4.583 -21.828 38.908 1.00 36.00 330 GLU A CA 1
ATOM 2637 C C . GLU A 1 330 ? -4.054 -21.607 37.483 1.00 36.00 330 GLU A C 1
ATOM 2639 O O . GLU A 1 330 ? -3.126 -22.278 37.033 1.00 36.00 330 GLU A O 1
ATOM 2644 N N . GLU A 1 331 ? -4.656 -20.674 36.747 1.00 35.19 331 GLU A N 1
ATOM 2645 C CA . GLU A 1 331 ? -4.042 -20.120 35.543 1.00 35.19 331 GLU A CA 1
ATOM 2646 C C . GLU A 1 331 ? -2.851 -19.256 35.971 1.00 35.19 331 GLU A C 1
ATOM 2648 O O . GLU A 1 331 ? -2.995 -18.293 36.729 1.00 35.19 331 GLU A O 1
ATOM 2653 N N . LYS A 1 332 ? -1.651 -19.634 35.518 1.00 35.34 332 LYS A N 1
ATOM 2654 C CA . LYS A 1 332 ? -0.440 -18.821 35.667 1.00 35.34 332 LYS A CA 1
ATOM 2655 C C . LYS A 1 332 ? -0.687 -17.464 35.007 1.00 35.34 332 LYS A C 1
ATOM 2657 O O . LYS A 1 332 ? -0.781 -17.382 33.789 1.00 35.34 332 LYS A O 1
ATOM 2662 N N . GLU A 1 333 ? -0.758 -16.419 35.823 1.00 41.62 333 GLU A N 1
ATOM 2663 C CA . GLU A 1 333 ? -0.846 -15.014 35.414 1.00 41.62 333 GLU A CA 1
ATOM 2664 C C . GLU A 1 333 ? 0.330 -14.684 34.466 1.00 41.62 333 GLU A C 1
ATOM 2666 O O . GLU A 1 333 ? 1.484 -14.573 34.896 1.00 41.62 333 GLU A O 1
ATOM 2671 N N . ILE A 1 334 ? 0.065 -14.586 33.158 1.00 45.19 334 ILE A N 1
ATOM 2672 C CA . ILE A 1 334 ? 1.056 -14.180 32.151 1.00 45.19 334 ILE A CA 1
ATOM 2673 C C . ILE A 1 334 ? 1.211 -12.664 32.267 1.00 45.19 334 ILE A C 1
ATOM 2675 O O . ILE A 1 334 ? 0.504 -11.898 31.627 1.00 45.19 334 ILE A O 1
ATOM 2679 N N . LEU A 1 335 ? 2.105 -12.213 33.146 1.00 53.75 335 LEU A N 1
ATOM 2680 C CA . LEU A 1 335 ? 2.332 -10.785 33.347 1.00 53.75 335 LEU A CA 1
ATOM 2681 C C . LEU A 1 335 ? 3.257 -10.231 32.254 1.00 53.75 335 LEU A C 1
ATOM 2683 O O . LEU A 1 335 ? 4.416 -10.653 32.161 1.00 53.75 335 LEU A O 1
ATOM 2687 N N . ILE A 1 336 ? 2.783 -9.249 31.485 1.00 62.56 336 ILE A N 1
ATOM 2688 C CA . ILE A 1 336 ? 3.603 -8.545 30.496 1.00 62.56 336 ILE A CA 1
ATOM 2689 C C . ILE A 1 336 ? 4.783 -7.837 31.204 1.00 62.56 336 ILE A C 1
ATOM 2691 O O . ILE A 1 336 ? 4.623 -7.250 32.282 1.00 62.56 336 ILE A O 1
ATOM 2695 N N . PRO A 1 337 ? 6.002 -7.872 30.632 1.00 77.06 337 PRO A N 1
ATOM 2696 C CA . PRO A 1 337 ? 7.123 -7.054 31.082 1.00 77.06 337 PRO A CA 1
ATOM 2697 C C . PRO A 1 337 ? 6.757 -5.566 31.196 1.00 77.06 337 PRO A C 1
ATOM 2699 O O . PRO A 1 337 ? 6.230 -4.977 30.258 1.00 77.06 337 PRO A O 1
ATOM 2702 N N . ALA A 1 338 ? 7.112 -4.922 32.314 1.00 80.25 338 ALA A N 1
ATOM 2703 C CA . ALA A 1 338 ? 6.812 -3.503 32.552 1.00 80.25 338 ALA A CA 1
ATOM 2704 C C . ALA A 1 338 ? 7.293 -2.580 31.414 1.00 80.25 338 ALA A C 1
ATOM 2706 O O . ALA A 1 338 ? 6.680 -1.549 31.159 1.00 80.25 338 ALA A O 1
ATOM 2707 N N . ILE A 1 339 ? 8.353 -2.971 30.698 1.00 83.12 339 ILE A N 1
ATOM 2708 C CA . ILE A 1 339 ? 8.853 -2.243 29.530 1.00 83.12 339 ILE A CA 1
ATOM 2709 C C . ILE A 1 339 ? 7.829 -2.173 28.385 1.00 83.12 339 ILE A C 1
ATOM 2711 O O . ILE A 1 339 ? 7.666 -1.119 27.781 1.00 83.12 339 ILE A O 1
ATOM 2715 N N . ILE A 1 340 ? 7.077 -3.247 28.130 1.00 81.12 340 ILE A N 1
ATOM 2716 C CA . ILE A 1 340 ? 6.055 -3.289 27.074 1.00 81.12 340 ILE A CA 1
ATOM 2717 C C . ILE A 1 340 ? 4.868 -2.401 27.460 1.00 81.12 340 ILE A C 1
ATOM 2719 O O . ILE A 1 340 ? 4.375 -1.649 26.625 1.00 81.12 340 ILE A O 1
ATOM 2723 N N . VAL A 1 341 ? 4.470 -2.402 28.738 1.00 85.31 341 VAL A N 1
ATOM 2724 C CA . VAL A 1 341 ? 3.418 -1.506 29.254 1.00 85.31 341 VAL A CA 1
ATOM 2725 C C . VAL A 1 341 ? 3.805 -0.041 29.037 1.00 85.31 341 VAL A C 1
ATOM 2727 O O . VAL A 1 341 ? 3.016 0.740 28.509 1.00 85.31 341 VAL A O 1
ATOM 2730 N N . LYS A 1 342 ? 5.049 0.321 29.374 1.00 90.75 342 LYS A N 1
ATOM 2731 C CA . LYS A 1 342 ? 5.580 1.676 29.170 1.00 90.75 342 LYS A CA 1
ATOM 2732 C C . LYS A 1 342 ? 5.639 2.073 27.697 1.00 90.75 342 LYS A C 1
ATOM 2734 O O . LYS A 1 342 ? 5.281 3.199 27.369 1.00 90.75 342 LYS A O 1
ATOM 2739 N N . ARG A 1 343 ? 6.061 1.162 26.813 1.00 88.44 343 ARG A N 1
ATOM 2740 C CA . ARG A 1 343 ? 6.088 1.393 25.359 1.00 88.44 343 ARG A CA 1
ATOM 2741 C C . ARG A 1 343 ? 4.687 1.626 24.807 1.00 88.44 343 ARG A C 1
ATOM 2743 O O . ARG A 1 343 ? 4.470 2.611 24.113 1.00 88.44 343 ARG A O 1
ATOM 2750 N N . ASN A 1 344 ? 3.728 0.782 25.181 1.00 80.62 344 ASN A N 1
ATOM 2751 C CA . ASN A 1 344 ? 2.335 0.928 24.768 1.00 80.62 344 ASN A CA 1
ATOM 2752 C C . ASN A 1 344 ? 1.728 2.248 25.280 1.00 80.62 344 ASN A C 1
ATOM 2754 O O . ASN A 1 344 ? 1.019 2.931 24.539 1.00 80.62 344 ASN A O 1
ATOM 2758 N N . ALA A 1 345 ? 2.053 2.651 26.513 1.00 88.94 345 ALA A N 1
ATOM 2759 C CA . ALA A 1 345 ? 1.634 3.937 27.064 1.00 88.94 345 ALA A CA 1
ATOM 2760 C C . ALA A 1 345 ? 2.252 5.124 26.303 1.00 88.94 345 ALA A C 1
ATOM 2762 O O . ALA A 1 345 ? 1.532 6.040 25.910 1.00 88.94 345 ALA A O 1
ATOM 2763 N N . ALA A 1 346 ? 3.561 5.087 26.027 1.00 90.81 346 ALA A N 1
ATOM 2764 C CA . ALA A 1 346 ? 4.246 6.119 25.248 1.00 90.81 346 ALA A CA 1
ATOM 2765 C C . ALA A 1 346 ? 3.678 6.240 23.826 1.00 90.81 346 ALA A C 1
ATOM 2767 O O . ALA A 1 346 ? 3.381 7.348 23.375 1.00 90.81 346 ALA A O 1
ATOM 2768 N N . TRP A 1 347 ? 3.454 5.107 23.156 1.00 84.81 347 TRP A N 1
ATOM 2769 C CA . TRP A 1 347 ? 2.837 5.047 21.832 1.00 84.81 347 TRP A CA 1
ATOM 2770 C C . TRP A 1 347 ? 1.460 5.723 21.820 1.00 84.81 347 TRP A C 1
ATOM 2772 O O . TRP A 1 347 ? 1.216 6.617 21.007 1.00 84.81 347 TRP A O 1
ATOM 2782 N N . SER A 1 348 ? 0.605 5.368 22.784 1.00 74.62 348 SER A N 1
ATOM 2783 C CA . SER A 1 348 ? -0.758 5.903 22.916 1.00 74.62 348 SER A CA 1
ATOM 2784 C C . SER A 1 348 ? -0.767 7.407 23.171 1.00 74.62 348 SER A C 1
ATOM 2786 O O . SER A 1 348 ? -1.495 8.140 22.509 1.00 74.62 348 SER A O 1
ATOM 2788 N N . LEU A 1 349 ? 0.091 7.898 24.071 1.00 88.62 349 LEU A N 1
ATOM 2789 C CA . LEU A 1 349 ? 0.230 9.334 24.344 1.00 88.62 349 LEU A CA 1
ATOM 2790 C C . LEU A 1 349 ? 0.676 10.117 23.101 1.00 88.62 349 LEU A C 1
ATOM 2792 O O . LEU A 1 349 ? 0.209 11.232 22.866 1.00 88.62 349 LEU A O 1
ATOM 2796 N N . GLY A 1 350 ? 1.539 9.520 22.275 1.00 78.94 350 GLY A N 1
ATOM 2797 C CA . GLY A 1 350 ? 1.942 10.092 20.994 1.00 78.94 350 GLY A CA 1
ATOM 2798 C C . GLY A 1 350 ? 0.791 10.219 19.992 1.00 78.94 350 GLY A C 1
ATOM 2799 O O . GLY A 1 350 ? 0.755 11.187 19.238 1.00 78.94 350 GLY A O 1
ATOM 2800 N N . LEU A 1 351 ? -0.145 9.265 19.979 1.00 71.88 351 LEU A N 1
ATOM 2801 C CA . LEU A 1 351 ? -1.337 9.308 19.123 1.00 71.88 351 LEU A CA 1
ATOM 2802 C C . LEU A 1 351 ? -2.359 10.345 19.606 1.00 71.88 351 LEU A C 1
ATOM 2804 O O . LEU A 1 351 ? -2.915 11.061 18.777 1.00 71.88 351 LEU A O 1
ATOM 2808 N N . ILE A 1 352 ? -2.537 10.477 20.927 1.00 84.31 352 ILE A N 1
ATOM 2809 C CA . ILE A 1 352 ? -3.426 11.485 21.532 1.00 84.31 352 ILE A CA 1
ATOM 2810 C C . ILE A 1 352 ? -2.925 12.909 21.236 1.00 84.31 352 ILE A C 1
ATOM 2812 O O . ILE A 1 352 ? -3.724 13.824 21.060 1.00 84.31 352 ILE A O 1
ATOM 2816 N N . LYS A 1 353 ? -1.599 13.107 21.161 1.00 86.44 353 LYS A N 1
ATOM 2817 C CA . LYS A 1 353 ? -0.943 14.412 20.928 1.00 86.44 353 LYS A CA 1
ATOM 2818 C C . LYS A 1 353 ? -1.216 15.464 22.009 1.00 86.44 353 LYS A C 1
ATOM 2820 O O . LYS A 1 353 ? -1.073 16.665 21.778 1.00 86.44 353 LYS A O 1
ATOM 2825 N N . ASP A 1 354 ? -1.555 15.022 23.215 1.00 88.81 354 ASP A N 1
ATOM 2826 C CA . ASP A 1 354 ? -1.791 15.910 24.346 1.00 88.81 354 ASP A CA 1
ATOM 2827 C C . ASP A 1 354 ? -0.472 16.422 24.942 1.00 88.81 354 ASP A C 1
ATOM 2829 O O . ASP A 1 354 ? 0.379 15.658 25.408 1.00 88.81 354 ASP A O 1
ATOM 2833 N N . LYS A 1 355 ? -0.321 17.747 24.987 1.00 94.44 355 LYS A N 1
ATOM 2834 C CA . LYS A 1 355 ? 0.875 18.422 25.509 1.00 94.44 355 LYS A CA 1
ATOM 2835 C C . LYS A 1 355 ? 1.150 18.122 26.982 1.00 94.44 355 LYS A C 1
ATOM 2837 O O . LYS A 1 355 ? 2.305 18.193 27.403 1.00 94.44 355 LYS A O 1
ATOM 2842 N N . ARG A 1 356 ? 0.134 17.732 27.763 1.00 94.75 356 ARG A N 1
ATOM 2843 C CA . ARG A 1 356 ? 0.296 17.302 29.164 1.00 94.75 356 ARG A CA 1
ATOM 2844 C C . ARG A 1 356 ? 1.242 16.100 29.294 1.00 94.75 356 ARG A C 1
ATOM 2846 O O . ARG A 1 356 ? 1.873 15.936 30.336 1.00 94.75 356 ARG A O 1
ATOM 2853 N N . ALA A 1 357 ? 1.394 15.299 28.237 1.00 95.56 357 ALA A N 1
ATOM 2854 C CA . ALA A 1 357 ? 2.262 14.124 28.208 1.00 95.56 357 ALA A CA 1
ATOM 2855 C C . ALA A 1 357 ? 3.750 14.435 27.966 1.00 95.56 357 ALA A C 1
ATOM 2857 O O . ALA A 1 357 ? 4.595 13.584 28.241 1.00 95.56 357 ALA A O 1
ATOM 2858 N N . VAL A 1 358 ? 4.096 15.639 27.493 1.00 96.31 358 VAL A N 1
ATOM 2859 C CA . VAL A 1 358 ? 5.462 15.988 27.060 1.00 96.31 358 VAL A CA 1
ATOM 2860 C C . VAL A 1 358 ? 6.479 15.828 28.189 1.00 96.31 358 VAL A C 1
ATOM 2862 O O . VAL A 1 358 ? 7.440 15.078 28.053 1.00 96.31 358 VAL A O 1
ATOM 2865 N N . ILE A 1 359 ? 6.262 16.484 29.331 1.00 96.56 359 ILE A N 1
ATOM 2866 C CA . ILE A 1 359 ? 7.198 16.417 30.463 1.00 96.56 359 ILE A CA 1
ATOM 2867 C C . ILE A 1 359 ? 7.289 14.997 31.060 1.00 96.56 359 ILE A C 1
ATOM 2869 O O . ILE A 1 359 ? 8.408 14.536 31.300 1.00 96.56 359 ILE A O 1
ATOM 2873 N N . PRO A 1 360 ? 6.177 14.265 31.283 1.00 96.94 360 PRO A N 1
ATOM 2874 C CA . PRO A 1 360 ? 6.234 12.860 31.690 1.00 96.94 360 PRO A CA 1
ATOM 2875 C C . PRO A 1 360 ? 7.032 11.953 30.747 1.00 96.94 360 PRO A C 1
ATOM 2877 O O . PRO A 1 360 ? 7.829 11.145 31.222 1.00 96.94 360 PRO A O 1
ATOM 2880 N N . LEU A 1 361 ? 6.857 12.108 29.431 1.00 97.12 361 LEU A N 1
ATOM 2881 C CA . LEU A 1 361 ? 7.598 11.353 28.419 1.00 97.12 361 LEU A CA 1
ATOM 2882 C C . LEU A 1 361 ? 9.095 11.672 28.474 1.00 97.12 361 LEU A C 1
ATOM 2884 O O . LEU A 1 361 ? 9.910 10.754 28.520 1.00 97.12 361 LEU A O 1
ATOM 2888 N N . ILE A 1 362 ? 9.461 12.956 28.569 1.00 96.50 362 ILE A N 1
ATOM 2889 C CA . ILE A 1 362 ? 10.864 13.384 28.689 1.00 96.50 362 ILE A CA 1
ATOM 2890 C C . ILE A 1 362 ? 11.544 12.729 29.897 1.00 96.50 362 ILE A C 1
ATOM 2892 O O . ILE A 1 362 ? 12.664 12.240 29.778 1.00 96.50 362 ILE A O 1
ATOM 2896 N N . LYS A 1 363 ? 10.856 12.646 31.042 1.00 94.94 363 LYS A N 1
ATOM 2897 C CA . LYS A 1 363 ? 11.390 12.001 32.255 1.00 94.94 363 LYS A CA 1
ATOM 2898 C C . LYS A 1 363 ? 11.672 10.504 32.089 1.00 94.94 363 LYS A C 1
ATOM 2900 O O . LYS A 1 363 ? 12.430 9.956 32.878 1.00 94.94 363 LYS A O 1
ATOM 2905 N N . GLN A 1 364 ? 11.056 9.824 31.119 1.00 94.00 364 GLN A N 1
ATOM 2906 C CA . GLN A 1 364 ? 11.312 8.401 30.863 1.00 94.00 364 GLN A CA 1
ATOM 2907 C C . GLN A 1 364 ? 12.459 8.148 29.868 1.00 94.00 364 GLN A C 1
ATOM 2909 O O . GLN A 1 364 ? 12.823 6.991 29.671 1.00 94.00 364 GLN A O 1
ATOM 2914 N N . LEU A 1 365 ? 13.056 9.187 29.266 1.00 91.56 365 LEU A N 1
ATOM 2915 C CA . LEU A 1 365 ? 14.186 9.037 28.332 1.00 91.56 365 LEU A CA 1
ATOM 2916 C C . LEU A 1 365 ? 15.509 8.663 29.019 1.00 91.56 365 LEU A C 1
ATOM 2918 O O . LEU A 1 365 ? 16.430 8.228 28.340 1.00 91.56 365 LEU A O 1
ATOM 2922 N N . GLU A 1 366 ? 15.602 8.766 30.347 1.00 86.88 366 GLU A N 1
ATOM 2923 C CA . GLU A 1 366 ? 16.782 8.367 31.140 1.00 86.88 366 GLU A CA 1
ATOM 2924 C C . GLU A 1 366 ? 16.947 6.836 31.284 1.00 86.88 366 GLU A C 1
ATOM 2926 O O . GLU A 1 366 ? 17.721 6.363 32.107 1.00 86.88 366 GLU A O 1
ATOM 2931 N N . THR A 1 367 ? 16.196 6.043 30.518 1.00 85.81 367 THR A N 1
ATOM 2932 C CA . THR A 1 367 ? 16.255 4.574 30.524 1.00 85.81 367 THR A CA 1
ATOM 2933 C C . THR A 1 367 ? 17.425 4.039 29.692 1.00 85.81 367 THR A C 1
ATOM 2935 O O . THR A 1 367 ? 17.717 4.568 28.624 1.00 85.81 367 THR A O 1
ATOM 2938 N N . ASP A 1 368 ? 18.043 2.933 30.109 1.00 84.56 368 ASP A N 1
ATOM 2939 C CA . ASP A 1 36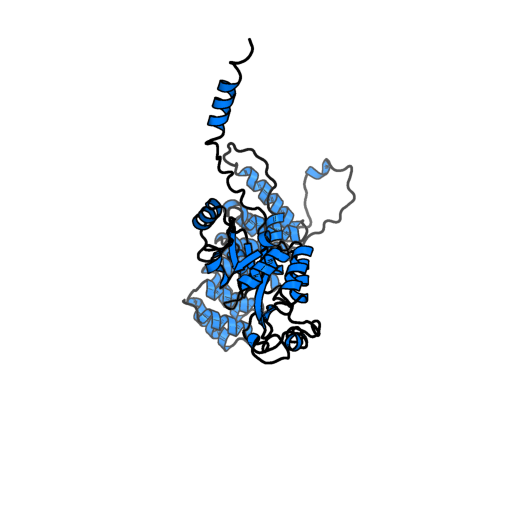8 ? 19.063 2.234 29.302 1.00 84.56 368 ASP A CA 1
ATOM 2940 C C . ASP A 1 368 ? 18.454 1.436 28.128 1.00 84.56 368 ASP A C 1
ATOM 2942 O O . ASP A 1 368 ? 19.161 0.946 27.254 1.00 84.56 368 ASP A O 1
ATOM 2946 N N . ASP A 1 369 ? 17.125 1.304 28.090 1.00 87.75 369 ASP A N 1
ATOM 2947 C CA . ASP A 1 369 ? 16.404 0.577 27.043 1.00 87.75 369 ASP A CA 1
ATOM 2948 C C . ASP A 1 369 ? 16.227 1.422 25.767 1.00 87.75 369 ASP A C 1
ATOM 2950 O O . ASP A 1 369 ? 15.404 2.346 25.714 1.00 87.75 369 ASP A O 1
ATOM 2954 N N . SER A 1 370 ? 16.986 1.082 24.721 1.00 88.44 370 SER A N 1
ATOM 2955 C CA . SER A 1 370 ? 16.919 1.757 23.422 1.00 88.44 370 SER A CA 1
ATOM 2956 C C . SER A 1 370 ? 15.538 1.690 22.767 1.00 88.44 370 SER A C 1
ATOM 2958 O O . SER A 1 370 ? 15.105 2.673 22.170 1.00 88.44 370 SER A O 1
ATOM 2960 N N . GLU A 1 371 ? 14.808 0.574 22.868 1.00 86.31 371 GLU A N 1
ATOM 2961 C CA . GLU A 1 371 ? 13.498 0.440 22.215 1.00 86.31 371 GLU A CA 1
ATOM 2962 C C . GLU A 1 371 ? 12.454 1.371 22.842 1.00 86.31 371 GLU A C 1
ATOM 2964 O O . GLU A 1 371 ? 11.670 2.003 22.130 1.00 86.31 371 GLU A O 1
ATOM 2969 N N . LEU A 1 372 ? 12.466 1.508 24.169 1.00 89.81 372 LEU A N 1
ATOM 2970 C CA . LEU A 1 372 ? 11.627 2.465 24.879 1.00 89.81 372 LEU A CA 1
ATOM 2971 C C . LEU A 1 372 ? 12.051 3.909 24.583 1.00 89.81 372 LEU A C 1
ATOM 2973 O O . LEU A 1 372 ? 11.176 4.744 24.348 1.00 89.81 372 LEU A O 1
ATOM 2977 N N . LYS A 1 373 ? 13.358 4.214 24.516 1.00 94.44 373 LYS A N 1
ATOM 2978 C CA . LYS A 1 373 ? 13.842 5.538 24.075 1.00 94.44 373 LYS A CA 1
ATOM 2979 C C . LYS A 1 373 ? 13.316 5.898 22.689 1.00 94.44 373 LYS A C 1
ATOM 2981 O O . LYS A 1 373 ? 12.856 7.025 22.483 1.00 94.44 373 LYS A O 1
ATOM 2986 N N . ARG A 1 374 ? 13.336 4.949 21.748 1.00 93.56 374 ARG A N 1
ATOM 2987 C CA . ARG A 1 374 ? 12.790 5.146 20.398 1.00 93.56 374 ARG A CA 1
ATOM 2988 C C . ARG A 1 374 ? 11.294 5.415 20.427 1.00 93.56 374 ARG A C 1
ATOM 2990 O O . ARG A 1 374 ? 10.858 6.402 19.840 1.00 93.56 374 ARG A O 1
ATOM 2997 N N . GLU A 1 375 ? 10.515 4.608 21.146 1.00 90.62 375 GLU A N 1
ATOM 2998 C CA . GLU A 1 375 ? 9.060 4.800 21.214 1.00 90.62 375 GLU A CA 1
ATOM 2999 C C . GLU A 1 375 ? 8.693 6.155 21.837 1.00 90.62 375 GLU A C 1
ATOM 3001 O O . GLU A 1 375 ? 7.845 6.873 21.309 1.00 90.62 375 GLU A O 1
ATOM 3006 N N . ILE A 1 376 ? 9.392 6.566 22.903 1.00 95.94 376 ILE A N 1
ATOM 3007 C CA . ILE A 1 376 ? 9.206 7.889 23.513 1.00 95.94 376 ILE A CA 1
ATOM 3008 C C . ILE A 1 376 ? 9.588 9.001 22.528 1.00 95.94 376 ILE A C 1
ATOM 3010 O O . ILE A 1 376 ? 8.847 9.971 22.380 1.00 95.94 376 ILE A O 1
ATOM 3014 N N . THR A 1 377 ? 10.705 8.864 21.813 1.00 94.56 377 THR A N 1
ATOM 3015 C CA . THR A 1 377 ? 11.151 9.856 20.820 1.00 94.56 377 THR A CA 1
ATOM 3016 C C . THR A 1 377 ? 10.139 10.001 19.678 1.00 94.56 377 THR A C 1
ATOM 3018 O O . THR A 1 377 ? 9.817 11.119 19.268 1.00 94.56 377 THR A O 1
ATOM 3021 N N . LEU A 1 378 ? 9.560 8.891 19.209 1.00 90.94 378 LEU A N 1
ATOM 3022 C CA . LEU A 1 378 ? 8.484 8.890 18.215 1.00 90.94 378 LEU A CA 1
ATOM 3023 C C . LEU A 1 378 ? 7.186 9.500 18.764 1.00 90.94 378 LEU A C 1
ATOM 3025 O O . LEU A 1 378 ? 6.496 10.214 18.035 1.00 90.94 378 LEU A O 1
ATOM 3029 N N . ALA A 1 379 ? 6.855 9.275 20.036 1.00 91.50 379 ALA A N 1
ATOM 3030 C CA . ALA A 1 379 ? 5.719 9.925 20.685 1.00 91.50 379 ALA A CA 1
ATOM 3031 C C . ALA A 1 379 ? 5.905 11.449 20.767 1.00 91.50 379 ALA A C 1
ATOM 3033 O O . ALA A 1 379 ? 5.016 12.196 20.359 1.00 91.50 379 ALA A O 1
ATOM 3034 N N . LEU A 1 380 ? 7.084 11.921 21.188 1.00 95.94 380 LEU A N 1
ATOM 3035 C CA . LEU A 1 380 ? 7.420 13.349 21.223 1.00 95.94 380 LEU A CA 1
ATOM 3036 C C . LEU A 1 380 ? 7.395 13.979 19.824 1.00 95.94 380 LEU A C 1
ATOM 3038 O O . LEU A 1 380 ? 6.869 15.080 19.665 1.00 95.94 380 LEU A O 1
ATOM 3042 N N . LYS A 1 381 ? 7.875 13.260 18.800 1.00 93.12 381 LYS A N 1
ATOM 3043 C CA . LYS A 1 381 ? 7.745 13.662 17.391 1.00 93.12 381 LYS A CA 1
ATOM 3044 C C . LYS A 1 381 ? 6.283 13.884 16.990 1.00 93.12 381 LYS A C 1
ATOM 3046 O O . LYS A 1 381 ? 5.990 14.871 16.327 1.00 93.12 381 LYS A O 1
ATOM 3051 N N . ARG A 1 382 ? 5.375 12.965 17.350 1.00 90.56 382 ARG A N 1
ATOM 3052 C CA . ARG A 1 382 ? 3.941 13.061 17.007 1.00 90.56 382 ARG A CA 1
ATOM 3053 C C . ARG A 1 382 ? 3.247 14.216 17.735 1.00 90.56 382 ARG A C 1
ATOM 3055 O O . ARG A 1 382 ? 2.374 14.842 17.138 1.00 90.56 382 ARG A O 1
ATOM 3062 N N . ILE A 1 383 ? 3.636 14.488 18.986 1.00 94.06 383 ILE A N 1
ATOM 3063 C CA . ILE A 1 383 ? 3.131 15.623 19.780 1.00 94.06 383 ILE A CA 1
ATOM 3064 C C . ILE A 1 383 ? 3.660 16.960 19.229 1.00 94.06 383 ILE A C 1
ATOM 3066 O O . ILE A 1 383 ? 2.935 17.951 19.231 1.00 94.06 383 ILE A O 1
ATOM 3070 N N . ALA A 1 384 ? 4.907 16.983 18.746 1.00 94.00 384 ALA A N 1
ATOM 3071 C CA . ALA A 1 384 ? 5.560 18.136 18.121 1.00 94.00 384 ALA A CA 1
ATOM 3072 C C . ALA A 1 384 ? 5.586 19.414 18.993 1.00 94.00 384 ALA A C 1
ATOM 3074 O O . ALA A 1 384 ? 5.462 20.532 18.491 1.00 94.00 384 ALA A O 1
ATOM 3075 N N . ASP A 1 385 ? 5.762 19.273 20.313 1.00 96.44 385 ASP A N 1
ATOM 3076 C CA . ASP A 1 385 ? 5.861 20.421 21.222 1.00 96.44 385 ASP A CA 1
ATOM 3077 C C . ASP A 1 385 ? 7.302 20.938 21.350 1.00 96.44 385 ASP A C 1
ATOM 3079 O O . ASP A 1 385 ? 8.245 20.169 21.561 1.00 96.44 385 ASP A O 1
ATOM 3083 N N . LYS A 1 386 ? 7.473 22.263 21.285 1.00 95.44 386 LYS A N 1
ATOM 3084 C CA . LYS A 1 386 ? 8.783 22.934 21.327 1.00 95.44 386 LYS A CA 1
ATOM 3085 C C . LYS A 1 386 ? 9.571 22.685 22.614 1.00 95.44 386 LYS A C 1
ATOM 3087 O O . LYS A 1 386 ? 10.797 22.732 22.585 1.00 95.44 386 LYS A O 1
ATOM 3092 N N . GLN A 1 387 ? 8.909 22.350 23.725 1.00 95.38 387 GLN A N 1
ATOM 3093 C CA . GLN A 1 387 ? 9.592 22.005 24.979 1.00 95.38 387 GLN A CA 1
ATOM 3094 C C . GLN A 1 387 ? 10.497 20.768 24.852 1.00 95.38 387 GLN A C 1
ATOM 3096 O O . GLN A 1 387 ? 11.377 20.561 25.683 1.00 95.38 387 GLN A O 1
ATOM 3101 N N . THR A 1 388 ? 10.313 19.952 23.809 1.00 96.19 388 THR A N 1
ATOM 3102 C CA . THR A 1 388 ? 11.134 18.760 23.546 1.00 96.19 388 THR A CA 1
ATOM 3103 C C . THR A 1 388 ? 12.465 19.068 22.852 1.00 96.19 388 THR A C 1
ATOM 3105 O O . THR A 1 388 ? 13.368 18.234 22.865 1.00 96.19 388 THR A O 1
ATOM 3108 N N . VAL A 1 389 ? 12.637 20.265 22.280 1.00 96.62 389 VAL A N 1
ATOM 3109 C CA . VAL A 1 389 ? 13.826 20.626 21.486 1.00 96.62 389 VAL A CA 1
ATOM 3110 C C . VAL A 1 389 ? 15.144 20.442 22.253 1.00 96.62 389 VAL A C 1
ATOM 3112 O O . VAL A 1 389 ? 16.050 19.813 21.700 1.00 96.62 389 VAL A O 1
ATOM 3115 N N . PRO A 1 390 ? 15.292 20.897 23.517 1.00 97.56 390 PRO A N 1
ATOM 3116 C CA . PRO A 1 390 ? 16.554 20.746 24.242 1.00 97.56 390 PRO A CA 1
ATOM 3117 C C . PRO A 1 390 ? 16.960 19.281 24.446 1.00 97.56 390 PRO A C 1
ATOM 3119 O O . PRO A 1 390 ? 18.122 18.926 24.246 1.00 97.56 390 PRO A O 1
ATOM 3122 N N . ILE A 1 391 ? 16.006 18.415 24.808 1.00 97.00 391 ILE A N 1
ATOM 3123 C CA . ILE A 1 391 ? 16.294 16.998 25.056 1.00 97.00 391 ILE A CA 1
ATOM 3124 C C . ILE A 1 391 ? 16.565 16.239 23.754 1.00 97.00 391 ILE A C 1
ATOM 3126 O O . ILE A 1 391 ? 17.482 15.425 23.708 1.00 97.00 391 ILE A O 1
ATOM 3130 N N . LEU A 1 392 ? 15.841 16.544 22.675 1.00 97.38 392 LEU A N 1
ATOM 3131 C CA . LEU A 1 392 ? 16.061 15.922 21.369 1.00 97.38 392 LEU A CA 1
ATOM 3132 C C . LEU A 1 392 ? 17.408 16.338 20.758 1.00 97.38 392 LEU A C 1
ATOM 3134 O O . LEU A 1 392 ? 18.092 15.503 20.170 1.00 97.38 392 LEU A O 1
ATOM 3138 N N . ASN A 1 393 ? 17.834 17.590 20.964 1.00 97.81 393 ASN A N 1
ATOM 3139 C CA . ASN A 1 393 ? 19.178 18.038 20.598 1.00 97.81 393 ASN A CA 1
ATOM 3140 C C . ASN A 1 393 ? 20.260 17.251 21.353 1.00 97.81 393 ASN A C 1
ATOM 3142 O O . ASN A 1 393 ? 21.234 16.804 20.747 1.00 97.81 393 ASN A O 1
ATOM 3146 N N . LYS A 1 394 ? 20.081 17.050 22.667 1.00 97.12 394 LYS A N 1
ATOM 3147 C CA . LYS A 1 394 ? 20.994 16.234 23.479 1.00 97.12 394 LYS A CA 1
ATOM 3148 C C . LYS A 1 394 ? 21.052 14.796 22.960 1.00 97.12 394 LYS A C 1
ATOM 3150 O O . LYS A 1 394 ? 22.147 14.275 22.762 1.00 97.12 394 LYS A O 1
ATOM 3155 N N . ILE A 1 395 ? 19.898 14.179 22.704 1.00 96.56 395 ILE A N 1
ATOM 3156 C CA . ILE A 1 395 ? 19.816 12.802 22.202 1.00 96.56 395 ILE A CA 1
ATOM 3157 C C . ILE A 1 395 ? 20.571 12.652 20.881 1.00 96.56 395 ILE A C 1
ATOM 3159 O O . ILE A 1 395 ? 21.408 11.762 20.758 1.00 96.56 395 ILE A O 1
ATOM 3163 N N . LEU A 1 396 ? 20.334 13.556 19.926 1.00 97.44 396 LEU A N 1
ATOM 3164 C CA . LEU A 1 396 ? 20.968 13.521 18.610 1.00 97.44 396 LEU A CA 1
ATOM 3165 C C . LEU A 1 396 ? 22.504 13.572 18.672 1.00 97.44 396 LEU A C 1
ATOM 3167 O O . LEU A 1 396 ? 23.154 13.063 17.770 1.00 97.44 396 LEU A O 1
ATOM 3171 N N . LEU A 1 397 ? 23.094 14.180 19.704 1.00 96.31 397 LEU A N 1
ATOM 3172 C CA . LEU A 1 397 ? 24.552 14.304 19.815 1.00 96.31 397 LEU A CA 1
ATOM 3173 C C . LEU A 1 397 ? 25.208 13.285 20.749 1.00 96.31 397 LEU A C 1
ATOM 3175 O O . LEU A 1 397 ? 26.419 13.103 20.655 1.00 96.31 397 LEU A O 1
ATOM 3179 N N . SER A 1 398 ? 24.458 12.675 21.672 1.00 94.00 398 SER A N 1
ATOM 3180 C CA . SER A 1 398 ? 25.050 11.911 22.783 1.00 94.00 398 SER A CA 1
ATOM 3181 C C . SER A 1 398 ? 24.551 10.480 22.946 1.00 94.00 398 SER A C 1
ATOM 3183 O O . SER A 1 398 ? 25.224 9.713 23.626 1.00 94.00 398 SER A O 1
ATOM 3185 N N . GLU A 1 399 ? 23.425 10.087 22.340 1.00 95.00 399 GLU A N 1
ATOM 3186 C CA . GLU A 1 399 ? 22.964 8.697 22.448 1.00 95.00 399 GLU A CA 1
ATOM 3187 C C . GLU A 1 399 ? 23.861 7.742 21.662 1.00 95.00 399 GLU A C 1
ATOM 3189 O O . GLU A 1 399 ? 24.243 8.032 20.530 1.00 95.00 399 GLU A O 1
ATOM 3194 N N . GLU A 1 400 ? 24.160 6.575 22.231 1.00 92.75 400 GLU A N 1
ATOM 3195 C CA . GLU A 1 400 ? 25.003 5.562 21.585 1.00 92.75 400 GLU A CA 1
ATOM 3196 C C . GLU A 1 400 ? 24.287 4.885 20.411 1.00 92.75 400 GLU A C 1
ATOM 3198 O O . GLU A 1 400 ? 24.887 4.653 19.355 1.00 92.75 400 GLU A O 1
ATOM 3203 N N . ASP A 1 401 ? 22.983 4.633 20.560 1.00 92.88 401 ASP A N 1
ATOM 3204 C CA . ASP A 1 401 ? 22.173 3.952 19.555 1.00 92.88 401 ASP A CA 1
ATOM 3205 C C . ASP A 1 401 ? 21.862 4.882 18.360 1.00 92.88 401 ASP A C 1
ATOM 3207 O O . ASP A 1 401 ? 21.142 5.882 18.505 1.00 92.88 401 ASP A O 1
ATOM 3211 N N . PRO A 1 402 ? 22.353 4.561 17.147 1.00 93.25 402 PRO A N 1
ATOM 3212 C CA . PRO A 1 402 ? 22.109 5.377 15.964 1.00 93.25 402 PRO A CA 1
ATOM 3213 C C . PRO A 1 402 ? 20.632 5.452 15.557 1.00 93.25 402 PRO A C 1
ATOM 3215 O O . PRO A 1 402 ? 20.233 6.441 14.943 1.00 93.25 402 PRO A O 1
ATOM 3218 N N . TYR A 1 403 ? 19.801 4.460 15.887 1.00 92.56 403 TYR A N 1
ATOM 3219 C CA . TYR A 1 403 ? 18.366 4.508 15.602 1.00 92.56 403 TYR A CA 1
ATOM 3220 C C . TYR A 1 403 ? 17.658 5.542 16.484 1.00 92.56 403 TYR A C 1
ATOM 3222 O O . TYR A 1 403 ? 16.791 6.268 15.997 1.00 92.56 403 TYR A O 1
ATOM 3230 N N . VAL A 1 404 ? 18.064 5.668 17.753 1.00 93.19 404 VAL A N 1
ATOM 3231 C CA . VAL A 1 404 ? 17.545 6.701 18.668 1.00 93.19 404 VAL A CA 1
ATOM 3232 C C . VAL A 1 404 ? 17.958 8.094 18.181 1.00 93.19 404 VAL A C 1
ATOM 3234 O O . VAL A 1 404 ? 17.116 8.991 18.093 1.00 93.19 404 VAL A O 1
ATOM 3237 N N . ARG A 1 405 ? 19.226 8.271 17.776 1.00 97.19 405 ARG A N 1
ATOM 3238 C CA . ARG A 1 405 ? 19.707 9.534 17.181 1.00 97.19 405 ARG A CA 1
ATOM 3239 C C . ARG A 1 405 ? 18.957 9.888 15.895 1.00 97.19 405 ARG A C 1
ATOM 3241 O O . ARG A 1 405 ? 18.547 11.033 15.713 1.00 97.19 405 ARG A O 1
ATOM 3248 N N . TYR A 1 406 ? 18.725 8.908 15.023 1.00 96.56 406 TYR A N 1
ATOM 3249 C CA . TYR A 1 406 ? 17.956 9.090 13.791 1.00 96.56 406 TYR A CA 1
ATOM 3250 C C . TYR A 1 406 ? 16.513 9.534 14.065 1.00 96.56 406 TYR A C 1
ATOM 3252 O O . TYR A 1 406 ? 16.031 10.494 13.456 1.00 96.56 406 TYR A O 1
ATOM 3260 N N . ASP A 1 407 ? 15.828 8.882 15.007 1.00 92.94 407 ASP A N 1
ATOM 3261 C CA . ASP A 1 407 ? 14.462 9.249 15.379 1.00 92.94 407 ASP A CA 1
ATOM 3262 C C . ASP A 1 407 ? 14.408 10.659 16.000 1.00 92.94 407 ASP A C 1
ATOM 3264 O O . ASP A 1 407 ? 13.481 11.418 15.699 1.00 92.94 407 ASP A O 1
ATOM 3268 N N . ALA A 1 408 ? 15.436 11.075 16.751 1.00 97.12 408 ALA A N 1
ATOM 3269 C CA . ALA A 1 408 ? 15.548 12.440 17.267 1.00 97.12 408 ALA A CA 1
ATOM 3270 C C . ALA A 1 408 ? 15.767 13.485 16.162 1.00 97.12 408 ALA A C 1
ATOM 3272 O O . ALA A 1 408 ? 15.094 14.516 16.164 1.00 97.12 408 ALA A O 1
ATOM 3273 N N . ALA A 1 409 ? 16.619 13.208 15.166 1.00 97.06 409 ALA A N 1
ATOM 3274 C CA . ALA A 1 409 ? 16.782 14.084 14.000 1.00 97.06 409 ALA A CA 1
ATOM 3275 C C . ALA A 1 409 ? 15.454 14.300 13.253 1.00 97.06 409 ALA A C 1
ATOM 3277 O O . ALA A 1 409 ? 15.144 15.411 12.816 1.00 97.06 409 ALA A O 1
ATOM 3278 N N . ARG A 1 410 ? 14.635 13.247 13.132 1.00 95.75 410 ARG A N 1
ATOM 3279 C CA . ARG A 1 410 ? 13.296 13.337 12.529 1.00 95.75 410 ARG A CA 1
ATOM 3280 C C . ARG A 1 410 ? 12.319 14.105 13.407 1.00 95.75 410 ARG A C 1
ATOM 3282 O O . ARG A 1 410 ? 11.520 14.867 12.872 1.00 95.75 410 ARG A O 1
ATOM 3289 N N . ALA A 1 411 ? 12.372 13.908 14.723 1.00 94.69 411 ALA A N 1
ATOM 3290 C CA . ALA A 1 411 ? 11.528 14.615 15.681 1.00 94.69 411 ALA A CA 1
ATOM 3291 C C . ALA A 1 411 ? 11.754 16.133 15.621 1.00 94.69 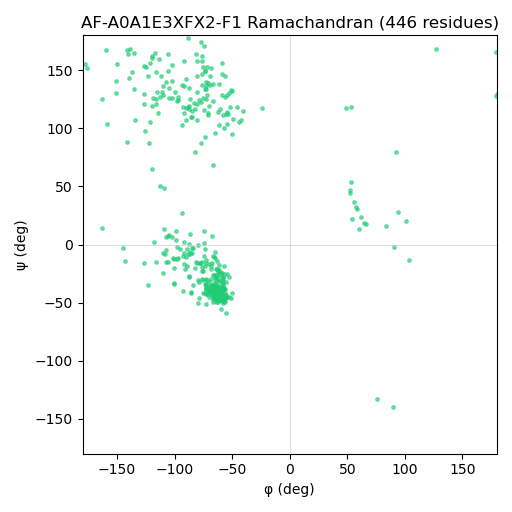411 ALA A C 1
ATOM 3293 O O . ALA A 1 411 ? 10.794 16.886 15.464 1.00 94.69 411 ALA A O 1
ATOM 3294 N N . LEU A 1 412 ? 13.018 16.570 15.626 1.00 96.69 412 LEU A N 1
ATOM 3295 C CA . LEU A 1 412 ? 13.398 17.983 15.485 1.00 96.69 412 LEU A CA 1
ATOM 3296 C C . LEU A 1 412 ? 12.837 18.600 14.191 1.00 96.69 412 LEU A C 1
ATOM 3298 O O . LEU A 1 412 ? 12.359 19.731 14.197 1.00 96.69 412 LEU A O 1
ATOM 3302 N N . GLY A 1 413 ? 12.824 17.832 13.097 1.00 92.00 413 GLY A N 1
ATOM 3303 C CA . GLY A 1 413 ? 12.274 18.266 11.812 1.00 92.00 413 GLY A CA 1
ATOM 3304 C C . GLY A 1 413 ? 10.750 18.328 11.724 1.00 92.00 413 GLY A C 1
ATOM 3305 O O . GLY A 1 413 ? 10.237 18.970 10.810 1.00 92.00 413 GLY A O 1
ATOM 3306 N N . GLU A 1 414 ? 10.013 17.656 12.612 1.00 92.50 414 GLU A N 1
ATOM 3307 C CA . GLU A 1 414 ? 8.559 17.859 12.726 1.00 92.50 414 GLU A CA 1
ATOM 3308 C C . GLU A 1 414 ? 8.221 19.056 13.612 1.00 92.50 414 GLU A C 1
ATOM 3310 O O . GLU A 1 414 ? 7.270 19.776 13.321 1.00 92.50 414 GLU A O 1
ATOM 3315 N N . ILE A 1 415 ? 9.020 19.300 14.655 1.00 93.62 415 ILE A N 1
ATOM 3316 C CA . ILE A 1 415 ? 8.838 20.446 15.556 1.00 93.62 415 ILE A CA 1
ATOM 3317 C C . ILE A 1 415 ? 9.176 21.765 14.849 1.00 93.62 415 ILE A C 1
ATOM 3319 O O . ILE A 1 415 ? 8.548 22.781 15.144 1.00 93.62 415 ILE A O 1
ATOM 3323 N N . LYS A 1 416 ? 10.140 21.737 13.911 1.00 91.75 416 LYS A N 1
ATOM 3324 C CA . LYS A 1 416 ? 10.563 22.890 13.096 1.00 91.75 416 LYS A CA 1
ATOM 3325 C C . LYS A 1 416 ? 10.924 24.093 13.964 1.00 91.75 416 LYS A C 1
ATOM 3327 O O . LYS A 1 416 ? 10.375 25.181 13.834 1.00 91.75 416 LYS A O 1
ATOM 3332 N N . ASP A 1 417 ? 11.817 23.870 14.922 1.00 93.88 417 ASP A N 1
ATOM 3333 C CA . ASP A 1 417 ? 12.353 24.950 15.739 1.00 93.88 417 ASP A CA 1
ATOM 3334 C C . ASP A 1 417 ? 13.785 25.278 15.311 1.00 93.88 417 ASP A C 1
ATOM 3336 O O . ASP A 1 417 ? 14.653 24.404 15.249 1.00 93.88 417 ASP A O 1
ATOM 3340 N N . SER A 1 418 ? 14.043 26.549 15.008 1.00 93.56 418 SER A N 1
ATOM 3341 C CA . SER A 1 418 ? 15.328 27.001 14.470 1.00 93.56 418 SER A CA 1
ATOM 3342 C C . SER A 1 418 ? 16.510 26.757 15.417 1.00 93.56 418 SER A C 1
ATOM 3344 O O . SER A 1 418 ? 17.642 26.607 14.951 1.00 93.56 418 SER A O 1
ATOM 3346 N N . HIS A 1 419 ? 16.270 26.608 16.727 1.00 94.38 419 HIS A N 1
ATOM 3347 C CA . HIS A 1 419 ? 17.306 26.257 17.707 1.00 94.38 419 HIS A CA 1
ATOM 3348 C C . HIS A 1 419 ? 17.895 24.849 17.492 1.00 94.38 419 HIS A C 1
ATOM 3350 O O . HIS A 1 419 ? 18.912 24.501 18.094 1.00 94.38 419 HIS A O 1
ATOM 3356 N N . SER A 1 420 ? 17.290 24.021 16.637 1.00 95.62 420 SER A N 1
ATOM 3357 C CA . SER A 1 420 ? 17.782 22.682 16.290 1.00 95.62 420 SER A CA 1
ATOM 3358 C C . SER A 1 420 ? 18.742 22.667 15.099 1.00 95.62 420 SER A C 1
ATOM 3360 O O . SER A 1 420 ? 19.485 21.699 14.932 1.00 95.62 420 SER A O 1
ATOM 3362 N N . ILE A 1 421 ? 18.762 23.725 14.279 1.00 95.88 421 ILE A N 1
ATOM 3363 C CA . ILE A 1 421 ? 19.506 23.764 13.007 1.00 95.88 421 ILE A CA 1
ATOM 3364 C C . ILE A 1 421 ? 21.001 23.524 13.232 1.00 95.88 421 ILE A C 1
ATOM 3366 O O . ILE A 1 421 ? 21.610 22.701 12.548 1.00 95.88 421 ILE A O 1
ATOM 3370 N N . TYR A 1 422 ? 21.595 24.199 14.220 1.00 96.69 422 TYR A N 1
ATOM 3371 C CA . TYR A 1 422 ? 23.018 24.042 14.529 1.00 96.69 422 TYR A CA 1
ATOM 3372 C C . TYR A 1 422 ? 23.369 22.598 14.921 1.00 96.69 422 TYR A C 1
ATOM 3374 O O . TYR A 1 422 ? 24.342 22.028 14.419 1.00 96.69 422 TYR A O 1
ATOM 3382 N N . THR A 1 423 ? 22.547 21.981 15.771 1.00 97.62 423 THR A N 1
ATOM 3383 C CA . THR A 1 423 ? 22.701 20.584 16.200 1.00 97.62 423 THR A CA 1
ATOM 3384 C C . THR A 1 423 ? 22.616 19.628 15.013 1.00 97.62 423 THR A C 1
ATOM 3386 O O . THR A 1 423 ? 23.456 18.743 14.872 1.00 97.62 423 THR A O 1
ATOM 3389 N N . LEU A 1 424 ? 21.648 19.836 14.117 1.00 97.62 424 LEU A N 1
ATOM 3390 C CA . LEU A 1 424 ? 21.448 19.007 12.927 1.00 97.62 424 LEU A CA 1
ATOM 3391 C C . LEU A 1 424 ? 22.607 19.119 11.935 1.00 97.62 424 LEU A C 1
ATOM 3393 O O . LEU A 1 424 ? 23.048 18.105 11.401 1.00 97.62 424 LEU A O 1
ATOM 3397 N N . ILE A 1 425 ? 23.149 20.322 11.720 1.00 97.69 425 ILE A N 1
ATOM 3398 C CA . ILE A 1 425 ? 24.352 20.521 10.894 1.00 97.69 425 ILE A CA 1
ATOM 3399 C C . ILE A 1 425 ? 25.559 19.822 11.531 1.00 97.69 425 ILE A C 1
ATOM 3401 O O . ILE A 1 425 ? 26.371 19.217 10.828 1.00 97.69 425 ILE A O 1
ATOM 3405 N N . THR A 1 426 ? 25.678 19.894 12.856 1.00 97.88 426 THR A N 1
ATOM 3406 C CA . THR A 1 426 ? 26.766 19.251 13.602 1.00 97.88 426 THR A CA 1
ATOM 3407 C C . THR A 1 426 ? 26.700 17.730 13.460 1.00 97.88 426 THR A C 1
ATOM 3409 O O . THR A 1 426 ? 27.694 17.113 13.076 1.00 97.88 426 THR A O 1
ATOM 3412 N N . ALA A 1 427 ? 25.528 17.129 13.679 1.00 97.31 427 ALA A N 1
ATOM 3413 C CA . ALA A 1 427 ? 25.314 15.693 13.507 1.00 97.31 427 ALA A CA 1
ATOM 3414 C C . ALA A 1 427 ? 25.500 15.252 12.043 1.00 97.31 427 ALA A C 1
ATOM 3416 O O . ALA A 1 427 ? 26.163 14.252 11.778 1.00 97.31 427 ALA A O 1
ATOM 3417 N N . LEU A 1 428 ? 25.023 16.037 11.070 1.00 97.44 428 LEU A N 1
ATOM 3418 C CA . LEU A 1 428 ? 25.222 15.759 9.643 1.00 97.44 428 LEU A CA 1
ATOM 3419 C C . LEU A 1 428 ? 26.708 15.648 9.264 1.00 97.44 428 LEU A C 1
ATOM 3421 O O . LEU A 1 428 ? 27.071 14.815 8.435 1.00 97.44 428 LEU A O 1
ATOM 3425 N N . LYS A 1 429 ? 27.573 16.475 9.857 1.00 97.06 429 LYS A N 1
ATOM 3426 C CA . LYS A 1 429 ? 29.018 16.444 9.587 1.00 97.06 429 LYS A CA 1
ATOM 3427 C C . LYS A 1 429 ? 29.712 15.309 10.336 1.00 97.06 429 LYS A C 1
ATOM 3429 O O . LYS A 1 429 ? 30.498 14.572 9.739 1.00 97.06 429 LYS A O 1
ATOM 3434 N N . ASN A 1 430 ? 29.394 15.157 11.619 1.00 96.19 430 ASN A N 1
ATOM 3435 C CA . ASN A 1 430 ? 30.243 14.426 12.557 1.00 96.19 430 ASN A CA 1
ATOM 3436 C C . ASN A 1 430 ? 29.709 13.040 12.953 1.00 96.19 430 ASN A C 1
ATOM 3438 O O . ASN A 1 430 ? 30.476 12.257 13.502 1.00 96.19 430 ASN A O 1
ATOM 3442 N N . ASP A 1 431 ? 28.438 12.706 12.693 1.00 97.00 431 ASP A N 1
ATOM 3443 C CA . ASP A 1 431 ? 27.903 11.390 13.070 1.00 97.00 431 ASP A CA 1
ATOM 3444 C C . ASP A 1 431 ? 28.521 10.273 12.216 1.00 97.00 431 ASP A C 1
ATOM 3446 O O . ASP A 1 431 ? 28.668 10.394 10.996 1.00 97.00 431 ASP A O 1
ATOM 3450 N N . ASN A 1 432 ? 28.880 9.156 12.841 1.00 94.56 432 ASN A N 1
ATOM 3451 C CA . ASN A 1 432 ? 29.489 8.023 12.144 1.00 94.56 432 ASN A CA 1
ATOM 3452 C C . ASN A 1 432 ? 28.462 7.173 11.380 1.00 94.56 432 ASN A C 1
ATOM 3454 O O . ASN A 1 432 ? 28.840 6.384 10.517 1.00 94.56 432 ASN A O 1
ATOM 3458 N N . ASN A 1 433 ? 27.166 7.324 11.667 1.00 96.38 433 ASN A N 1
ATOM 3459 C CA . ASN A 1 433 ? 26.110 6.545 11.040 1.00 96.38 433 ASN A CA 1
ATOM 3460 C C . ASN A 1 433 ? 25.451 7.305 9.873 1.00 96.38 433 ASN A C 1
ATOM 3462 O O . ASN A 1 433 ? 24.905 8.400 10.030 1.00 96.38 433 ASN A O 1
ATOM 3466 N N . TRP A 1 434 ? 25.462 6.691 8.686 1.00 93.44 434 TRP A N 1
ATOM 3467 C CA . TRP A 1 434 ? 24.925 7.282 7.456 1.00 93.44 434 TRP A CA 1
ATOM 3468 C C . TRP A 1 434 ? 23.419 7.578 7.528 1.00 93.44 434 TRP A C 1
ATOM 3470 O O . TRP A 1 434 ? 22.962 8.552 6.933 1.00 93.44 434 TRP A O 1
ATOM 3480 N N . MET A 1 435 ? 22.646 6.784 8.274 1.00 93.06 435 MET A N 1
ATOM 3481 C CA . MET A 1 435 ? 21.202 6.969 8.421 1.00 93.06 435 MET A CA 1
ATOM 3482 C C . MET A 1 435 ? 20.902 8.219 9.250 1.00 93.06 435 MET A C 1
ATOM 3484 O O . MET A 1 435 ? 20.024 8.994 8.879 1.00 93.06 435 MET A O 1
ATOM 3488 N N . VAL A 1 436 ? 21.668 8.469 10.320 1.00 94.56 436 VAL A N 1
ATOM 3489 C CA . VAL A 1 436 ? 21.545 9.698 11.124 1.00 94.56 436 VAL A CA 1
ATOM 3490 C C . VAL A 1 436 ? 21.881 10.920 10.273 1.00 94.56 436 VAL A C 1
ATOM 3492 O O . VAL A 1 436 ? 21.123 11.891 10.267 1.00 94.56 436 VAL A O 1
ATOM 3495 N N . LYS A 1 437 ? 22.954 10.843 9.476 1.00 96.56 437 LYS A N 1
ATOM 3496 C CA . LYS A 1 437 ? 23.318 11.881 8.499 1.00 96.56 437 LYS A CA 1
ATOM 3497 C C . LYS A 1 437 ? 22.197 12.129 7.488 1.00 96.56 437 LYS A C 1
ATOM 3499 O O . LYS A 1 437 ? 21.786 13.272 7.307 1.00 96.56 437 LYS A O 1
ATOM 3504 N N . GLY A 1 438 ? 21.645 11.074 6.890 1.00 90.50 438 GLY A N 1
ATOM 3505 C CA . GLY A 1 438 ? 20.510 11.166 5.967 1.00 90.50 438 GLY A CA 1
ATOM 3506 C C . GLY A 1 438 ? 19.263 11.775 6.616 1.00 90.50 438 GLY A C 1
ATOM 3507 O O . GLY A 1 438 ? 18.611 12.629 6.018 1.00 90.50 438 GLY A O 1
ATOM 3508 N N . GLY A 1 439 ? 18.973 11.409 7.868 1.00 90.94 439 GLY A N 1
ATOM 3509 C CA . GLY A 1 439 ? 17.903 12.005 8.668 1.00 90.94 439 GLY A CA 1
ATOM 3510 C C . GLY A 1 439 ? 18.111 13.502 8.900 1.00 90.94 439 GLY A C 1
ATOM 3511 O O . GLY A 1 439 ? 17.189 14.284 8.687 1.00 90.94 439 GLY A O 1
ATOM 3512 N N . CYS A 1 440 ? 19.329 13.918 9.256 1.00 95.88 440 CYS A N 1
ATOM 3513 C CA . CYS A 1 440 ? 19.672 15.329 9.434 1.00 95.88 440 CYS A CA 1
ATOM 3514 C C . CYS A 1 440 ? 19.563 16.117 8.122 1.00 95.88 440 CYS A C 1
ATOM 3516 O O . CYS A 1 440 ? 18.977 17.196 8.117 1.00 95.88 440 CYS A O 1
ATOM 3518 N N . ALA A 1 441 ? 20.069 15.574 7.010 1.00 93.44 441 ALA A N 1
ATOM 3519 C CA . ALA A 1 441 ? 19.974 16.203 5.692 1.00 93.44 441 ALA A CA 1
ATOM 3520 C C . ALA A 1 441 ? 18.513 16.374 5.245 1.00 93.44 441 ALA A C 1
ATOM 3522 O O . ALA A 1 441 ? 18.111 17.469 4.853 1.00 93.44 441 ALA A O 1
ATOM 3523 N N . GLY A 1 442 ? 17.702 15.318 5.370 1.00 90.81 442 GLY A N 1
ATOM 3524 C CA . GLY A 1 442 ? 16.276 15.362 5.042 1.00 90.81 442 GLY A CA 1
ATOM 3525 C C . GLY A 1 442 ? 15.499 16.343 5.921 1.00 90.81 442 GLY A C 1
ATOM 3526 O O . GLY A 1 442 ? 14.629 17.056 5.429 1.00 90.81 442 GLY A O 1
ATOM 3527 N N . THR A 1 443 ? 15.837 16.425 7.209 1.00 92.44 443 THR A N 1
ATOM 3528 C CA . THR A 1 443 ? 15.242 17.392 8.137 1.00 92.44 443 THR A CA 1
ATOM 3529 C C . THR A 1 443 ? 15.650 18.834 7.804 1.00 92.44 443 THR A C 1
ATOM 3531 O O . THR A 1 443 ? 14.790 19.709 7.786 1.00 92.44 443 THR A O 1
ATOM 3534 N N . LEU A 1 444 ? 16.924 19.100 7.495 1.00 92.88 444 LEU A N 1
ATOM 3535 C CA . LEU A 1 444 ? 17.407 20.442 7.143 1.00 92.88 444 LEU A CA 1
ATOM 3536 C C . LEU A 1 444 ? 16.799 20.975 5.839 1.00 92.88 444 LEU A C 1
ATOM 3538 O O . LEU A 1 444 ? 16.629 22.182 5.719 1.00 92.88 444 LEU A O 1
ATOM 3542 N N . GLY A 1 445 ? 16.435 20.093 4.902 1.00 86.94 445 GLY A N 1
ATOM 3543 C CA . GLY A 1 445 ? 15.753 20.458 3.655 1.00 86.94 445 GLY A CA 1
ATOM 3544 C C . GLY A 1 445 ? 14.276 20.848 3.809 1.00 86.94 445 GLY A C 1
ATOM 3545 O O . GLY A 1 445 ? 13.647 21.223 2.821 1.00 86.94 445 GLY A O 1
ATOM 3546 N N . LYS A 1 446 ? 13.700 20.748 5.014 1.00 82.88 446 LYS A N 1
ATOM 3547 C CA . LYS A 1 446 ? 12.340 21.226 5.310 1.00 82.88 446 LYS A CA 1
ATOM 3548 C C . LYS A 1 446 ? 12.334 22.738 5.585 1.00 82.88 446 LYS A C 1
ATOM 3550 O O . LYS A 1 446 ? 13.361 23.331 5.895 1.00 82.88 446 LYS A O 1
ATOM 3555 N N . ASN A 1 447 ? 11.149 23.349 5.537 1.00 77.44 447 ASN A N 1
ATOM 3556 C CA . ASN A 1 447 ? 10.946 24.732 5.989 1.00 77.44 447 ASN A CA 1
ATOM 3557 C C . ASN A 1 447 ? 10.992 24.805 7.530 1.00 77.44 447 ASN A C 1
ATOM 3559 O O . ASN A 1 447 ? 10.340 23.980 8.181 1.00 77.44 447 ASN A O 1
ATOM 3563 N N . TRP A 1 448 ? 11.735 25.782 8.069 1.00 83.06 448 TRP A N 1
ATOM 3564 C CA . TRP A 1 448 ? 12.023 25.999 9.498 1.00 83.06 448 TRP A CA 1
ATOM 3565 C C . TRP A 1 448 ? 11.283 27.188 10.095 1.00 83.06 448 TRP A C 1
ATOM 3567 O O . TRP A 1 448 ? 11.110 28.193 9.369 1.00 83.06 448 TRP A O 1
#

Mean predicted aligned error: 19.05 Å